Protein AF-A0A2U8E3P4-F1 (afdb_monomer)

Radius of gyration: 21.65 Å; Cα contacts (8 Å, |Δi|>4): 724; chains: 1; bounding box: 54×45×56 Å

InterPro domains:
  IPR014729 Rossmann-like alpha/beta/alpha sandwich fold [G3DSA:3.40.50.620] (102-311)
  IPR018317 Queuosine biosynthesis protein QueC [PF06508] (237-303)

Organism: NCBI:txid1796921

Structure (mmCIF, N/CA/C/O backbone):
data_AF-A0A2U8E3P4-F1
#
_entry.id   AF-A0A2U8E3P4-F1
#
loop_
_atom_site.group_PDB
_atom_site.id
_atom_site.type_symbol
_atom_site.label_atom_id
_atom_site.label_alt_id
_atom_site.label_comp_id
_atom_site.label_asym_id
_atom_site.label_entity_id
_atom_site.label_seq_id
_atom_site.pdbx_PDB_ins_code
_atom_site.Cartn_x
_atom_site.Cartn_y
_atom_site.Cartn_z
_atom_site.occupancy
_atom_site.B_iso_or_equiv
_atom_site.auth_seq_id
_atom_site.auth_comp_id
_atom_site.auth_asym_id
_atom_site.auth_atom_id
_atom_site.pdbx_PDB_model_num
ATOM 1 N N . MET A 1 1 ? -19.056 -11.198 10.774 1.00 42.50 1 MET A N 1
ATOM 2 C CA . MET A 1 1 ? -17.629 -11.503 11.006 1.00 42.50 1 MET A CA 1
ATOM 3 C C . MET A 1 1 ? -17.526 -12.951 11.446 1.00 42.50 1 MET A C 1
ATOM 5 O O . MET A 1 1 ? -17.818 -13.227 12.597 1.00 42.50 1 MET A O 1
ATOM 9 N N . GLU A 1 2 ? -17.195 -13.895 10.570 1.00 39.56 2 GLU A N 1
ATOM 10 C CA . GLU A 1 2 ? -16.900 -15.255 11.042 1.00 39.56 2 GLU A CA 1
ATOM 11 C C . GLU A 1 2 ? -15.501 -15.274 11.692 1.00 39.56 2 GLU A C 1
ATOM 13 O O . GLU A 1 2 ? -14.506 -15.002 11.031 1.00 39.56 2 GLU A O 1
ATOM 18 N N . ALA A 1 3 ? -15.473 -15.553 13.000 1.00 52.34 3 ALA A N 1
ATOM 19 C CA . ALA A 1 3 ? -14.532 -16.430 13.705 1.00 52.34 3 ALA A CA 1
ATOM 20 C C . ALA A 1 3 ? -13.001 -16.160 13.767 1.00 52.34 3 ALA A C 1
ATOM 22 O O . ALA A 1 3 ? -12.269 -17.136 13.651 1.00 52.34 3 ALA A O 1
ATOM 23 N N . PHE A 1 4 ? -12.480 -14.951 14.052 1.00 57.25 4 PHE A N 1
ATOM 24 C CA . PHE A 1 4 ? -11.021 -14.782 14.310 1.00 57.25 4 PHE A CA 1
ATOM 25 C C . PHE A 1 4 ? -10.643 -13.627 15.266 1.00 57.25 4 PHE A C 1
ATOM 27 O O . PHE A 1 4 ? -9.907 -12.720 14.883 1.00 57.25 4 PHE A O 1
ATOM 34 N N . CYS A 1 5 ? -11.133 -13.633 16.507 1.00 62.00 5 CYS A N 1
ATOM 35 C CA . CYS A 1 5 ? -10.808 -12.597 17.498 1.00 62.00 5 CYS A CA 1
ATOM 36 C C . CYS A 1 5 ? -10.055 -13.198 18.697 1.00 62.00 5 CYS A C 1
ATOM 38 O O . CYS A 1 5 ? -10.355 -14.308 19.130 1.00 62.00 5 CYS A O 1
ATOM 40 N N . PHE A 1 6 ? -9.058 -12.477 19.224 1.00 68.06 6 PHE A N 1
ATOM 41 C CA . PHE A 1 6 ? -8.231 -12.949 20.349 1.00 68.06 6 PHE A CA 1
ATOM 42 C C . PHE A 1 6 ? -8.975 -12.948 21.690 1.00 68.06 6 PHE A C 1
ATOM 44 O O . PHE A 1 6 ? -8.601 -13.680 22.596 1.00 68.06 6 PHE A O 1
ATOM 51 N N . LYS A 1 7 ? -10.004 -12.104 21.805 1.00 70.94 7 LYS A N 1
ATOM 52 C CA . LYS A 1 7 ? -10.865 -11.866 22.973 1.00 70.94 7 LYS A CA 1
ATOM 53 C C . LYS A 1 7 ? -12.264 -11.491 22.478 1.00 70.94 7 LYS A C 1
ATOM 55 O O . LYS A 1 7 ? -12.409 -11.155 21.298 1.00 70.94 7 LYS A O 1
ATOM 60 N N . GLU A 1 8 ? -13.266 -11.506 23.352 1.00 77.81 8 GLU A N 1
ATOM 61 C CA . GLU A 1 8 ? -14.591 -10.963 23.022 1.00 77.81 8 GLU A CA 1
ATOM 62 C C . GLU A 1 8 ? -14.486 -9.468 22.664 1.00 77.81 8 GLU A C 1
ATOM 64 O O . GLU A 1 8 ? -13.843 -8.683 23.367 1.00 77.81 8 GLU A O 1
ATOM 69 N N . LEU A 1 9 ? -15.083 -9.080 21.535 1.00 82.31 9 LEU A N 1
ATOM 70 C CA . LEU A 1 9 ? -15.119 -7.683 21.106 1.00 82.31 9 LEU A CA 1
ATOM 71 C C . LEU A 1 9 ? -16.096 -6.878 21.962 1.00 82.31 9 LEU A C 1
ATOM 73 O O . LEU A 1 9 ? -17.213 -7.318 22.237 1.00 82.31 9 LEU A O 1
ATOM 77 N N . THR A 1 10 ? -15.719 -5.649 22.317 1.00 88.81 10 THR A N 1
ATOM 78 C CA . THR A 1 10 ? -16.701 -4.714 22.867 1.00 88.81 10 THR A CA 1
ATOM 79 C C . THR A 1 10 ? -17.678 -4.282 21.772 1.00 88.81 10 THR A C 1
ATOM 81 O O . THR A 1 10 ? -17.363 -4.306 20.581 1.00 88.81 10 THR A O 1
ATOM 84 N N . VAL A 1 11 ? -18.857 -3.790 22.164 1.00 89.19 11 VAL A N 1
ATOM 85 C CA . VAL A 1 11 ? -19.839 -3.232 21.212 1.00 89.19 11 VAL A CA 1
ATOM 86 C C . VAL A 1 11 ? -19.223 -2.119 20.354 1.00 89.19 11 VAL A C 1
ATOM 88 O O . VAL A 1 11 ? -19.553 -1.991 19.177 1.00 89.19 11 VAL A O 1
ATOM 91 N N . ARG A 1 12 ? -18.305 -1.327 20.923 1.00 92.75 12 ARG A N 1
ATOM 92 C CA . ARG A 1 12 ? -17.618 -0.246 20.206 1.00 92.75 12 ARG A CA 1
ATOM 93 C C . ARG A 1 12 ? -16.639 -0.800 19.171 1.00 92.75 12 ARG A C 1
ATOM 95 O O . ARG A 1 12 ? -16.617 -0.299 18.051 1.00 92.75 12 ARG A O 1
ATOM 102 N N . ASP A 1 13 ? -15.897 -1.857 19.495 1.00 92.31 13 ASP A N 1
ATOM 103 C CA . ASP A 1 13 ? -14.983 -2.506 18.545 1.00 92.31 13 ASP A CA 1
ATOM 104 C C . ASP A 1 13 ? -15.737 -3.124 17.359 1.00 92.31 13 ASP A C 1
ATOM 106 O O . ASP A 1 13 ? -15.333 -2.964 16.206 1.00 92.31 13 ASP A O 1
ATOM 110 N N . GLU A 1 14 ? -16.873 -3.781 17.617 1.00 89.00 14 GLU A N 1
ATOM 111 C CA . GLU A 1 14 ? -17.739 -4.305 16.555 1.00 89.00 14 GLU A CA 1
ATOM 112 C C . GLU A 1 14 ? -18.264 -3.184 15.647 1.00 89.00 14 GLU A C 1
ATOM 114 O O . GLU A 1 14 ? -18.259 -3.308 14.418 1.00 89.00 14 GLU A O 1
ATOM 119 N N . GLU A 1 15 ? -18.693 -2.068 16.241 1.00 92.81 15 GLU A N 1
ATOM 120 C CA . GLU A 1 15 ? -19.144 -0.885 15.510 1.00 92.81 15 GLU A CA 1
ATOM 121 C C . GLU A 1 15 ? -18.018 -0.253 14.693 1.00 92.81 15 GLU A C 1
ATOM 123 O O . GLU A 1 15 ? -18.255 0.144 13.555 1.00 92.81 15 GLU A O 1
ATOM 128 N N . LEU A 1 16 ? -16.786 -0.228 15.199 1.00 95.50 16 LEU A N 1
ATOM 129 C CA . LEU A 1 16 ? -15.631 0.270 14.458 1.00 95.50 16 LEU A CA 1
ATOM 130 C C . LEU A 1 16 ? -15.331 -0.577 13.212 1.00 95.50 16 LEU A C 1
ATOM 132 O O . LEU A 1 16 ? -15.085 -0.029 12.134 1.00 95.50 16 LEU A O 1
ATOM 136 N N . VAL A 1 17 ? -15.411 -1.907 13.315 1.00 91.81 17 VAL A N 1
ATOM 137 C CA . VAL A 1 17 ? -15.277 -2.783 12.139 1.00 91.81 17 VAL A CA 1
ATOM 138 C C . VAL A 1 17 ? -16.427 -2.551 11.154 1.00 91.81 17 VAL A C 1
ATOM 140 O O . VAL A 1 17 ? -16.203 -2.509 9.940 1.00 91.81 17 VAL A O 1
ATOM 143 N N . CYS A 1 18 ? -17.650 -2.343 11.653 1.00 91.56 18 CYS A N 1
ATOM 144 C CA . CYS A 1 18 ? -18.794 -1.990 10.811 1.00 91.56 18 CYS A CA 1
ATOM 145 C C . CYS A 1 18 ? -18.580 -0.651 10.093 1.00 91.56 18 CYS A C 1
ATOM 147 O O . CYS A 1 18 ? -18.820 -0.577 8.890 1.00 91.56 18 CYS A O 1
ATOM 149 N N . LEU A 1 19 ? -18.084 0.377 10.788 1.00 95.81 19 LEU A N 1
ATOM 150 C CA . LEU A 1 19 ? -17.742 1.677 10.211 1.00 95.81 19 LEU A CA 1
ATOM 151 C C . LEU A 1 19 ? -16.737 1.516 9.067 1.00 95.81 19 LEU A C 1
ATOM 153 O O . LEU A 1 19 ? -16.965 2.034 7.976 1.00 95.81 19 LEU A O 1
ATOM 157 N N . ALA A 1 20 ? -15.664 0.750 9.279 1.00 95.69 20 ALA A N 1
ATOM 158 C CA . ALA A 1 20 ? -14.671 0.479 8.243 1.00 95.69 20 ALA A CA 1
ATOM 159 C C . ALA A 1 20 ? -15.277 -0.224 7.019 1.00 95.69 20 ALA A C 1
ATOM 161 O O . ALA A 1 20 ? -14.985 0.150 5.881 1.00 95.69 20 ALA A O 1
ATOM 162 N N . G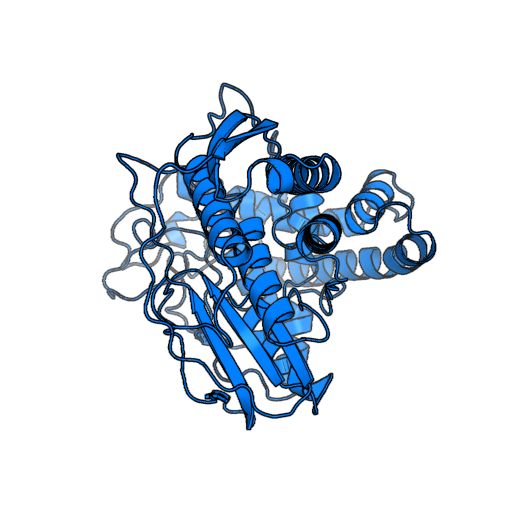LY A 1 21 ? -16.170 -1.192 7.242 1.00 93.44 21 GLY A N 1
ATOM 163 C CA . GLY A 1 21 ? -16.935 -1.838 6.178 1.00 93.44 21 GLY A CA 1
ATOM 164 C C . GLY A 1 21 ? -17.855 -0.871 5.424 1.00 93.44 21 GLY A C 1
ATOM 165 O O . GLY A 1 21 ? -17.879 -0.896 4.196 1.00 93.44 21 GLY A O 1
ATOM 166 N N . ILE A 1 22 ? -18.573 0.004 6.132 1.00 95.00 22 ILE A N 1
ATOM 167 C CA . ILE A 1 22 ? -19.486 1.001 5.548 1.00 95.00 22 ILE A CA 1
ATOM 168 C C . ILE A 1 22 ? -18.715 2.020 4.707 1.00 95.00 22 ILE A C 1
ATOM 170 O O . ILE A 1 22 ? -19.108 2.299 3.578 1.00 95.00 22 ILE A O 1
ATOM 174 N N . VAL A 1 23 ? -17.597 2.533 5.220 1.00 96.88 23 VAL A N 1
ATOM 175 C CA . VAL A 1 23 ? -16.712 3.459 4.499 1.00 96.88 23 VAL A CA 1
ATOM 176 C C . VAL A 1 23 ? -16.174 2.810 3.223 1.00 96.88 23 VAL A C 1
ATOM 178 O O . VAL A 1 23 ? -16.275 3.394 2.143 1.00 96.88 23 VAL A O 1
ATOM 181 N N . ALA A 1 24 ? -15.675 1.574 3.328 1.00 94.81 24 ALA A N 1
ATOM 182 C CA . ALA A 1 24 ? -15.193 0.805 2.184 1.00 94.81 24 ALA A CA 1
ATOM 183 C C . ALA A 1 24 ? -16.289 0.526 1.146 1.00 94.81 24 ALA A C 1
ATOM 185 O O . ALA A 1 24 ? -16.040 0.566 -0.061 1.00 94.81 24 ALA A O 1
ATOM 186 N N . PHE A 1 25 ? -17.508 0.256 1.607 1.00 94.12 25 PHE A N 1
ATOM 187 C CA . PHE A 1 25 ? -18.661 0.064 0.743 1.00 94.12 25 PHE A CA 1
ATOM 188 C C . PHE A 1 25 ? -19.053 1.363 0.031 1.00 94.12 25 PHE A C 1
ATOM 190 O O . PHE A 1 25 ? -19.215 1.352 -1.186 1.00 94.12 25 PHE A O 1
ATOM 197 N N . ALA A 1 26 ? -19.149 2.483 0.750 1.00 95.25 26 ALA A N 1
ATOM 198 C CA . ALA A 1 26 ? -19.543 3.776 0.196 1.00 95.25 26 ALA A CA 1
ATOM 199 C C . ALA A 1 26 ? -18.558 4.287 -0.866 1.00 95.25 26 ALA A C 1
ATOM 201 O O . ALA A 1 26 ? -18.983 4.698 -1.947 1.00 95.25 26 ALA A O 1
ATOM 202 N N . ASP A 1 27 ? -17.251 4.178 -0.606 1.00 94.88 27 ASP A N 1
ATOM 203 C CA . ASP A 1 27 ? -16.197 4.543 -1.564 1.00 94.88 27 ASP A CA 1
ATOM 204 C C . ASP A 1 27 ? -16.298 3.752 -2.871 1.00 94.88 27 ASP A C 1
ATOM 206 O O . ASP A 1 27 ? -16.016 4.284 -3.941 1.00 94.88 27 ASP A O 1
ATOM 210 N N . ARG A 1 28 ? -16.736 2.493 -2.799 1.00 93.19 28 ARG A N 1
ATOM 211 C CA . ARG A 1 28 ? -16.920 1.637 -3.973 1.00 93.19 28 ARG A CA 1
ATOM 212 C C . ARG A 1 28 ? -18.288 1.782 -4.632 1.00 93.19 28 ARG A C 1
ATOM 214 O O . ARG A 1 28 ? -18.405 1.509 -5.824 1.00 93.19 28 ARG A O 1
ATOM 221 N N . LEU A 1 29 ? -19.309 2.175 -3.877 1.00 93.75 29 LEU A N 1
ATOM 222 C CA . LEU A 1 29 ? -20.671 2.351 -4.369 1.00 93.75 29 LEU A CA 1
ATOM 223 C C . LEU A 1 29 ? -20.795 3.618 -5.224 1.00 93.75 29 LEU A C 1
ATOM 225 O O . LEU A 1 29 ? -21.369 3.577 -6.311 1.00 93.75 29 LEU A O 1
ATOM 229 N N . VAL A 1 30 ? -20.260 4.743 -4.744 1.00 92.12 30 VAL A N 1
ATOM 230 C CA . VAL A 1 30 ? -20.378 6.043 -5.418 1.00 92.12 30 VAL A CA 1
ATOM 231 C C . VAL A 1 30 ? -19.192 6.237 -6.356 1.00 92.12 30 VAL A C 1
ATOM 233 O O . VAL A 1 30 ? -18.120 6.613 -5.919 1.00 92.12 30 VAL A O 1
ATOM 236 N N . ARG A 1 31 ? -19.333 5.996 -7.657 1.00 90.69 31 ARG A N 1
ATOM 237 C CA . ARG A 1 31 ? -18.191 6.076 -8.590 1.00 90.69 31 ARG A CA 1
ATOM 238 C C . ARG A 1 31 ? -17.658 7.501 -8.772 1.00 90.69 31 ARG A C 1
ATOM 240 O O . ARG A 1 31 ? -18.443 8.433 -8.954 1.00 90.69 31 ARG A O 1
ATOM 247 N N . ARG A 1 32 ? -16.332 7.652 -8.822 1.00 89.81 32 ARG A N 1
ATOM 248 C CA . ARG A 1 32 ? -15.673 8.863 -9.330 1.00 89.81 32 ARG A CA 1
ATOM 249 C C . ARG A 1 32 ? -15.934 8.995 -10.831 1.00 89.81 32 ARG A C 1
ATOM 251 O O . ARG A 1 32 ? -15.941 8.004 -11.563 1.00 89.81 32 ARG A O 1
ATOM 258 N N . LYS A 1 33 ? -16.175 10.224 -11.285 1.00 86.06 33 LYS A N 1
ATOM 259 C CA . LYS A 1 33 ? -16.399 10.556 -12.696 1.00 86.06 33 LYS A CA 1
ATOM 260 C C . LYS A 1 33 ? -15.330 11.551 -13.113 1.00 86.06 33 LYS A C 1
ATOM 262 O O . LYS A 1 33 ? -15.341 12.668 -12.615 1.00 86.06 33 LYS A O 1
ATOM 267 N N . ALA A 1 34 ? -14.456 11.163 -14.041 1.00 78.88 34 ALA A N 1
ATOM 268 C CA . ALA A 1 34 ? -13.368 12.026 -14.510 1.00 78.88 34 ALA A CA 1
ATOM 269 C C . ALA A 1 34 ? -13.870 13.407 -14.979 1.00 78.88 34 ALA A C 1
ATOM 271 O O . ALA A 1 34 ? -13.240 14.419 -14.701 1.00 78.88 34 ALA A O 1
ATOM 272 N N . SER A 1 35 ? -15.062 13.461 -15.583 1.00 83.56 35 SER A N 1
ATOM 273 C CA . SER A 1 35 ? -15.702 14.696 -16.053 1.00 83.56 35 SER A CA 1
ATOM 274 C C . SER A 1 35 ? -16.126 15.680 -14.953 1.00 83.56 35 SER A C 1
ATOM 276 O O . SER A 1 35 ? -16.476 16.809 -15.272 1.00 83.56 35 SER A O 1
ATOM 278 N N . LEU A 1 36 ? -16.170 15.264 -13.682 1.00 84.75 36 LEU A N 1
ATOM 279 C CA . LEU A 1 36 ? -16.601 16.094 -12.544 1.00 84.75 36 LEU A CA 1
ATOM 280 C C . LEU A 1 36 ? -15.454 16.398 -11.566 1.00 84.75 36 LEU A C 1
ATOM 282 O O . LEU A 1 36 ? -15.689 16.971 -10.504 1.00 84.75 36 LEU A O 1
ATOM 286 N N . GLY A 1 37 ? -14.225 16.001 -11.907 1.00 87.12 37 GLY A N 1
ATOM 287 C CA . GLY A 1 37 ? -13.074 16.060 -11.012 1.00 87.12 37 GLY A CA 1
ATOM 288 C C . GLY A 1 37 ? -12.980 14.868 -10.054 1.00 87.12 37 GLY A C 1
ATOM 289 O O . GLY A 1 37 ? -13.762 13.916 -10.103 1.00 87.12 37 GLY A O 1
ATOM 290 N N . TRP A 1 38 ? -11.962 14.900 -9.189 1.00 91.06 38 TRP A N 1
ATOM 291 C CA . TRP A 1 38 ? -11.634 13.772 -8.315 1.00 91.06 38 TRP A CA 1
ATOM 292 C C . TRP A 1 38 ? -12.591 13.595 -7.129 1.00 91.06 38 TRP A C 1
ATOM 294 O O . TRP A 1 38 ? -12.963 12.470 -6.786 1.00 91.06 38 TRP A O 1
ATOM 304 N N . SER A 1 39 ? -12.925 14.701 -6.462 1.00 92.12 39 SER A N 1
ATOM 305 C CA . SER A 1 39 ? -13.551 14.692 -5.138 1.00 92.12 39 SER A CA 1
ATOM 306 C C . SER A 1 39 ? -15.053 14.421 -5.201 1.00 92.12 39 SER A C 1
ATOM 308 O O . SER A 1 39 ? -15.758 14.935 -6.069 1.00 92.12 39 SER A O 1
ATOM 310 N N . ARG A 1 40 ? -15.563 13.645 -4.243 1.00 94.44 40 ARG A N 1
ATOM 311 C CA . ARG A 1 40 ? -16.995 13.403 -4.020 1.00 94.44 40 ARG A CA 1
ATOM 312 C C . ARG A 1 40 ? -17.420 13.941 -2.655 1.00 94.44 40 ARG A C 1
ATOM 314 O O . ARG A 1 40 ? -16.612 14.046 -1.737 1.00 94.44 40 ARG A O 1
ATOM 321 N N . ASN A 1 41 ? -18.720 14.187 -2.502 1.00 95.38 41 ASN A N 1
ATOM 322 C CA . ASN A 1 41 ? -19.351 14.415 -1.203 1.00 95.38 41 ASN A CA 1
ATOM 323 C C . ASN A 1 41 ? -20.021 13.117 -0.737 1.00 95.38 41 ASN A C 1
ATOM 325 O O . ASN A 1 41 ? -20.941 12.631 -1.394 1.00 95.38 41 ASN A O 1
ATOM 329 N N . LEU A 1 42 ? -19.557 12.555 0.378 1.00 96.56 42 LEU A N 1
ATOM 330 C CA . LEU A 1 42 ? -20.038 11.292 0.933 1.00 96.56 42 LEU A CA 1
ATOM 331 C C . LEU A 1 42 ? -20.603 11.523 2.336 1.00 96.56 42 LEU A C 1
ATOM 333 O O . LEU A 1 42 ? -19.885 11.933 3.249 1.00 96.56 42 LEU A O 1
ATOM 337 N N . GLU A 1 43 ? -21.891 11.236 2.508 1.00 97.31 43 GLU A N 1
ATOM 338 C CA . GLU A 1 43 ? -22.574 11.304 3.799 1.00 97.31 43 GLU A CA 1
ATOM 339 C C . GLU A 1 43 ? -22.944 9.902 4.281 1.00 97.31 43 GLU A C 1
ATOM 341 O O . GLU A 1 43 ? -23.582 9.129 3.567 1.00 97.31 43 GLU A O 1
ATOM 346 N N . ILE A 1 44 ? -22.538 9.581 5.508 1.00 97.25 44 ILE A N 1
ATOM 347 C CA . ILE A 1 44 ? -22.798 8.296 6.149 1.00 97.25 44 ILE A CA 1
ATOM 348 C C . ILE A 1 44 ? -23.671 8.514 7.379 1.00 97.25 44 ILE A C 1
ATOM 350 O O . ILE A 1 44 ? -23.271 9.183 8.332 1.00 97.25 44 ILE A O 1
ATOM 354 N N . VAL A 1 45 ? -24.840 7.876 7.391 1.00 96.88 45 VAL A N 1
ATOM 355 C CA . VAL A 1 45 ? -25.687 7.767 8.582 1.00 96.88 45 VAL A CA 1
ATOM 356 C C . VAL A 1 45 ? -25.499 6.375 9.174 1.00 96.88 45 VAL A C 1
ATOM 358 O O . VAL A 1 45 ? -25.910 5.384 8.572 1.00 96.88 45 VAL A O 1
ATOM 361 N N . MET A 1 46 ? -24.865 6.285 10.344 1.00 95.44 46 MET A N 1
ATOM 362 C CA . MET A 1 46 ? -24.523 5.007 10.973 1.00 95.44 46 MET A CA 1
ATOM 363 C C . MET A 1 46 ? -25.261 4.822 12.310 1.00 95.44 46 MET A C 1
ATOM 365 O O . MET A 1 46 ? -25.058 5.606 13.241 1.00 95.44 46 MET A O 1
ATOM 369 N N . PRO A 1 47 ? -26.096 3.775 12.451 1.00 95.50 47 PRO A N 1
ATOM 370 C CA . PRO A 1 47 ? -26.702 3.418 13.730 1.00 95.50 47 PRO A CA 1
ATOM 371 C C . PRO A 1 47 ? -25.695 2.784 14.703 1.00 95.50 47 PRO A C 1
ATOM 373 O O . PRO A 1 47 ? -25.134 1.722 14.428 1.00 95.50 47 PRO A O 1
ATOM 376 N N . VAL A 1 48 ? -25.535 3.384 15.882 1.00 95.81 48 VAL A N 1
ATOM 377 C CA . VAL A 1 48 ? -24.594 2.968 16.939 1.00 95.81 48 VAL A CA 1
ATOM 378 C C . VAL A 1 48 ? -25.288 2.819 18.296 1.00 95.81 48 VAL A C 1
ATOM 380 O O . VAL A 1 48 ? -26.368 3.369 18.534 1.00 95.81 48 VAL A O 1
ATOM 383 N N . ALA A 1 49 ? -24.681 2.067 19.211 1.00 94.12 49 ALA A N 1
ATOM 384 C CA . ALA A 1 49 ? -25.191 1.854 20.559 1.00 94.12 49 ALA A CA 1
ATOM 385 C C . ALA A 1 49 ? -25.126 3.137 21.390 1.00 94.12 49 ALA A C 1
ATOM 387 O O . ALA A 1 49 ? -26.080 3.455 22.099 1.00 94.12 49 ALA A O 1
ATOM 388 N N . GLU A 1 50 ? -24.038 3.897 21.284 1.00 95.12 50 GLU A N 1
ATOM 389 C CA . GLU A 1 50 ? -23.790 5.101 22.082 1.00 95.12 50 GLU A CA 1
ATOM 390 C C . GLU A 1 50 ? -23.462 6.299 21.174 1.00 95.12 50 GLU A C 1
ATOM 392 O O . GLU A 1 50 ? -22.291 6.607 20.960 1.00 95.12 50 GLU A O 1
ATOM 397 N N . PRO A 1 51 ? -24.472 7.017 20.641 1.00 96.69 51 PRO A N 1
ATOM 398 C CA . PRO A 1 51 ? -24.231 8.144 19.736 1.00 96.69 51 PRO A CA 1
ATOM 399 C C . PRO A 1 51 ? -23.345 9.230 20.342 1.00 96.69 51 PRO A C 1
ATOM 401 O O . PRO A 1 51 ? -22.481 9.757 19.655 1.00 96.69 51 PRO A O 1
ATOM 404 N N . ARG A 1 52 ? -23.508 9.516 21.642 1.00 97.12 52 ARG A N 1
ATOM 405 C CA . ARG A 1 52 ? -22.712 10.529 22.350 1.00 97.12 52 ARG A CA 1
ATOM 406 C C . ARG A 1 52 ? -21.213 10.239 22.320 1.00 97.12 52 ARG A C 1
ATOM 408 O O . ARG A 1 52 ? -20.441 11.182 22.284 1.00 97.12 52 ARG A O 1
ATOM 415 N N . PHE A 1 53 ? -20.811 8.967 22.342 1.00 97.31 53 PHE A N 1
ATOM 416 C CA . PHE A 1 53 ? -19.404 8.586 22.225 1.00 97.31 53 PHE A CA 1
ATOM 417 C C . PHE A 1 53 ? -18.886 8.900 20.818 1.00 97.31 53 PHE A C 1
ATOM 419 O O . PHE A 1 53 ? -17.955 9.676 20.663 1.00 97.31 53 PHE A O 1
ATOM 426 N N . TRP A 1 54 ? -19.559 8.391 19.787 1.00 97.50 54 TRP A N 1
ATOM 427 C CA . TRP A 1 54 ? -19.158 8.591 18.391 1.00 97.50 54 TRP A CA 1
ATOM 428 C C . TRP A 1 54 ? -19.237 10.045 17.906 1.00 97.50 54 TRP A C 1
ATOM 430 O O . TRP A 1 54 ? -18.573 10.400 16.941 1.00 97.50 54 TRP A O 1
ATOM 440 N N . GLN A 1 55 ? -20.054 10.877 18.554 1.00 96.62 55 GLN A N 1
ATOM 441 C CA . GLN A 1 55 ? -20.201 12.305 18.259 1.00 96.62 55 GLN A CA 1
ATOM 442 C C . GLN A 1 55 ? -19.197 13.193 19.005 1.00 96.62 55 GLN A C 1
ATOM 444 O O . GLN A 1 55 ? -19.253 14.412 18.856 1.00 96.62 55 GLN A O 1
ATOM 449 N N . GLN A 1 56 ? -18.296 12.623 19.812 1.00 98.06 56 GLN A N 1
ATOM 450 C CA . GLN A 1 56 ? -17.228 13.407 20.428 1.00 98.06 56 GLN A CA 1
ATOM 451 C C . GLN A 1 56 ? -16.388 14.086 19.333 1.00 98.06 56 GLN A C 1
ATOM 453 O O . GLN A 1 56 ? -15.974 13.392 18.398 1.00 98.06 56 GLN A O 1
ATOM 458 N N . PRO A 1 57 ? -16.108 15.402 19.445 1.00 97.81 57 PRO A N 1
ATOM 459 C CA . PRO A 1 57 ? -15.367 16.138 18.421 1.00 97.81 57 PRO A CA 1
ATOM 460 C C . PRO A 1 57 ? -14.041 15.471 18.055 1.00 97.81 57 PRO A C 1
ATOM 462 O O . PRO A 1 57 ? -13.776 15.244 16.883 1.00 97.81 57 PRO A O 1
ATOM 465 N N . GLU A 1 58 ? -13.272 15.022 19.051 1.00 97.75 58 GLU A N 1
ATOM 466 C CA . GLU A 1 58 ? -11.972 14.376 18.830 1.00 97.75 58 GLU A CA 1
ATOM 467 C C . GLU A 1 58 ? -12.067 13.115 17.950 1.00 97.75 58 GLU A C 1
ATOM 469 O O . GLU A 1 58 ? -11.238 12.913 17.061 1.00 97.75 58 GLU A O 1
ATOM 474 N N . ILE A 1 59 ? -13.097 12.281 18.139 1.00 98.12 59 ILE A N 1
ATOM 475 C CA . ILE A 1 59 ? -13.306 11.061 17.343 1.00 98.12 59 ILE A CA 1
ATOM 476 C C . ILE A 1 59 ? -13.729 11.417 15.916 1.00 98.12 59 ILE A C 1
ATOM 478 O O . ILE A 1 59 ? -13.212 10.846 14.956 1.00 98.12 59 ILE A O 1
ATOM 482 N N . VAL A 1 60 ? -14.666 12.357 15.766 1.00 98.12 60 VAL A N 1
ATOM 483 C CA . VAL A 1 60 ? -15.178 12.770 14.453 1.00 98.12 60 VAL A CA 1
ATOM 484 C C . VAL A 1 60 ? -14.089 13.463 13.639 1.00 98.12 60 VAL A C 1
ATOM 486 O O . VAL A 1 60 ? -13.889 13.117 12.475 1.00 98.12 60 VAL A O 1
ATOM 489 N N . ASP A 1 61 ? -13.360 14.398 14.239 1.00 98.44 61 ASP A N 1
ATOM 490 C CA . ASP A 1 61 ? -12.355 15.204 13.551 1.00 98.44 61 ASP A CA 1
ATOM 491 C C . ASP A 1 61 ? -11.182 14.343 13.083 1.00 98.44 61 ASP A C 1
ATOM 493 O O . ASP A 1 61 ? -10.799 14.414 11.914 1.00 98.44 61 ASP A O 1
ATOM 497 N N . THR A 1 62 ? -10.670 13.453 13.940 1.00 98.50 62 THR A N 1
ATOM 498 C CA . THR A 1 62 ? -9.574 12.541 13.566 1.00 98.50 62 THR A CA 1
ATOM 499 C C . THR A 1 62 ? -10.002 11.508 12.517 1.00 98.50 62 THR A C 1
ATOM 501 O O . THR A 1 62 ? -9.233 11.216 11.596 1.00 98.50 62 THR A O 1
ATOM 504 N N . LEU A 1 63 ? -11.241 11.000 12.581 1.00 98.56 63 LEU A N 1
ATOM 505 C CA . LEU A 1 63 ? -11.815 10.134 11.544 1.00 98.56 63 LEU A CA 1
ATOM 506 C C . LEU A 1 63 ? -11.900 10.859 10.194 1.00 98.56 63 LEU A C 1
ATOM 508 O O . LEU A 1 63 ? -11.480 10.326 9.163 1.00 98.56 63 LEU A O 1
ATOM 512 N N . LEU A 1 64 ? -12.447 12.077 10.192 1.00 98.50 64 LEU A N 1
ATOM 513 C CA . LEU A 1 64 ? -12.587 12.891 8.989 1.00 98.50 64 LEU A CA 1
ATOM 514 C C . LEU A 1 64 ? -11.226 13.269 8.408 1.00 98.50 64 LEU A C 1
ATOM 516 O O . LEU A 1 64 ? -11.059 13.206 7.190 1.00 98.50 64 LEU A O 1
ATOM 520 N N . GLU A 1 65 ? -10.255 13.628 9.247 1.00 98.25 65 GLU A N 1
ATOM 521 C CA . GLU A 1 65 ? -8.897 13.950 8.814 1.00 98.25 65 GLU A CA 1
ATOM 522 C C . GLU A 1 65 ? -8.245 12.751 8.111 1.00 98.25 65 GLU A C 1
ATOM 524 O O . GLU A 1 65 ? -7.739 12.893 6.996 1.00 98.25 65 GLU A O 1
ATOM 529 N N . ALA A 1 66 ? -8.317 11.557 8.710 1.00 98.50 66 ALA A N 1
ATOM 530 C CA . ALA A 1 66 ? -7.765 10.338 8.124 1.00 98.50 66 ALA A CA 1
ATOM 531 C C . ALA A 1 66 ? -8.408 10.001 6.766 1.00 98.50 66 ALA A C 1
ATOM 533 O O . ALA A 1 66 ? -7.701 9.702 5.800 1.00 98.50 66 ALA A O 1
ATOM 534 N N . LEU A 1 67 ? -9.739 10.084 6.663 1.00 98.50 67 LEU A N 1
ATOM 535 C CA . LEU A 1 67 ? -10.464 9.748 5.434 1.00 98.50 67 LEU A CA 1
ATOM 536 C C . LEU A 1 67 ? -10.260 10.777 4.320 1.00 98.50 67 LEU A C 1
ATOM 538 O O . LEU A 1 67 ? -10.023 10.388 3.174 1.00 98.50 67 LEU A O 1
ATOM 542 N N . ARG A 1 68 ? -10.304 12.076 4.636 1.00 98.00 68 ARG A N 1
ATOM 543 C CA . ARG A 1 68 ? -10.038 13.153 3.665 1.00 98.00 68 ARG A CA 1
ATOM 544 C C . ARG A 1 68 ? -8.630 13.033 3.102 1.00 98.00 68 ARG A C 1
ATOM 546 O O . ARG A 1 68 ? -8.452 13.071 1.888 1.00 98.00 68 ARG A O 1
ATOM 553 N N . TYR A 1 69 ? -7.653 12.804 3.976 1.00 97.69 69 TYR A N 1
ATOM 554 C CA . TYR A 1 69 ? -6.258 12.631 3.591 1.00 97.69 69 TYR A CA 1
ATOM 555 C C . TYR A 1 69 ? -6.035 11.430 2.662 1.00 97.69 69 TYR A C 1
ATOM 557 O O . TYR A 1 69 ? -5.296 11.518 1.682 1.00 97.69 69 TYR A O 1
ATOM 565 N N . LEU A 1 70 ? -6.694 10.309 2.963 1.00 97.50 70 LEU A N 1
ATOM 566 C CA . LEU A 1 70 ? -6.559 9.068 2.206 1.00 97.50 70 LEU A CA 1
ATOM 567 C C . LEU A 1 70 ? -7.239 9.121 0.830 1.00 97.50 70 LEU A C 1
ATOM 569 O O . LEU A 1 70 ? -6.770 8.490 -0.117 1.00 97.50 70 LEU A O 1
ATOM 573 N N . THR A 1 71 ? -8.380 9.806 0.733 1.00 96.62 71 THR A N 1
ATOM 574 C CA . THR A 1 71 ? -9.297 9.661 -0.410 1.00 96.62 71 THR A CA 1
ATOM 575 C C . THR A 1 71 ? -9.416 10.899 -1.290 1.00 96.62 71 THR A C 1
ATOM 577 O O . THR A 1 71 ? -9.802 10.768 -2.453 1.00 96.62 71 THR A O 1
ATOM 580 N N . GLY A 1 72 ? -9.117 12.088 -0.759 1.00 95.44 72 GLY A N 1
ATOM 581 C CA . GLY A 1 72 ? -9.412 13.363 -1.414 1.00 95.44 72 GLY A CA 1
ATOM 582 C C . GLY A 1 72 ? -10.909 13.693 -1.497 1.00 95.44 72 GLY A C 1
ATOM 583 O O . GLY A 1 72 ? -11.283 14.630 -2.200 1.00 95.44 72 GLY A O 1
ATOM 584 N N . ASP A 1 73 ? -11.775 12.932 -0.820 1.00 96.56 73 ASP A N 1
ATOM 585 C CA . ASP A 1 73 ? -13.220 13.169 -0.770 1.00 96.56 73 ASP A CA 1
ATOM 586 C C . ASP A 1 73 ? -13.627 13.983 0.464 1.00 96.56 73 ASP A C 1
ATOM 588 O O . ASP A 1 73 ? -12.969 13.955 1.509 1.00 96.56 73 ASP A O 1
ATOM 592 N N . ALA A 1 74 ? -14.772 14.653 0.370 1.00 96.44 74 ALA A N 1
ATOM 593 C CA . ALA A 1 74 ? -15.436 15.272 1.504 1.00 96.44 74 ALA A CA 1
ATOM 594 C C . ALA A 1 74 ? -16.353 14.256 2.201 1.00 96.44 74 ALA A C 1
ATOM 596 O O . ALA A 1 74 ? -17.350 13.803 1.641 1.00 96.44 74 ALA A O 1
ATOM 597 N N . TRP A 1 75 ? -16.029 13.929 3.451 1.00 97.94 75 TRP A N 1
ATOM 598 C CA . TRP A 1 75 ? -16.803 13.010 4.287 1.00 97.94 75 TRP A CA 1
ATOM 599 C C . TRP A 1 75 ? -17.645 13.756 5.328 1.00 97.94 75 TRP A C 1
ATOM 601 O O . TRP A 1 75 ? -17.201 14.765 5.889 1.00 97.94 75 TRP A O 1
ATOM 611 N N . ARG A 1 76 ? -18.847 13.234 5.604 1.00 97.75 76 ARG A N 1
ATOM 612 C CA . ARG A 1 76 ? -19.740 13.643 6.699 1.00 97.75 76 ARG A CA 1
ATOM 613 C C . ARG A 1 76 ? -20.317 12.409 7.387 1.00 97.75 76 ARG A C 1
ATOM 615 O O . ARG A 1 76 ? -20.738 11.471 6.714 1.00 97.75 76 ARG A O 1
ATOM 622 N N . PHE A 1 77 ? -20.371 12.429 8.716 1.00 97.62 77 PHE A N 1
ATOM 623 C CA . PHE A 1 77 ? -20.920 11.334 9.517 1.00 97.62 77 PHE A CA 1
ATOM 624 C C . PHE A 1 77 ? -22.046 11.823 10.420 1.00 97.62 77 PHE A C 1
ATOM 626 O O . PHE A 1 77 ? -21.913 12.835 11.105 1.00 97.62 77 PHE A O 1
ATOM 633 N N . LYS A 1 78 ? -23.137 11.058 10.460 1.00 97.00 78 LYS A N 1
ATOM 634 C CA . LYS A 1 78 ? -24.235 11.220 11.410 1.00 97.00 78 LYS A CA 1
ATOM 635 C C . LYS A 1 78 ? -24.450 9.910 12.155 1.00 97.00 78 LYS A C 1
ATOM 637 O O . LYS A 1 78 ? -24.948 8.933 11.599 1.00 97.00 78 LYS A O 1
ATOM 642 N N . PHE A 1 79 ? -24.098 9.900 13.434 1.00 97.44 79 PHE A N 1
ATOM 643 C CA . PHE A 1 79 ? -24.307 8.744 14.300 1.00 97.44 79 PHE A CA 1
ATOM 644 C C . PHE A 1 79 ? -25.668 8.837 14.985 1.00 97.44 79 PHE A C 1
ATOM 646 O O . PHE A 1 79 ? -25.954 9.827 15.659 1.00 97.44 79 PHE A O 1
ATOM 653 N N . ILE A 1 80 ? -26.515 7.822 14.804 1.00 96.44 80 ILE A N 1
ATOM 654 C CA . ILE A 1 80 ? -27.866 7.763 15.386 1.00 96.44 80 ILE A CA 1
ATOM 655 C C . ILE A 1 80 ? -27.994 6.579 16.342 1.00 96.44 80 ILE A C 1
ATOM 657 O O . ILE A 1 80 ? -27.269 5.594 16.216 1.00 96.44 80 ILE A O 1
ATOM 661 N N . LYS A 1 81 ? -28.915 6.651 17.309 1.00 96.12 81 LYS A N 1
ATOM 662 C CA . LYS A 1 81 ? -29.148 5.540 18.241 1.00 96.12 81 LYS A CA 1
ATOM 663 C C . LYS A 1 81 ? -29.711 4.343 17.475 1.00 96.12 81 LYS A C 1
ATOM 665 O O . LYS A 1 81 ? -30.736 4.456 16.807 1.00 96.12 81 LYS A O 1
ATOM 670 N N . ARG A 1 82 ? -29.056 3.189 17.582 1.00 93.44 82 ARG A N 1
ATOM 671 C CA . ARG A 1 82 ? -29.544 1.941 16.991 1.00 93.44 82 ARG A CA 1
ATOM 672 C C . ARG A 1 82 ? -30.780 1.441 17.749 1.00 93.44 82 ARG A C 1
ATOM 674 O O . ARG A 1 82 ? -30.755 1.349 18.973 1.00 93.44 82 ARG A O 1
ATOM 681 N N . ALA A 1 83 ? -31.828 1.081 17.008 1.00 85.81 83 ALA A N 1
ATOM 682 C CA . ALA A 1 83 ? -33.090 0.580 17.563 1.00 85.81 83 ALA A CA 1
ATOM 683 C C . ALA A 1 83 ? -33.021 -0.880 18.065 1.00 85.81 83 ALA A C 1
ATOM 685 O O . ALA A 1 83 ? -33.876 -1.302 18.835 1.00 85.81 83 ALA A O 1
ATOM 686 N N . GLY A 1 84 ? -32.005 -1.651 17.657 1.00 80.12 84 GLY A N 1
ATOM 687 C CA . GLY A 1 84 ? -31.847 -3.068 18.001 1.00 80.12 84 GLY A CA 1
ATOM 688 C C . GLY A 1 84 ? -30.417 -3.469 18.372 1.00 80.12 84 GLY A C 1
ATOM 689 O O . GLY A 1 84 ? -29.461 -2.699 18.237 1.00 80.12 84 GLY A O 1
ATOM 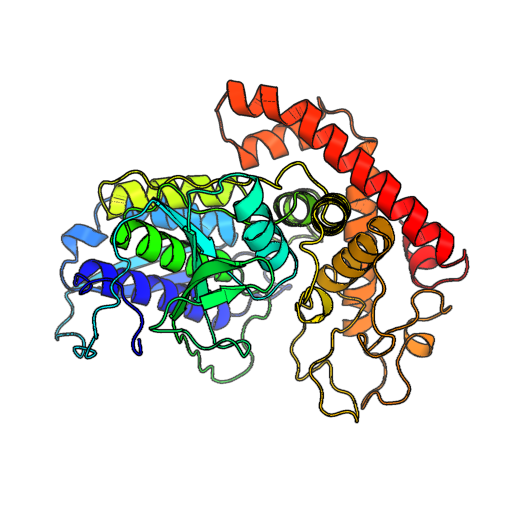690 N N . ARG A 1 85 ? -30.256 -4.704 18.852 1.00 74.25 85 ARG A N 1
ATOM 691 C CA . ARG A 1 85 ? -28.935 -5.298 19.103 1.00 74.25 85 ARG A CA 1
ATOM 692 C C . ARG A 1 85 ? -28.368 -5.862 17.803 1.00 74.25 85 ARG A C 1
ATOM 694 O O . ARG A 1 85 ? -29.116 -6.383 16.980 1.00 74.25 85 ARG A O 1
ATOM 701 N N . LEU A 1 86 ? -27.051 -5.758 17.627 1.00 72.88 86 LEU A N 1
ATOM 702 C CA . LEU A 1 86 ? -26.382 -6.503 16.566 1.00 72.88 86 LEU A CA 1
ATOM 703 C C . LEU A 1 86 ? -26.503 -8.005 16.872 1.00 72.88 86 LEU A C 1
ATOM 705 O O . LEU A 1 86 ? -26.479 -8.382 18.051 1.00 72.88 86 LEU A O 1
ATOM 709 N N . PRO A 1 87 ? -26.658 -8.868 15.853 1.00 69.12 87 PRO A N 1
ATOM 710 C CA . PRO A 1 87 ? -26.606 -10.306 16.058 1.00 69.12 87 PRO A CA 1
ATOM 711 C C . PRO A 1 87 ? -25.273 -10.666 16.714 1.00 69.12 87 PRO A C 1
ATOM 713 O O . PRO A 1 87 ? -24.217 -10.347 16.166 1.00 69.12 87 PRO A O 1
ATOM 716 N N . ARG A 1 88 ? -25.310 -11.332 17.875 1.00 62.75 88 ARG A N 1
ATOM 717 C CA . ARG A 1 88 ? -24.088 -11.865 18.485 1.00 62.75 88 ARG A CA 1
ATOM 718 C C . ARG A 1 88 ? -23.529 -12.932 17.562 1.00 62.75 88 ARG A C 1
ATOM 720 O O . ARG A 1 88 ? -24.149 -13.977 17.369 1.00 62.75 88 ARG A O 1
ATOM 727 N N . VAL A 1 89 ? -22.353 -12.682 17.006 1.00 63.22 89 VAL A N 1
ATOM 728 C CA . VAL A 1 89 ? -21.623 -13.733 16.310 1.00 63.22 89 VAL A CA 1
ATOM 729 C C . VAL A 1 89 ? -20.902 -14.552 17.371 1.00 63.22 89 VAL A C 1
ATOM 731 O O . VAL A 1 89 ? -20.170 -13.988 18.176 1.00 63.22 89 VAL A O 1
ATOM 734 N N . ARG A 1 90 ? -21.115 -15.875 17.407 1.00 57.75 90 ARG A N 1
ATOM 735 C CA . ARG A 1 90 ? -20.350 -16.749 18.309 1.00 57.75 90 ARG A CA 1
ATOM 736 C C . ARG A 1 90 ? -18.862 -16.610 17.976 1.00 57.75 90 ARG A C 1
ATOM 738 O O . ARG A 1 90 ? -18.433 -17.005 16.891 1.00 57.75 90 ARG A O 1
ATOM 745 N N . GLN A 1 91 ? -18.097 -16.038 18.900 1.00 62.41 91 GLN A N 1
ATOM 746 C CA . GLN A 1 91 ? -16.645 -15.942 18.820 1.00 62.41 91 GLN A CA 1
ATOM 747 C C . GLN A 1 91 ? -16.041 -17.014 19.726 1.00 62.41 91 GLN A C 1
ATOM 749 O O . GLN A 1 91 ? -16.388 -17.105 20.898 1.00 62.41 91 GLN A O 1
ATOM 754 N N . ALA A 1 92 ? -15.168 -17.849 19.166 1.00 59.75 92 ALA A N 1
ATOM 755 C CA . ALA A 1 92 ? -14.258 -18.658 19.964 1.00 59.75 92 ALA A CA 1
ATOM 756 C C . ALA A 1 92 ? -12.985 -17.835 20.158 1.00 59.75 92 ALA A C 1
ATOM 758 O O . ALA A 1 92 ? -12.451 -17.316 19.172 1.00 59.75 92 ALA A O 1
ATOM 759 N N . GLU A 1 93 ? -12.531 -17.705 21.400 1.00 68.75 93 GLU A N 1
ATOM 760 C CA . GLU A 1 93 ? -11.292 -16.999 21.704 1.00 68.75 93 GLU A CA 1
ATOM 761 C C . GLU A 1 93 ? -10.101 -17.721 21.071 1.00 68.75 93 GLU A C 1
ATOM 763 O O . GLU A 1 93 ? -10.006 -18.952 21.068 1.00 68.75 93 GLU A O 1
ATOM 768 N N . MET A 1 94 ? -9.195 -16.936 20.497 1.00 72.94 94 MET A N 1
ATOM 769 C CA . MET A 1 94 ? -7.924 -17.428 19.988 1.00 72.94 94 MET A CA 1
ATOM 770 C C . MET A 1 94 ? -6.819 -17.059 20.965 1.00 72.94 94 MET A C 1
ATOM 772 O O . MET A 1 94 ? -6.366 -15.914 20.974 1.00 72.94 94 MET A O 1
ATOM 776 N N . ASP A 1 95 ? -6.353 -18.040 21.734 1.00 74.94 95 ASP A N 1
ATOM 777 C CA . ASP A 1 95 ? -5.259 -17.819 22.672 1.00 74.94 95 ASP A CA 1
ATOM 778 C C . ASP A 1 95 ? -3.954 -17.470 21.935 1.00 74.94 95 ASP A C 1
ATOM 780 O O . ASP A 1 95 ? -3.433 -18.226 21.100 1.00 74.94 95 ASP A O 1
ATOM 784 N N . LEU A 1 96 ? -3.430 -16.286 22.241 1.00 81.56 96 LEU A N 1
ATOM 785 C CA . LEU A 1 96 ? -2.133 -15.824 21.766 1.00 81.56 96 LEU A CA 1
ATOM 786 C C . LEU A 1 9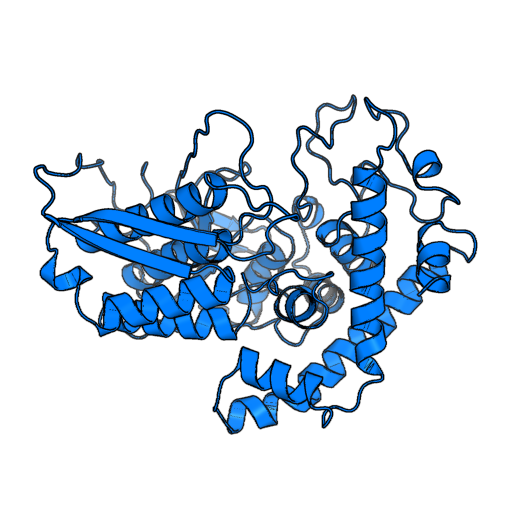6 ? -0.982 -16.397 22.602 1.00 81.56 96 LEU A C 1
ATOM 788 O O . LEU A 1 96 ? 0.142 -16.440 22.113 1.00 81.56 96 LEU A O 1
ATOM 792 N N . GLY A 1 97 ? -1.244 -16.885 23.812 1.00 80.25 97 GLY A N 1
ATOM 793 C CA . GLY A 1 97 ? -0.214 -17.249 24.774 1.00 80.25 97 GLY A CA 1
ATOM 794 C C . GLY A 1 97 ? 0.592 -16.037 25.251 1.00 80.25 97 GLY A C 1
ATOM 795 O O . GLY A 1 97 ? 0.247 -14.881 24.997 1.00 80.25 97 GLY A O 1
ATOM 796 N N . GLN A 1 98 ? 1.690 -16.307 25.957 1.00 81.50 98 GLN A N 1
ATOM 797 C CA . GLN A 1 98 ? 2.637 -15.278 26.385 1.00 81.50 98 GLN A CA 1
ATOM 798 C C . GLN A 1 98 ? 3.628 -14.947 25.263 1.00 81.50 98 GLN A C 1
ATOM 800 O O . GLN A 1 98 ? 4.104 -15.843 24.564 1.00 81.50 98 GLN A O 1
ATOM 805 N N . GLY A 1 99 ? 3.964 -13.667 25.110 1.00 86.75 99 GLY A N 1
ATOM 806 C CA . GLY A 1 99 ? 4.970 -13.215 24.154 1.00 86.75 99 GLY A CA 1
ATOM 807 C C . GLY A 1 99 ? 4.812 -11.750 23.770 1.00 86.75 99 GLY A C 1
ATOM 808 O O . GLY A 1 99 ? 3.886 -11.065 24.203 1.00 86.75 99 GLY A O 1
ATOM 809 N N . GLU A 1 100 ? 5.731 -11.282 22.933 1.00 92.62 100 GLU A N 1
ATOM 810 C CA . GLU A 1 100 ? 5.663 -9.962 22.318 1.00 92.62 100 GLU A CA 1
ATOM 811 C C . GLU A 1 100 ? 5.171 -10.084 20.876 1.00 92.62 100 GLU A C 1
ATOM 813 O O . GLU A 1 100 ? 5.601 -10.967 20.128 1.00 92.62 100 GLU A O 1
ATOM 818 N N . PHE A 1 101 ? 4.279 -9.179 20.473 1.00 94.00 101 PHE A N 1
ATOM 819 C CA . PHE A 1 101 ? 3.631 -9.241 19.167 1.00 94.00 101 PHE A CA 1
ATOM 820 C C . PHE A 1 101 ? 3.803 -7.946 18.380 1.00 94.00 101 PHE A C 1
ATOM 822 O O . PHE A 1 101 ? 3.809 -6.850 18.946 1.00 94.00 101 PHE A O 1
ATOM 829 N N . GLN A 1 102 ? 3.860 -8.079 17.059 1.00 96.00 102 GLN A N 1
ATOM 830 C CA . GLN A 1 102 ? 3.689 -6.978 16.113 1.00 96.00 102 GLN A CA 1
ATOM 831 C C . GLN A 1 102 ? 2.644 -7.352 15.076 1.00 96.00 102 GLN A C 1
ATOM 833 O O . GLN A 1 102 ? 2.583 -8.494 14.620 1.00 96.00 102 GLN A O 1
ATOM 838 N N . VAL A 1 103 ? 1.809 -6.389 14.700 1.00 96.25 103 VAL A N 1
ATOM 839 C CA . VAL A 1 103 ? 0.750 -6.614 13.716 1.00 96.25 103 VAL A CA 1
ATOM 840 C C . VAL A 1 103 ? 1.227 -6.192 12.337 1.00 96.25 103 VAL A C 1
ATOM 842 O O . VAL A 1 103 ? 1.746 -5.096 12.173 1.00 96.25 103 VAL A O 1
ATOM 845 N N . ILE A 1 104 ? 1.000 -7.034 11.332 1.00 95.56 104 ILE A N 1
ATOM 846 C CA . ILE A 1 104 ? 1.303 -6.741 9.929 1.00 95.56 104 ILE A CA 1
ATOM 847 C C . ILE A 1 104 ? 0.001 -6.844 9.127 1.00 95.56 104 ILE A C 1
ATOM 849 O O . ILE A 1 104 ? -0.556 -7.946 9.024 1.00 95.56 104 ILE A O 1
ATOM 853 N N . PRO A 1 105 ? -0.497 -5.747 8.523 1.00 93.50 105 PRO A N 1
ATOM 854 C CA . PRO A 1 105 ? -1.503 -5.830 7.472 1.00 93.50 105 PRO A CA 1
ATOM 855 C C . PRO A 1 105 ? -0.934 -6.656 6.310 1.00 93.50 105 PRO A C 1
ATOM 857 O O . PRO A 1 105 ? -0.002 -6.246 5.621 1.00 93.50 105 PRO A O 1
ATOM 860 N N . PHE A 1 106 ? -1.466 -7.857 6.114 1.00 90.88 106 PHE A N 1
ATOM 861 C CA . PHE A 1 106 ? -0.914 -8.850 5.205 1.00 90.88 106 PHE A CA 1
ATOM 862 C C . PHE A 1 106 ? -1.829 -8.995 3.991 1.00 90.88 106 PHE A C 1
ATOM 864 O O . PHE A 1 106 ? -2.928 -9.536 4.080 1.00 90.88 106 PHE A O 1
ATOM 871 N N . SER A 1 107 ? -1.395 -8.490 2.838 1.00 86.19 107 SER A N 1
ATOM 872 C CA . SER A 1 107 ? -2.183 -8.507 1.598 1.00 86.19 107 SER A CA 1
ATOM 873 C C . SER A 1 107 ? -1.939 -9.754 0.741 1.00 86.19 107 SER A C 1
ATOM 875 O O . SER A 1 107 ? -2.586 -9.913 -0.294 1.00 86.19 107 SER A O 1
ATOM 877 N N . ASN A 1 108 ? -1.013 -10.627 1.164 1.00 85.56 108 ASN A N 1
ATOM 878 C CA . ASN A 1 108 ? -0.397 -11.670 0.335 1.00 85.56 108 ASN A CA 1
ATOM 879 C C . ASN A 1 108 ? 0.381 -11.107 -0.877 1.00 85.56 108 ASN A C 1
ATOM 881 O O . ASN A 1 108 ? 0.632 -11.808 -1.860 1.00 85.56 108 ASN A O 1
ATOM 885 N N . GLY A 1 109 ? 0.732 -9.821 -0.816 1.00 91.06 109 GLY A N 1
ATOM 886 C CA . GLY A 1 109 ? 1.633 -9.163 -1.751 1.00 91.06 109 GLY A CA 1
ATOM 887 C C . GLY A 1 109 ? 3.092 -9.312 -1.330 1.00 91.06 109 GLY A C 1
ATOM 888 O O . GLY A 1 109 ? 3.397 -9.663 -0.186 1.00 91.06 109 GLY A O 1
ATOM 889 N N . MET A 1 110 ? 3.980 -9.011 -2.273 1.00 94.25 110 MET A N 1
ATOM 890 C CA . MET A 1 110 ? 5.430 -9.149 -2.136 1.00 94.25 110 MET A CA 1
ATOM 891 C C . MET A 1 110 ? 5.999 -8.398 -0.923 1.00 94.25 110 MET A C 1
ATOM 893 O O . MET A 1 110 ? 6.757 -8.989 -0.163 1.00 94.25 110 MET A O 1
ATOM 897 N N . ASP A 1 111 ? 5.574 -7.155 -0.682 1.00 94.94 111 ASP A N 1
ATOM 898 C CA . ASP A 1 111 ? 6.018 -6.352 0.469 1.00 94.94 111 ASP A CA 1
ATOM 899 C C . ASP A 1 111 ? 5.644 -6.998 1.803 1.00 94.94 111 ASP A C 1
ATOM 901 O O . ASP A 1 111 ? 6.492 -7.237 2.660 1.00 94.94 111 ASP A O 1
ATOM 905 N N . SER A 1 112 ? 4.361 -7.349 1.962 1.00 93.50 112 SER A N 1
ATOM 906 C CA . SER A 1 112 ? 3.867 -7.977 3.191 1.00 93.50 112 SER A CA 1
ATOM 907 C C . SER A 1 112 ? 4.544 -9.313 3.480 1.00 93.50 112 SER A C 1
ATOM 909 O O . SER A 1 112 ? 4.803 -9.628 4.641 1.00 93.50 112 SER A O 1
ATOM 911 N N . PHE A 1 113 ? 4.865 -10.076 2.431 1.00 93.88 113 PHE A N 1
ATOM 912 C CA . PHE A 1 113 ? 5.649 -11.296 2.541 1.00 93.88 113 PHE A CA 1
ATOM 913 C C . PHE A 1 113 ? 7.074 -10.987 3.010 1.00 93.88 113 PHE A C 1
ATOM 915 O O . PHE A 1 113 ? 7.480 -11.497 4.053 1.00 93.88 113 PHE A O 1
ATOM 922 N N . ALA A 1 114 ? 7.793 -10.111 2.304 1.00 94.81 114 ALA A N 1
ATOM 923 C CA . ALA A 1 114 ? 9.189 -9.809 2.594 1.00 94.81 114 ALA A CA 1
ATOM 924 C C . ALA A 1 114 ? 9.374 -9.237 4.006 1.00 94.81 114 ALA A C 1
ATOM 926 O O . ALA A 1 114 ? 10.134 -9.795 4.793 1.00 94.81 114 ALA A O 1
ATOM 927 N N . GLN A 1 115 ? 8.612 -8.205 4.384 1.00 94.50 115 GLN A N 1
ATOM 928 C CA . GLN A 1 115 ? 8.711 -7.627 5.727 1.00 94.50 115 GLN A CA 1
ATOM 929 C C . GLN A 1 115 ? 8.331 -8.636 6.814 1.00 94.50 115 GLN A C 1
ATOM 931 O O . GLN A 1 115 ? 8.946 -8.665 7.880 1.00 94.50 115 GLN A O 1
ATOM 936 N N . SER A 1 116 ? 7.324 -9.484 6.577 1.00 92.50 116 SER A N 1
ATOM 937 C CA . SER A 1 116 ? 6.951 -10.459 7.597 1.00 92.50 116 SER A CA 1
ATOM 938 C C . SER A 1 116 ? 8.011 -11.536 7.818 1.00 92.50 116 SER A C 1
ATOM 940 O O . SER A 1 116 ? 8.030 -12.103 8.909 1.00 92.50 116 SER A O 1
ATOM 942 N N . ARG A 1 117 ? 8.850 -11.819 6.819 1.00 91.69 117 ARG A N 1
ATOM 943 C CA . ARG A 1 117 ? 9.993 -12.732 6.924 1.00 91.69 117 ARG A CA 1
ATOM 944 C C . ARG A 1 117 ? 11.201 -12.048 7.563 1.00 91.69 117 ARG A C 1
ATOM 946 O O . ARG A 1 117 ? 11.787 -12.590 8.496 1.00 91.69 117 ARG A O 1
ATOM 953 N N . LEU A 1 118 ? 11.511 -10.823 7.135 1.00 92.75 118 LEU A N 1
ATOM 954 C CA . LEU A 1 118 ? 12.597 -10.012 7.697 1.00 92.75 118 LEU A CA 1
ATOM 955 C C . LEU A 1 118 ? 12.399 -9.711 9.186 1.00 92.75 118 LEU A C 1
ATOM 957 O O . LEU A 1 118 ? 13.381 -9.656 9.927 1.00 92.75 118 LEU A O 1
ATOM 961 N N . LEU A 1 119 ? 11.146 -9.634 9.655 1.00 88.56 119 LEU A N 1
ATOM 962 C CA . LEU A 1 119 ? 10.844 -9.396 11.066 1.00 88.56 119 LEU A CA 1
ATOM 963 C C . LEU A 1 119 ? 11.566 -10.377 12.005 1.00 88.56 119 LEU A C 1
ATOM 965 O O . LEU A 1 119 ? 12.024 -9.982 13.074 1.00 88.56 119 LEU A O 1
ATOM 969 N N . ARG A 1 120 ? 11.716 -11.644 11.601 1.00 82.12 120 ARG A N 1
ATOM 970 C CA . ARG A 1 120 ? 12.419 -12.658 12.397 1.00 82.12 120 ARG A CA 1
ATOM 971 C C . ARG A 1 120 ? 13.873 -12.267 12.675 1.00 82.12 120 ARG A C 1
ATOM 973 O O . ARG A 1 120 ? 14.378 -12.520 13.764 1.00 82.12 120 ARG A O 1
ATOM 980 N N . LYS A 1 121 ? 14.549 -11.677 11.687 1.00 84.06 121 LYS A N 1
ATOM 981 C CA . LYS A 1 121 ? 15.942 -11.230 11.802 1.00 84.06 121 LYS A CA 1
ATOM 982 C C . LYS A 1 121 ? 16.030 -9.947 12.619 1.00 84.06 121 LYS A C 1
ATOM 984 O O . LYS A 1 121 ? 16.888 -9.828 13.485 1.00 84.06 121 LYS A O 1
ATOM 989 N N . GLU A 1 122 ? 15.132 -9.008 12.340 1.00 85.38 122 GLU A N 1
ATOM 990 C CA . GLU A 1 122 ? 15.100 -7.697 12.986 1.00 85.38 122 GLU A CA 1
ATOM 991 C C . GLU A 1 122 ? 14.774 -7.814 14.481 1.00 85.38 122 GLU A C 1
ATOM 993 O O . GLU A 1 122 ? 15.337 -7.085 15.297 1.00 85.38 122 GLU A O 1
ATOM 998 N N . ARG A 1 123 ? 13.851 -8.718 14.848 1.00 86.62 123 ARG A N 1
ATOM 999 C CA . ARG A 1 123 ? 13.325 -8.877 16.211 1.00 86.62 123 ARG A CA 1
ATOM 1000 C C . ARG A 1 123 ? 12.977 -10.349 16.509 1.00 86.62 123 ARG A C 1
ATOM 1002 O O . ARG A 1 123 ? 11.798 -10.705 16.528 1.00 86.62 123 ARG A O 1
ATOM 1009 N N . PRO A 1 124 ? 13.964 -11.212 16.819 1.00 83.94 124 PRO A N 1
ATOM 1010 C CA . PRO A 1 124 ? 13.765 -12.665 16.941 1.00 83.94 124 PRO A CA 1
ATOM 1011 C C . PRO A 1 124 ? 12.804 -13.099 18.059 1.00 83.94 124 PRO A C 1
ATOM 1013 O O . PRO A 1 124 ? 12.283 -14.212 18.022 1.00 83.94 124 PRO A O 1
ATOM 1016 N N . HIS A 1 125 ? 12.550 -12.237 19.047 1.00 87.12 125 HIS A N 1
ATOM 1017 C CA . HIS A 1 125 ? 11.632 -12.512 20.158 1.00 87.12 125 HIS A CA 1
ATOM 1018 C C . HIS A 1 125 ? 10.186 -12.069 19.894 1.00 87.12 125 HIS A C 1
ATOM 1020 O O . HIS A 1 125 ? 9.303 -12.365 20.699 1.00 87.12 125 HIS A O 1
ATOM 1026 N N . ILE A 1 126 ? 9.926 -11.375 18.781 1.00 90.50 126 ILE A N 1
ATOM 1027 C CA . ILE A 1 126 ? 8.599 -10.859 18.448 1.00 90.50 126 ILE A CA 1
ATOM 1028 C C . ILE A 1 126 ? 7.925 -11.766 17.423 1.00 90.50 126 ILE A C 1
ATOM 1030 O O . ILE A 1 126 ? 8.451 -12.024 16.343 1.00 90.50 126 ILE A O 1
ATOM 1034 N N . SER A 1 127 ? 6.709 -12.206 17.740 1.00 91.44 127 SER A N 1
ATOM 1035 C CA . SER A 1 127 ? 5.888 -13.001 16.827 1.00 91.44 127 SER A CA 1
ATOM 1036 C C . SER A 1 127 ? 4.951 -12.112 15.995 1.00 91.44 127 SER A C 1
ATOM 1038 O O . SER A 1 127 ? 4.202 -11.311 16.565 1.00 91.44 127 SER A O 1
ATOM 1040 N N . PRO A 1 128 ? 4.918 -12.251 14.655 1.00 93.56 128 PRO A N 1
ATOM 1041 C CA . PRO A 1 128 ? 3.991 -11.488 13.834 1.00 93.56 128 PRO A CA 1
ATOM 1042 C C . PRO A 1 128 ? 2.547 -11.988 13.950 1.00 93.56 128 PRO A C 1
ATOM 1044 O O . PRO A 1 128 ? 2.254 -13.188 13.932 1.00 93.56 128 PRO A O 1
ATOM 1047 N N . ILE A 1 129 ? 1.622 -11.034 13.958 1.00 93.56 129 ILE A N 1
ATOM 1048 C CA . ILE A 1 129 ? 0.191 -11.232 13.749 1.00 93.56 129 ILE A CA 1
ATOM 1049 C C . ILE A 1 129 ? -0.148 -10.698 12.354 1.00 93.56 129 ILE A C 1
ATOM 1051 O O . ILE A 1 129 ? -0.207 -9.492 12.125 1.00 93.56 129 ILE A O 1
ATOM 1055 N N . AR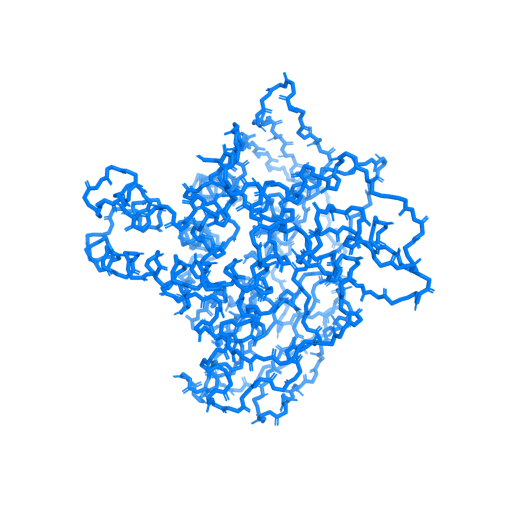G A 1 130 ? -0.376 -11.604 11.403 1.00 92.88 130 ARG A N 1
ATOM 1056 C CA . ARG A 1 130 ? -0.734 -11.289 10.015 1.00 92.88 130 ARG A CA 1
ATOM 1057 C C . ARG A 1 130 ? -2.238 -11.090 9.901 1.00 92.88 130 ARG A C 1
ATOM 1059 O O . ARG A 1 130 ? -3.000 -12.042 10.081 1.00 92.88 130 ARG A O 1
ATOM 1066 N N . VAL A 1 131 ? -2.659 -9.871 9.576 1.00 90.50 131 VAL A N 1
ATOM 1067 C CA . VAL A 1 131 ? -4.075 -9.504 9.443 1.00 90.50 131 VAL A CA 1
ATOM 1068 C C . VAL A 1 131 ? -4.432 -9.361 7.973 1.00 90.50 131 VAL A C 1
ATOM 1070 O O . VAL A 1 131 ? -3.909 -8.500 7.274 1.00 90.50 131 VAL A O 1
ATOM 1073 N N . THR A 1 132 ? -5.348 -10.199 7.506 1.00 86.94 132 THR A N 1
ATOM 1074 C CA . THR A 1 132 ? -5.842 -10.201 6.126 1.00 86.94 132 THR A CA 1
ATOM 1075 C C . THR A 1 132 ? -7.296 -9.727 6.109 1.00 86.94 132 THR A C 1
ATOM 1077 O O . THR A 1 132 ? -8.125 -10.195 6.893 1.00 86.94 132 THR A O 1
ATOM 1080 N N . ALA A 1 133 ? -7.621 -8.796 5.212 1.00 76.31 133 ALA A N 1
ATOM 1081 C CA . ALA A 1 133 ? -8.999 -8.487 4.849 1.00 76.31 133 ALA A CA 1
ATOM 1082 C C . ALA A 1 133 ? -9.288 -9.176 3.516 1.00 76.31 133 ALA A C 1
ATOM 1084 O O . ALA A 1 133 ? -8.509 -9.005 2.577 1.00 76.31 133 ALA A O 1
ATOM 1085 N N . TRP A 1 134 ? -10.409 -9.896 3.425 1.00 67.06 134 TRP A N 1
ATOM 1086 C CA . TRP A 1 134 ? -10.807 -10.666 2.238 1.00 67.06 134 TRP A CA 1
ATOM 1087 C C . TRP A 1 134 ? -9.950 -11.919 1.971 1.00 67.06 134 TRP A C 1
ATOM 1089 O O . TRP A 1 134 ? -8.721 -11.886 1.957 1.00 67.06 134 TRP A O 1
ATOM 1099 N N . ASN A 1 135 ? -10.611 -13.041 1.670 1.00 52.41 135 ASN A N 1
ATOM 1100 C CA . ASN A 1 135 ? -9.942 -14.289 1.302 1.00 52.41 135 ASN A CA 1
ATOM 1101 C C . ASN A 1 135 ? -9.371 -14.181 -0.124 1.00 52.41 135 ASN A C 1
ATOM 1103 O O . ASN A 1 135 ? -9.981 -14.641 -1.086 1.00 52.41 135 ASN A O 1
ATOM 1107 N N . HIS A 1 136 ? -8.172 -13.619 -0.279 1.00 54.25 136 HIS A N 1
ATOM 1108 C CA . HIS A 1 136 ? -7.337 -13.799 -1.478 1.00 54.25 136 HIS A CA 1
ATOM 1109 C C . HIS A 1 136 ? -6.700 -15.207 -1.524 1.00 54.25 136 HIS A C 1
ATOM 1111 O O . HIS A 1 136 ? -5.548 -15.359 -1.920 1.00 54.25 136 HIS A O 1
ATOM 1117 N N . GLY A 1 137 ? -7.435 -16.235 -1.087 1.00 54.75 137 GLY A N 1
ATOM 1118 C CA . GLY A 1 137 ? -6.947 -17.613 -0.974 1.00 54.75 137 GLY A CA 1
ATOM 1119 C C . GLY A 1 137 ? -6.228 -17.953 0.338 1.00 54.75 137 GLY A C 1
ATOM 1120 O O . GLY A 1 137 ? -5.832 -19.098 0.512 1.00 54.75 137 GLY A O 1
ATOM 1121 N N . LEU A 1 138 ? -6.085 -17.012 1.281 1.00 66.88 138 LEU A N 1
ATOM 1122 C CA . LEU A 1 138 ? -5.537 -17.292 2.613 1.00 66.88 138 LEU A CA 1
ATOM 1123 C C . LEU A 1 138 ? -6.654 -17.310 3.657 1.00 66.88 138 LEU A C 1
ATOM 1125 O O . LEU A 1 138 ? -7.162 -16.260 4.041 1.00 66.88 138 LEU A O 1
ATOM 1129 N N . ALA A 1 139 ? -7.023 -18.500 4.126 1.00 68.69 139 ALA A N 1
ATOM 1130 C CA . ALA A 1 139 ? -7.897 -18.636 5.285 1.00 68.69 139 ALA A CA 1
ATOM 1131 C C . ALA A 1 139 ? -7.163 -18.208 6.567 1.00 68.69 139 ALA A C 1
ATOM 1133 O O . ALA A 1 139 ? -5.943 -18.381 6.682 1.00 68.69 139 ALA A O 1
ATOM 1134 N N . GLY A 1 140 ? -7.911 -17.661 7.528 1.00 70.94 140 GLY A N 1
ATOM 1135 C CA . GLY A 1 140 ? -7.426 -17.458 8.893 1.00 70.94 140 GLY A CA 1
ATOM 1136 C C . GLY A 1 140 ? -7.123 -18.800 9.562 1.00 70.94 140 GLY A C 1
ATOM 1137 O O . GLY A 1 140 ? -7.669 -19.830 9.163 1.00 70.94 140 GLY A O 1
ATOM 1138 N N . SER A 1 141 ? -6.253 -18.798 10.572 1.00 74.88 141 SER A N 1
ATOM 1139 C CA . SER A 1 141 ? -5.890 -20.018 11.301 1.00 74.88 141 SER A CA 1
ATOM 1140 C C . SER A 1 141 ? -6.076 -19.843 12.799 1.00 74.88 141 SER A C 1
ATOM 1142 O O . SER A 1 141 ? -5.578 -18.884 13.384 1.00 74.88 141 SER A O 1
ATOM 1144 N N . ARG A 1 142 ? -6.744 -20.817 13.430 1.00 74.31 142 ARG A N 1
ATOM 1145 C CA . ARG A 1 142 ? -6.857 -20.908 14.894 1.00 74.31 142 ARG A CA 1
ATOM 1146 C C . ARG A 1 142 ? -5.587 -21.448 15.551 1.00 74.31 142 ARG A C 1
ATOM 1148 O O . ARG A 1 142 ? -5.390 -21.243 16.746 1.00 74.31 142 ARG A O 1
ATOM 1155 N N . THR A 1 143 ? -4.702 -22.094 14.794 1.00 82.44 143 THR A N 1
ATOM 1156 C CA . THR A 1 143 ? -3.421 -22.629 15.278 1.00 82.44 143 THR A CA 1
ATOM 1157 C C . THR A 1 143 ? -2.259 -21.706 14.922 1.00 82.44 143 THR A C 1
ATOM 1159 O O . THR A 1 143 ? -2.372 -20.834 14.053 1.00 82.44 143 THR A O 1
ATOM 1162 N N . TRP A 1 144 ? -1.163 -21.820 15.675 1.00 86.75 144 TRP A N 1
ATOM 1163 C CA . TRP A 1 144 ? 0.081 -21.151 15.317 1.00 86.75 144 TRP A CA 1
ATOM 1164 C C . TRP A 1 144 ? 0.571 -21.759 14.009 1.00 86.75 144 TRP A C 1
ATOM 1166 O O . TRP A 1 144 ? 0.563 -22.978 13.851 1.00 86.75 144 TRP A O 1
ATOM 1176 N N . LEU A 1 145 ? 0.958 -20.901 13.075 1.00 89.38 145 LEU A N 1
ATOM 1177 C CA . LEU A 1 145 ? 1.561 -21.320 11.822 1.00 89.38 145 LEU A CA 1
ATOM 1178 C C . LEU A 1 145 ? 3.061 -21.083 11.903 1.00 89.38 145 LEU A C 1
ATOM 1180 O O . LEU A 1 145 ? 3.510 -20.180 12.612 1.00 89.38 145 LEU A O 1
ATOM 1184 N N . THR A 1 146 ? 3.806 -21.878 11.151 1.00 89.44 146 THR A N 1
ATOM 1185 C CA . THR A 1 146 ? 5.254 -21.762 11.051 1.00 89.44 146 THR A CA 1
ATOM 1186 C C . THR A 1 146 ? 5.602 -21.626 9.584 1.00 89.44 146 THR A C 1
ATOM 1188 O O . THR A 1 146 ? 5.162 -22.420 8.753 1.00 89.44 146 THR A O 1
ATOM 1191 N N . ASP A 1 147 ? 6.322 -20.567 9.259 1.00 86.81 147 ASP A N 1
ATOM 1192 C CA . ASP A 1 147 ? 6.896 -20.393 7.935 1.00 86.81 147 ASP A CA 1
ATOM 1193 C C . ASP A 1 147 ? 8.089 -21.341 7.725 1.00 86.81 147 ASP A C 1
ATOM 1195 O O . ASP A 1 147 ? 8.628 -21.881 8.686 1.00 86.81 147 ASP A O 1
ATOM 1199 N N . ALA A 1 148 ? 8.534 -21.528 6.478 1.00 83.12 148 ALA A N 1
ATOM 1200 C CA . ALA A 1 148 ? 9.661 -22.418 6.152 1.00 83.12 148 ALA A CA 1
ATOM 1201 C C . ALA A 1 148 ? 10.968 -22.059 6.886 1.00 83.12 148 ALA A C 1
ATOM 1203 O O . ALA A 1 148 ? 11.795 -22.920 7.164 1.00 83.12 148 ALA A O 1
ATOM 1204 N N . ASP A 1 149 ? 11.126 -20.791 7.268 1.00 78.50 149 ASP A N 1
ATOM 1205 C CA . ASP A 1 149 ? 12.272 -20.333 8.048 1.00 78.50 149 ASP A CA 1
ATOM 1206 C C . ASP A 1 149 ? 12.140 -20.639 9.554 1.00 78.50 149 ASP A C 1
ATOM 1208 O O . ASP A 1 149 ? 13.085 -20.422 10.303 1.00 78.50 149 ASP A O 1
ATOM 1212 N N . GLY A 1 150 ? 11.006 -21.155 10.032 1.00 82.75 150 GLY A N 1
ATOM 1213 C CA . GLY A 1 150 ? 10.746 -21.406 11.451 1.00 82.75 150 GLY A CA 1
ATOM 1214 C C . GLY A 1 150 ? 10.044 -20.258 12.186 1.00 82.75 150 GLY A C 1
ATOM 1215 O O . GLY A 1 150 ? 9.778 -20.378 13.383 1.00 82.75 150 GLY A O 1
ATOM 1216 N N . THR A 1 151 ? 9.709 -19.154 11.511 1.00 84.56 151 THR A N 1
ATOM 1217 C CA . THR A 1 151 ? 8.987 -18.026 12.115 1.00 84.56 151 THR A CA 1
ATOM 1218 C C . THR A 1 151 ? 7.584 -18.461 12.500 1.00 84.56 151 THR A C 1
ATOM 1220 O O . THR A 1 151 ? 6.761 -18.785 11.639 1.00 84.56 151 THR A O 1
ATOM 1223 N N . ARG A 1 152 ? 7.288 -18.437 13.801 1.00 89.50 152 ARG A N 1
ATOM 1224 C CA . ARG A 1 152 ? 5.941 -18.684 14.315 1.00 89.50 152 ARG A CA 1
ATOM 1225 C C . ARG A 1 152 ? 5.102 -17.422 14.199 1.00 89.50 152 ARG A C 1
ATOM 1227 O O . ARG A 1 152 ? 5.510 -16.359 14.653 1.00 89.5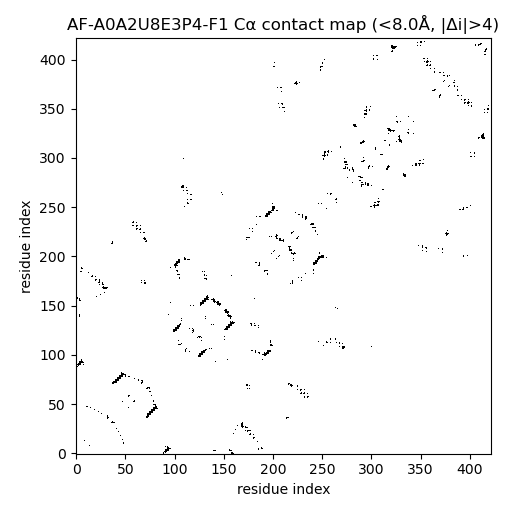0 152 ARG A O 1
ATOM 1234 N N . TYR A 1 153 ? 3.911 -17.536 13.623 1.00 90.62 153 TYR A N 1
ATOM 1235 C CA . TYR A 1 153 ? 3.012 -16.402 13.435 1.00 90.62 153 TYR A CA 1
ATOM 1236 C C . TYR A 1 153 ? 1.546 -16.774 13.641 1.00 90.62 153 TYR A C 1
ATOM 1238 O O . TYR A 1 153 ? 1.133 -17.935 13.519 1.00 90.62 153 TYR A O 1
ATOM 1246 N N . ARG A 1 154 ? 0.733 -15.753 13.919 1.00 89.81 154 ARG A N 1
ATOM 1247 C CA . ARG A 1 154 ? -0.729 -15.857 13.910 1.00 89.81 154 ARG A CA 1
ATOM 1248 C C . ARG A 1 154 ? -1.300 -15.252 12.648 1.00 89.81 154 ARG A C 1
ATOM 1250 O O . ARG A 1 154 ? -0.815 -14.233 12.168 1.00 89.81 154 ARG A O 1
ATOM 1257 N N . ARG A 1 155 ? -2.352 -15.874 12.116 1.00 88.19 155 ARG A N 1
ATOM 1258 C CA . ARG A 1 155 ? -3.069 -15.369 10.946 1.00 88.19 155 ARG A CA 1
ATOM 1259 C C . ARG A 1 155 ? -4.527 -15.124 11.284 1.00 88.19 155 ARG A C 1
ATOM 1261 O O . ARG A 1 155 ? -5.279 -16.066 11.524 1.00 88.19 155 ARG A O 1
ATOM 1268 N N . VAL A 1 156 ? -4.912 -13.859 11.217 1.00 85.69 156 VAL A N 1
ATOM 1269 C CA . VAL A 1 156 ? -6.289 -13.397 11.367 1.00 85.69 156 VAL A CA 1
ATOM 1270 C C . VAL A 1 156 ? -6.818 -13.042 9.986 1.00 85.69 156 VAL A C 1
ATOM 1272 O O . VAL A 1 156 ? -6.206 -12.257 9.258 1.00 85.69 156 VAL A O 1
ATOM 1275 N N . ALA A 1 157 ? -7.949 -13.631 9.611 1.00 82.69 157 ALA A N 1
ATOM 1276 C CA . ALA A 1 157 ? -8.647 -13.287 8.382 1.00 82.69 157 ALA A CA 1
ATOM 1277 C C . ALA A 1 157 ? -10.023 -12.748 8.727 1.00 82.69 157 ALA A C 1
ATOM 1279 O O . ALA A 1 157 ? -10.821 -13.441 9.348 1.00 82.69 157 ALA A O 1
ATOM 1280 N N . VAL A 1 158 ? -10.309 -11.516 8.319 1.00 79.62 158 VAL A N 1
ATOM 1281 C CA . VAL A 1 158 ? -11.635 -10.930 8.510 1.00 79.62 158 VAL A CA 1
ATOM 1282 C C . VAL A 1 158 ? -12.389 -11.036 7.187 1.00 79.62 158 VAL A C 1
ATOM 1284 O O . VAL A 1 158 ? -12.034 -10.353 6.215 1.00 79.62 158 VAL A O 1
ATOM 1287 N N . PRO A 1 159 ? -13.413 -11.910 7.101 1.00 75.56 159 PRO A N 1
ATOM 1288 C CA . PRO A 1 159 ? -14.210 -12.033 5.898 1.00 75.56 159 PRO A CA 1
ATOM 1289 C C . PRO A 1 159 ? -15.101 -10.800 5.788 1.00 75.56 159 PRO A C 1
ATOM 1291 O O . PRO A 1 159 ? -16.083 -10.637 6.512 1.00 75.56 159 PRO A O 1
ATOM 1294 N N . ILE A 1 160 ? -14.742 -9.929 4.860 1.00 77.25 160 ILE A N 1
ATOM 1295 C CA . ILE A 1 160 ? -15.539 -8.775 4.464 1.00 77.25 160 ILE A CA 1
ATOM 1296 C C . ILE A 1 160 ? -16.000 -9.079 3.054 1.00 77.25 160 ILE A C 1
ATOM 1298 O O . ILE A 1 160 ? -15.187 -9.501 2.243 1.00 77.25 160 ILE A O 1
ATOM 1302 N N . LYS A 1 161 ? -17.298 -8.961 2.778 1.00 79.69 161 LYS A N 1
ATOM 1303 C CA . LYS A 1 161 ? -17.873 -9.185 1.450 1.00 79.69 161 LYS A CA 1
ATOM 1304 C C . LYS A 1 161 ? -18.734 -7.991 1.084 1.00 79.69 161 LYS A C 1
ATOM 1306 O O . LYS A 1 161 ? -19.585 -7.587 1.868 1.00 79.69 161 LYS A O 1
ATOM 1311 N N . PHE A 1 162 ? -18.513 -7.452 -0.108 1.00 82.19 162 PHE A N 1
ATOM 1312 C CA . PHE A 1 162 ? -19.325 -6.375 -0.659 1.00 82.19 162 PHE A CA 1
ATOM 1313 C C . PHE A 1 162 ? -20.073 -6.887 -1.882 1.00 82.19 162 PHE A C 1
ATOM 1315 O O . PHE A 1 162 ? -19.476 -7.509 -2.763 1.00 82.19 162 PHE A O 1
ATOM 1322 N N . SER A 1 163 ? -21.368 -6.599 -1.945 1.00 82.75 163 SER A N 1
ATOM 1323 C CA . SER A 1 163 ? -22.207 -6.840 -3.115 1.00 82.75 163 SER A CA 1
ATOM 1324 C C . SER A 1 163 ? -22.712 -5.505 -3.642 1.00 82.75 163 SER A C 1
ATOM 1326 O O . SER A 1 163 ? -23.351 -4.756 -2.904 1.00 82.75 163 SER A O 1
ATOM 1328 N N . PHE A 1 164 ? -22.450 -5.219 -4.913 1.00 82.38 164 PHE A N 1
ATOM 1329 C CA . PHE A 1 164 ? -22.889 -3.992 -5.574 1.00 82.38 164 PHE A CA 1
ATOM 1330 C C . PHE A 1 164 ? -23.876 -4.333 -6.688 1.00 82.38 164 PHE A C 1
ATOM 1332 O O . PHE A 1 164 ? -23.705 -5.334 -7.385 1.00 82.38 164 PHE A O 1
ATOM 1339 N N . LYS A 1 165 ? -24.892 -3.486 -6.879 1.00 80.81 165 LYS A N 1
ATOM 1340 C CA . LYS A 1 165 ? -25.693 -3.487 -8.107 1.00 80.81 165 LYS A CA 1
ATOM 1341 C C . LYS A 1 165 ? -24.923 -2.666 -9.150 1.00 80.81 165 LYS A C 1
ATOM 1343 O O . LYS A 1 165 ? -24.828 -1.452 -9.012 1.00 80.81 165 LYS A O 1
ATOM 1348 N N . GLY A 1 166 ? -24.337 -3.326 -10.150 1.00 79.69 166 GLY A N 1
ATOM 1349 C CA . GLY A 1 166 ? -23.535 -2.685 -11.202 1.00 79.69 166 GLY A CA 1
ATOM 1350 C C . GLY A 1 166 ? -22.029 -2.611 -10.910 1.00 79.69 166 GLY A C 1
ATOM 1351 O O . GLY A 1 166 ? -21.494 -3.359 -10.089 1.00 79.69 166 GLY A O 1
ATOM 1352 N N . ASN A 1 167 ? -21.334 -1.724 -11.628 1.00 82.06 167 ASN A N 1
ATOM 1353 C CA . ASN A 1 167 ? -19.879 -1.585 -11.542 1.00 82.06 167 ASN A CA 1
ATOM 1354 C C . ASN A 1 167 ? -19.473 -0.763 -10.315 1.00 82.06 167 ASN A C 1
ATOM 1356 O O . ASN A 1 167 ? -19.908 0.374 -10.156 1.00 82.06 167 ASN A O 1
ATOM 1360 N N . ALA A 1 168 ? -18.604 -1.327 -9.480 1.00 87.19 168 ALA A N 1
ATOM 1361 C CA . ALA A 1 168 ? -17.998 -0.616 -8.360 1.00 87.19 168 ALA A CA 1
ATOM 1362 C C . ALA A 1 168 ? -16.901 0.352 -8.833 1.00 87.19 168 ALA A C 1
ATOM 1364 O O . ALA A 1 168 ? -16.258 0.114 -9.858 1.00 87.19 168 ALA A O 1
ATOM 1365 N N . ASP A 1 169 ? -16.642 1.399 -8.049 1.00 87.50 169 ASP A N 1
ATOM 1366 C CA . ASP A 1 169 ? -15.444 2.223 -8.207 1.00 87.50 169 ASP A CA 1
ATOM 1367 C C . ASP A 1 169 ? -14.188 1.346 -8.094 1.00 87.50 169 ASP A C 1
ATOM 1369 O O . ASP A 1 169 ? -14.048 0.542 -7.163 1.00 87.50 169 ASP A O 1
ATOM 1373 N N . GLN A 1 170 ? -13.298 1.465 -9.079 1.00 84.88 170 GLN A N 1
ATOM 1374 C CA . GLN A 1 170 ? -12.116 0.612 -9.191 1.00 84.88 170 GLN A CA 1
ATOM 1375 C C . GLN A 1 170 ? -10.919 1.140 -8.392 1.00 84.88 170 GLN A C 1
ATOM 1377 O O . GLN A 1 170 ? -10.018 0.362 -8.090 1.00 84.88 170 GLN A O 1
ATOM 1382 N N . THR A 1 171 ? -10.911 2.422 -8.008 1.00 87.31 171 THR A N 1
ATOM 1383 C CA . THR A 1 171 ? -9.775 3.035 -7.298 1.00 87.31 171 THR A CA 1
ATOM 1384 C C . THR A 1 171 ? -9.661 2.541 -5.856 1.00 87.31 171 THR A C 1
ATOM 1386 O O . THR A 1 171 ? -8.555 2.421 -5.334 1.00 87.31 171 THR A O 1
ATOM 1389 N N . TYR A 1 172 ? -10.807 2.253 -5.224 1.00 90.50 172 TYR A N 1
ATOM 1390 C CA . TYR A 1 172 ? -10.941 1.699 -3.875 1.00 90.50 172 TYR A CA 1
ATOM 1391 C C . TYR A 1 172 ? -9.991 2.342 -2.840 1.00 90.50 172 TYR A C 1
ATOM 1393 O O . TYR A 1 172 ? -9.290 1.656 -2.088 1.00 90.50 172 TYR A O 1
ATOM 1401 N N . ARG A 1 173 ? -9.956 3.682 -2.811 1.00 93.12 173 ARG A N 1
ATOM 1402 C CA . ARG A 1 173 ? -9.013 4.480 -2.006 1.00 93.12 173 ARG A CA 1
ATOM 1403 C C . ARG A 1 173 ? -9.129 4.215 -0.502 1.00 93.12 173 ARG A C 1
ATOM 1405 O O . ARG A 1 173 ? -8.140 4.315 0.213 1.00 93.12 173 ARG A O 1
ATOM 1412 N N . THR A 1 174 ? -10.290 3.782 -0.020 1.00 95.44 174 THR A N 1
ATOM 1413 C CA . THR A 1 174 ? -10.524 3.436 1.396 1.00 95.44 174 THR A CA 1
ATOM 1414 C C . THR A 1 174 ? -10.003 2.061 1.818 1.00 95.44 174 THR A C 1
ATOM 1416 O O . THR A 1 174 ? -10.116 1.700 2.992 1.00 95.44 174 THR A O 1
ATOM 1419 N N . ARG A 1 175 ? -9.388 1.283 0.913 1.00 92.38 175 ARG A N 1
ATOM 1420 C CA . ARG A 1 175 ? -8.787 -0.013 1.268 1.00 92.38 175 ARG A CA 1
ATOM 1421 C C . ARG A 1 175 ? -7.756 0.130 2.394 1.00 92.38 175 ARG A C 1
ATOM 1423 O O . ARG A 1 175 ? -7.761 -0.694 3.302 1.00 92.38 175 ARG A O 1
ATOM 1430 N N . GLY A 1 176 ? -6.933 1.182 2.366 1.00 93.19 176 GLY A N 1
ATOM 1431 C CA . GLY A 1 176 ? -5.966 1.482 3.430 1.00 93.19 176 GLY A CA 1
ATOM 1432 C C . GLY A 1 176 ? -6.638 1.634 4.797 1.00 93.19 176 GLY A C 1
ATOM 1433 O O . GLY A 1 176 ? -6.267 0.941 5.735 1.00 93.19 176 GLY A O 1
ATOM 1434 N N . PHE A 1 177 ? -7.709 2.434 4.882 1.00 97.00 177 PHE A N 1
ATOM 1435 C CA . PHE A 1 177 ? -8.499 2.615 6.109 1.00 97.00 177 PHE A CA 1
ATOM 1436 C C . PHE A 1 177 ? -9.044 1.301 6.662 1.00 97.00 177 PHE A C 1
ATOM 1438 O O . PHE A 1 177 ? -8.904 1.029 7.853 1.00 97.00 177 PHE A O 1
ATOM 1445 N N . LEU A 1 178 ? -9.603 0.454 5.794 1.00 94.62 178 LEU A N 1
ATOM 1446 C CA . LEU A 1 178 ? -10.111 -0.853 6.197 1.00 94.62 178 LEU A CA 1
ATOM 1447 C C . LEU A 1 178 ? -9.016 -1.721 6.831 1.00 94.62 178 LEU A C 1
ATOM 1449 O O . LEU A 1 178 ? -9.201 -2.241 7.928 1.00 94.62 178 LEU A O 1
ATOM 1453 N N . PHE A 1 179 ? -7.870 -1.859 6.161 1.00 92.56 179 PHE A N 1
ATOM 1454 C CA . PHE A 1 179 ? -6.748 -2.645 6.679 1.00 92.56 179 PHE A CA 1
ATOM 1455 C C . PHE A 1 179 ? -6.160 -2.037 7.956 1.00 92.56 179 PHE A C 1
ATOM 1457 O O . PHE A 1 179 ? -5.860 -2.783 8.887 1.00 92.56 179 PHE A O 1
ATOM 1464 N N . SER A 1 180 ? -6.048 -0.708 8.036 1.00 95.75 180 SER A N 1
ATOM 1465 C CA . SER A 1 180 ? -5.576 -0.019 9.235 1.00 95.75 180 SER A CA 1
ATOM 1466 C C . SER A 1 180 ? -6.493 -0.277 10.423 1.00 95.75 180 SER A C 1
ATOM 1468 O O . SER A 1 180 ? -5.980 -0.623 11.478 1.00 95.75 180 SER A O 1
ATOM 1470 N N . VAL A 1 181 ? -7.821 -0.184 10.272 1.00 96.19 181 VAL A N 1
ATOM 1471 C CA . VAL A 1 181 ? -8.776 -0.479 11.359 1.00 96.19 181 VAL A CA 1
ATOM 1472 C C . VAL A 1 181 ? -8.645 -1.921 11.843 1.00 96.19 181 VAL A C 1
ATOM 1474 O O . VAL A 1 181 ? -8.582 -2.152 13.048 1.00 96.19 181 VAL A O 1
ATOM 1477 N N . LEU A 1 182 ? -8.550 -2.893 10.932 1.00 93.69 182 LEU A N 1
ATOM 1478 C CA . LEU A 1 182 ? -8.396 -4.298 11.319 1.00 93.69 182 LEU A CA 1
ATOM 1479 C C . LEU A 1 182 ? -7.057 -4.562 12.023 1.00 93.69 182 LEU A C 1
ATOM 1481 O O . LEU A 1 182 ? -7.013 -5.306 13.001 1.00 93.69 182 LEU A O 1
ATOM 1485 N N . ALA A 1 183 ? -5.973 -3.942 11.555 1.00 95.00 183 ALA A N 1
ATOM 1486 C CA . ALA A 1 183 ? -4.668 -4.034 12.199 1.00 95.00 183 ALA A CA 1
ATOM 1487 C C . ALA A 1 183 ? -4.640 -3.323 13.563 1.00 95.00 183 ALA A C 1
ATOM 1489 O O . ALA A 1 183 ? -4.082 -3.858 14.517 1.00 95.00 183 ALA A O 1
ATOM 1490 N N . GLY A 1 184 ? -5.294 -2.164 13.671 1.00 95.94 184 GLY A N 1
ATOM 1491 C CA . GLY A 1 184 ? -5.513 -1.423 14.914 1.00 95.94 184 GLY A CA 1
ATOM 1492 C C . GLY A 1 184 ? -6.255 -2.246 15.946 1.00 95.94 184 GLY A C 1
ATOM 1493 O O . GLY A 1 184 ? -5.790 -2.374 17.074 1.00 95.94 184 GLY A O 1
ATOM 1494 N N . LEU A 1 185 ? -7.355 -2.878 15.537 1.00 94.06 185 LEU A N 1
ATOM 1495 C CA . LEU A 1 185 ? -8.121 -3.756 16.406 1.00 94.06 185 LEU A CA 1
ATOM 1496 C C . LEU A 1 185 ? -7.278 -4.951 16.866 1.00 94.06 185 LEU A C 1
ATOM 1498 O O . LEU A 1 185 ? -7.220 -5.236 18.058 1.00 94.06 185 LEU A O 1
ATOM 1502 N N . ALA A 1 186 ? -6.569 -5.613 15.946 1.00 92.75 186 ALA A N 1
ATOM 1503 C CA . ALA A 1 186 ? -5.674 -6.709 16.303 1.00 92.75 186 ALA A CA 1
ATOM 1504 C C . ALA A 1 186 ? -4.603 -6.261 17.312 1.00 92.75 186 ALA A C 1
ATOM 1506 O O . ALA A 1 186 ? -4.402 -6.948 18.310 1.00 92.75 186 ALA A O 1
ATOM 1507 N N . ALA A 1 187 ? -3.983 -5.096 17.095 1.00 94.75 187 ALA A N 1
ATOM 1508 C CA . ALA A 1 187 ? -2.953 -4.552 17.974 1.00 94.75 187 ALA A CA 1
ATOM 1509 C C . ALA A 1 187 ? -3.511 -4.182 19.354 1.00 94.75 187 ALA A C 1
ATOM 1511 O O . ALA A 1 187 ? -2.902 -4.515 20.371 1.00 94.75 187 ALA A O 1
ATOM 1512 N N . HIS A 1 188 ? -4.690 -3.554 19.390 1.00 93.38 188 HIS A N 1
ATOM 1513 C CA . HIS A 1 188 ? -5.407 -3.215 20.617 1.00 93.38 188 HIS A CA 1
ATOM 1514 C C . HIS A 1 188 ? -5.705 -4.464 21.455 1.00 93.38 188 HIS A C 1
ATOM 1516 O O . HIS A 1 188 ? -5.456 -4.487 22.660 1.00 93.38 188 HIS A O 1
ATOM 1522 N N . MET A 1 189 ? -6.208 -5.519 20.811 1.00 90.12 189 MET A N 1
ATOM 1523 C CA . MET A 1 189 ? -6.613 -6.754 21.481 1.00 90.12 189 MET A CA 1
ATOM 1524 C C . MET A 1 189 ? -5.430 -7.596 21.961 1.00 90.12 189 MET A C 1
ATOM 1526 O O . MET A 1 189 ? -5.496 -8.188 23.043 1.00 90.12 189 MET A O 1
ATOM 1530 N N . SER A 1 190 ? -4.362 -7.661 21.160 1.00 90.94 190 SER A N 1
ATOM 1531 C CA . SER A 1 190 ? -3.167 -8.447 21.471 1.00 90.94 190 SER A CA 1
ATOM 1532 C C . SER A 1 190 ? -2.176 -7.717 22.374 1.00 90.94 190 SER A C 1
ATOM 1534 O O . SER A 1 190 ? -1.221 -8.337 22.828 1.00 90.94 190 SER A O 1
ATOM 1536 N N . GLY A 1 191 ? -2.340 -6.405 22.582 1.00 91.81 191 GLY A N 1
ATOM 1537 C CA . GLY A 1 191 ? -1.309 -5.576 23.209 1.00 91.81 191 GLY A CA 1
ATOM 1538 C C . GLY A 1 191 ? -0.013 -5.545 22.393 1.00 91.81 191 GLY A C 1
ATOM 1539 O O . GLY A 1 191 ? 1.072 -5.546 22.966 1.00 91.81 191 GLY A O 1
ATOM 1540 N N . ALA A 1 192 ? -0.114 -5.592 21.058 1.00 94.12 192 ALA A N 1
ATOM 1541 C CA . ALA A 1 192 ? 1.067 -5.569 20.197 1.00 94.12 192 ALA A CA 1
ATOM 1542 C C . ALA A 1 192 ? 1.860 -4.269 20.383 1.00 94.12 192 ALA A C 1
ATOM 1544 O O . ALA A 1 192 ? 1.281 -3.201 20.583 1.00 94.12 192 ALA A O 1
ATOM 1545 N N . LYS A 1 193 ? 3.186 -4.356 20.242 1.00 94.06 193 LYS A N 1
ATOM 1546 C CA . LYS A 1 193 ? 4.089 -3.204 20.376 1.00 94.06 193 LYS A CA 1
ATOM 1547 C C . LYS A 1 193 ? 3.832 -2.132 19.322 1.00 94.06 193 LYS A C 1
ATOM 1549 O O . LYS A 1 193 ? 3.961 -0.947 19.618 1.00 94.06 193 LYS A O 1
ATOM 1554 N N . SER A 1 194 ? 3.503 -2.555 18.104 1.00 96.69 194 SER A N 1
ATOM 1555 C CA . SER A 1 194 ? 3.243 -1.667 16.973 1.00 96.69 194 SER A CA 1
ATOM 1556 C C . SER A 1 194 ? 2.557 -2.393 15.817 1.00 96.69 194 SER A C 1
ATOM 1558 O O . SER A 1 194 ? 2.473 -3.628 15.770 1.00 96.69 194 SER A O 1
ATOM 1560 N N . ILE A 1 195 ? 2.070 -1.594 14.870 1.00 97.94 195 ILE A N 1
ATOM 1561 C CA . ILE A 1 195 ? 1.642 -2.031 13.545 1.00 97.94 195 ILE A CA 1
ATOM 1562 C C . ILE A 1 195 ? 2.782 -1.748 12.567 1.00 97.94 195 ILE A C 1
ATOM 1564 O O . ILE A 1 195 ? 3.182 -0.601 12.392 1.00 97.94 195 ILE A O 1
ATOM 1568 N N . VAL A 1 196 ? 3.284 -2.779 11.900 1.00 97.50 196 VAL A N 1
ATOM 1569 C CA . VAL A 1 196 ? 4.341 -2.666 10.893 1.00 97.50 196 VAL A CA 1
ATOM 1570 C C . VAL A 1 196 ? 3.699 -2.564 9.513 1.00 97.50 196 VAL A C 1
ATOM 1572 O O . VAL A 1 196 ? 3.064 -3.510 9.040 1.00 97.50 196 VAL A O 1
ATOM 1575 N N . ILE A 1 197 ? 3.859 -1.412 8.865 1.00 97.44 197 ILE A N 1
ATOM 1576 C CA . ILE A 1 197 ? 3.468 -1.200 7.474 1.00 97.44 197 ILE A CA 1
ATOM 1577 C C . ILE A 1 197 ? 4.590 -1.744 6.582 1.00 97.44 197 ILE A C 1
ATOM 1579 O O . ILE A 1 197 ? 5.722 -1.271 6.678 1.00 97.44 197 ILE A O 1
ATOM 1583 N N . PRO A 1 198 ? 4.307 -2.753 5.739 1.00 96.00 198 PRO A N 1
ATOM 1584 C CA . PRO A 1 198 ? 5.364 -3.492 5.058 1.00 96.00 198 PRO A CA 1
ATOM 1585 C C . PRO A 1 198 ? 5.837 -2.854 3.746 1.00 96.00 198 PRO A C 1
ATOM 1587 O O . PRO A 1 198 ? 6.789 -3.349 3.155 1.00 96.00 198 PRO A O 1
ATOM 1590 N N . GLU A 1 199 ? 5.152 -1.818 3.260 1.00 96.38 199 GLU A N 1
ATOM 1591 C CA . GLU A 1 199 ? 5.376 -1.237 1.933 1.00 96.38 199 GLU A CA 1
ATOM 1592 C C . GLU A 1 199 ? 6.773 -0.606 1.811 1.00 96.38 199 GLU A C 1
ATOM 1594 O O . GLU A 1 199 ? 7.170 0.205 2.651 1.00 96.38 199 GLU A O 1
ATOM 1599 N N . ALA A 1 200 ? 7.497 -0.943 0.741 1.00 97.50 200 ALA A N 1
ATOM 1600 C CA . ALA A 1 200 ? 8.757 -0.285 0.400 1.00 97.50 200 ALA A CA 1
ATOM 1601 C C . ALA A 1 200 ? 8.553 1.196 0.020 1.00 97.50 200 ALA A C 1
ATOM 1603 O O . ALA A 1 200 ? 7.472 1.604 -0.417 1.00 97.50 200 ALA A O 1
ATOM 1604 N N . GLY A 1 201 ? 9.615 2.002 0.095 1.00 97.81 201 GLY A N 1
ATOM 1605 C CA . GLY A 1 201 ? 9.567 3.450 -0.139 1.00 97.81 201 GLY A CA 1
ATOM 1606 C C . GLY A 1 201 ? 8.953 3.864 -1.476 1.00 97.81 201 GLY A C 1
ATOM 1607 O O . GLY A 1 201 ? 8.145 4.792 -1.532 1.00 97.81 201 GLY A O 1
ATOM 1608 N N . GLN A 1 202 ? 9.264 3.125 -2.546 1.00 96.81 202 GLN A N 1
ATOM 1609 C CA . GLN A 1 202 ? 8.692 3.345 -3.882 1.00 96.81 202 GLN A CA 1
ATOM 1610 C C . GLN A 1 202 ? 7.157 3.249 -3.875 1.00 96.81 202 GLN A C 1
ATOM 1612 O O . GLN A 1 202 ? 6.493 4.074 -4.491 1.00 96.81 202 GLN A O 1
ATOM 1617 N N . GLY A 1 203 ? 6.586 2.274 -3.159 1.00 95.50 203 GLY A N 1
ATOM 1618 C CA . GLY A 1 203 ? 5.136 2.094 -3.052 1.00 95.50 203 GLY A CA 1
ATOM 1619 C C . GLY A 1 203 ? 4.481 3.007 -2.012 1.00 95.50 203 GLY A C 1
ATOM 1620 O O . GLY A 1 203 ? 3.345 3.439 -2.201 1.00 95.50 203 GLY A O 1
ATOM 1621 N N . ALA A 1 204 ? 5.197 3.333 -0.932 1.00 96.94 204 ALA A N 1
ATOM 1622 C CA . ALA A 1 204 ? 4.683 4.159 0.157 1.00 96.94 204 ALA A CA 1
ATOM 1623 C C . ALA A 1 204 ? 4.657 5.658 -0.185 1.00 96.94 204 ALA A C 1
ATOM 1625 O O . ALA A 1 204 ? 3.709 6.339 0.202 1.00 96.94 204 ALA A O 1
ATOM 1626 N N . LEU A 1 205 ? 5.678 6.163 -0.891 1.00 97.62 205 LEU A N 1
ATOM 1627 C CA . LEU A 1 205 ? 5.875 7.590 -1.190 1.00 97.62 205 LEU A CA 1
ATOM 1628 C C . LEU A 1 205 ? 5.682 7.931 -2.674 1.00 97.62 205 LEU A C 1
ATOM 1630 O O . LEU A 1 205 ? 5.167 9.002 -2.990 1.00 97.62 205 LEU A O 1
ATOM 1634 N N . GLY A 1 206 ? 6.075 7.036 -3.587 1.00 96.38 206 GLY A N 1
ATOM 1635 C CA . GLY A 1 206 ? 6.083 7.292 -5.034 1.00 96.38 206 GLY A CA 1
ATOM 1636 C C . GLY A 1 206 ? 4.735 7.774 -5.578 1.00 96.38 206 GLY A C 1
ATOM 1637 O O . GLY A 1 206 ? 4.678 8.871 -6.130 1.00 96.38 206 GLY A O 1
ATOM 1638 N N . PRO A 1 207 ? 3.623 7.057 -5.334 1.00 94.44 207 PRO A N 1
ATOM 1639 C CA . PRO A 1 207 ? 2.298 7.487 -5.779 1.00 94.44 207 PRO A CA 1
ATOM 1640 C C . PRO A 1 207 ? 1.820 8.840 -5.220 1.00 94.44 207 PRO A C 1
ATOM 1642 O O . PRO A 1 207 ? 0.842 9.396 -5.723 1.00 94.44 207 PRO A O 1
ATOM 1645 N N . SER A 1 208 ? 2.471 9.362 -4.172 1.00 95.19 208 SER A N 1
ATOM 1646 C CA . SER A 1 208 ? 2.232 10.718 -3.667 1.00 95.19 208 SER A CA 1
ATOM 1647 C C . SER A 1 208 ? 3.111 11.780 -4.326 1.00 95.19 208 SER A C 1
ATOM 1649 O O . SER A 1 208 ? 2.707 12.935 -4.442 1.00 95.19 208 SER A O 1
ATOM 1651 N N . LEU A 1 209 ? 4.317 11.392 -4.737 1.00 95.81 209 LEU A N 1
ATOM 1652 C CA . LEU A 1 209 ? 5.320 12.251 -5.367 1.00 95.81 209 LEU A CA 1
ATOM 1653 C C . LEU A 1 209 ? 5.056 12.476 -6.860 1.00 95.81 209 LEU A C 1
ATOM 1655 O O . LEU A 1 209 ? 5.380 13.543 -7.393 1.00 95.81 209 LEU A O 1
ATOM 1659 N N . VAL A 1 210 ? 4.488 11.474 -7.527 1.00 94.75 210 VAL A N 1
ATOM 1660 C CA . VAL A 1 210 ? 4.190 11.476 -8.966 1.00 94.75 210 VAL A CA 1
ATOM 1661 C C . VAL A 1 210 ? 2.722 11.097 -9.221 1.00 94.75 210 VAL A C 1
ATOM 1663 O O . VAL A 1 210 ? 2.443 10.059 -9.817 1.00 94.75 210 VAL A O 1
ATOM 1666 N N . PRO A 1 211 ? 1.753 11.890 -8.716 1.00 91.06 211 PRO A N 1
ATOM 1667 C CA . PRO A 1 211 ? 0.341 11.638 -8.986 1.00 91.06 211 PRO A CA 1
ATOM 1668 C C . PRO A 1 211 ? 0.036 11.829 -10.477 1.00 91.06 211 PRO A C 1
ATOM 1670 O O . PRO A 1 211 ? 0.595 12.718 -11.121 1.00 91.06 211 PRO A O 1
ATOM 1673 N N . VAL A 1 212 ? -0.878 11.022 -11.016 1.00 81.81 212 VAL A N 1
ATOM 1674 C CA . VAL A 1 212 ? -1.245 11.076 -12.435 1.00 81.81 212 VAL A CA 1
ATOM 1675 C C . VAL A 1 212 ? -2.408 12.043 -12.666 1.00 81.81 212 VAL A C 1
ATOM 1677 O O . VAL A 1 212 ? -3.513 11.871 -12.147 1.00 81.81 212 VAL A O 1
ATOM 1680 N N . GLY A 1 213 ? -2.188 13.050 -13.513 1.00 82.38 213 GLY A N 1
ATOM 1681 C CA . GLY A 1 213 ? -3.218 14.017 -13.890 1.00 82.38 213 GLY A CA 1
ATOM 1682 C C . GLY A 1 213 ? -3.782 14.776 -12.684 1.00 82.38 213 GLY A C 1
ATOM 1683 O O . GLY A 1 213 ? -3.042 15.254 -11.830 1.00 82.38 213 GLY A O 1
ATOM 1684 N N . ALA A 1 214 ? -5.108 14.898 -12.613 1.00 82.50 214 ALA A N 1
ATOM 1685 C CA . ALA A 1 214 ? -5.805 15.603 -11.532 1.00 82.50 214 ALA A CA 1
ATOM 1686 C C . ALA A 1 214 ? -6.250 14.674 -10.383 1.00 82.50 214 ALA A C 1
ATOM 1688 O O . ALA A 1 214 ? -7.206 14.984 -9.665 1.00 82.50 214 ALA A O 1
ATOM 1689 N N . GLU A 1 215 ? -5.626 13.501 -10.235 1.00 88.06 215 GLU A N 1
ATOM 1690 C CA . GLU A 1 215 ? -6.003 12.569 -9.178 1.00 88.06 215 GLU A CA 1
ATOM 1691 C C . GLU A 1 215 ? -5.557 13.023 -7.786 1.00 88.06 215 GLU A C 1
ATOM 1693 O O . GLU A 1 215 ? -4.543 13.701 -7.616 1.00 88.06 215 GLU A O 1
ATOM 1698 N N . SER A 1 216 ? -6.289 12.600 -6.750 1.00 91.69 216 SER A N 1
ATOM 1699 C CA . SER A 1 216 ? -5.763 12.732 -5.394 1.00 91.69 216 SER A CA 1
ATOM 1700 C C . SER A 1 216 ? -4.600 11.754 -5.204 1.00 91.69 216 SER A C 1
ATOM 1702 O O . SER A 1 216 ? -4.743 10.569 -5.547 1.00 91.69 216 SER A O 1
ATOM 1704 N N . PRO A 1 217 ? -3.483 12.206 -4.608 1.00 93.62 217 PRO A N 1
ATOM 1705 C CA . PRO A 1 217 ? -2.321 11.356 -4.394 1.00 93.62 217 PRO A CA 1
ATOM 1706 C C . PRO A 1 217 ? -2.669 10.072 -3.625 1.00 93.62 217 PRO A C 1
ATOM 1708 O O . PRO A 1 217 ? -3.517 10.071 -2.725 1.00 93.62 217 PRO A O 1
ATOM 1711 N N . HIS A 1 218 ? -2.056 8.944 -3.994 1.00 93.62 218 HIS A N 1
ATOM 1712 C CA . HIS A 1 218 ? -2.369 7.655 -3.372 1.00 93.62 218 HIS A CA 1
ATOM 1713 C C . HIS A 1 218 ? -1.598 7.459 -2.065 1.00 93.62 218 HIS A C 1
ATOM 1715 O O . HIS A 1 218 ? -0.376 7.373 -2.067 1.00 93.62 218 HIS A O 1
ATOM 1721 N N . ARG A 1 219 ? -2.322 7.331 -0.943 1.00 95.81 219 ARG A N 1
ATOM 1722 C CA . ARG A 1 219 ? -1.730 7.373 0.407 1.00 95.81 219 ARG A CA 1
ATOM 1723 C C . ARG A 1 219 ? -2.041 6.168 1.302 1.00 95.81 219 ARG A C 1
ATOM 1725 O O . ARG A 1 219 ? -1.943 6.270 2.522 1.00 95.81 219 ARG A O 1
ATOM 1732 N N . GLY A 1 220 ? -2.407 5.022 0.720 1.00 93.19 220 GLY A N 1
ATOM 1733 C CA . GLY A 1 220 ? -2.861 3.834 1.464 1.00 93.19 220 GLY A CA 1
ATOM 1734 C C . GLY A 1 220 ? -1.857 3.275 2.479 1.00 93.19 220 GLY A C 1
ATOM 1735 O O . GLY A 1 220 ? -2.268 2.839 3.552 1.00 93.19 220 GLY A O 1
ATOM 1736 N N . SER A 1 221 ? -0.563 3.353 2.162 1.00 95.44 221 SER A N 1
ATOM 1737 C CA . SER A 1 221 ? 0.551 2.935 3.027 1.00 95.44 221 SER A CA 1
ATOM 1738 C C . SER A 1 221 ? 1.440 4.116 3.441 1.00 95.44 221 SER A C 1
ATOM 1740 O O . SER A 1 221 ? 2.552 3.915 3.911 1.00 95.44 221 SER A O 1
ATOM 1742 N N . HIS A 1 222 ? 0.981 5.358 3.257 1.00 98.06 222 HIS A N 1
ATOM 1743 C CA . HIS A 1 222 ? 1.803 6.546 3.491 1.00 98.06 222 HIS A CA 1
ATOM 1744 C C . HIS A 1 222 ? 2.014 6.796 5.001 1.00 98.06 222 HIS A C 1
ATOM 1746 O O . HIS A 1 222 ? 1.054 6.670 5.780 1.00 98.06 222 HIS A O 1
ATOM 1752 N N . PRO A 1 223 ? 3.210 7.225 5.452 1.00 97.81 223 PRO A N 1
ATOM 1753 C CA . PRO A 1 223 ? 3.445 7.570 6.858 1.00 97.81 223 PRO A CA 1
ATOM 1754 C C . PRO A 1 223 ? 2.484 8.646 7.383 1.00 97.81 223 PRO A C 1
ATOM 1756 O O . PRO A 1 223 ? 1.935 8.515 8.479 1.00 97.81 223 PRO A O 1
ATOM 1759 N N . GLY A 1 224 ? 2.164 9.644 6.553 1.00 98.06 224 GLY A N 1
ATOM 1760 C CA . GLY A 1 224 ? 1.213 10.703 6.901 1.00 98.06 224 GLY A CA 1
ATOM 1761 C C . GLY A 1 224 ? -0.217 10.200 7.125 1.00 98.06 224 GLY A C 1
ATOM 1762 O O . GLY A 1 224 ? -0.963 10.789 7.911 1.00 98.06 224 GLY A O 1
ATOM 1763 N N . PHE A 1 225 ? -0.601 9.089 6.487 1.00 98.44 225 PHE A N 1
ATOM 1764 C CA . PHE A 1 225 ? -1.887 8.433 6.733 1.00 98.44 225 PHE A CA 1
ATOM 1765 C C . PHE A 1 225 ? -1.834 7.622 8.031 1.00 98.44 225 PHE A C 1
ATOM 1767 O O . PHE A 1 225 ? -2.731 7.724 8.865 1.00 98.44 225 PHE A O 1
ATOM 1774 N N . SER A 1 226 ? -0.735 6.897 8.251 1.00 98.19 226 SER A N 1
ATOM 1775 C CA . SER A 1 226 ? -0.508 6.123 9.479 1.00 98.19 226 SER A CA 1
ATOM 1776 C C . SER A 1 226 ? -0.548 7.003 10.733 1.00 98.19 226 SER A C 1
ATOM 1778 O O . SER A 1 226 ? -1.179 6.638 1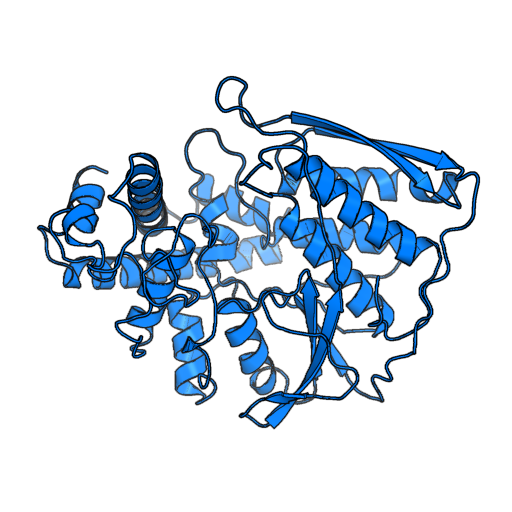1.721 1.00 98.19 226 SER A O 1
ATOM 1780 N N . ARG A 1 227 ? 0.039 8.207 10.680 1.00 97.69 227 ARG A N 1
ATOM 1781 C CA . ARG A 1 227 ? -0.019 9.195 11.771 1.00 97.69 227 ARG A CA 1
ATOM 1782 C C . ARG A 1 227 ? -1.453 9.617 12.107 1.00 97.69 227 ARG A C 1
ATOM 1784 O O . ARG A 1 227 ? -1.800 9.726 13.279 1.00 97.69 227 ARG A O 1
ATOM 1791 N N . ARG A 1 228 ? -2.296 9.818 11.092 1.00 98.38 228 ARG A N 1
ATOM 1792 C CA . ARG A 1 228 ? -3.715 10.174 11.271 1.00 98.38 228 ARG A CA 1
ATOM 1793 C C . ARG A 1 228 ? -4.531 9.012 11.821 1.00 98.38 228 ARG A C 1
ATOM 1795 O O . ARG A 1 228 ? -5.347 9.211 12.714 1.00 98.38 228 ARG A O 1
ATOM 1802 N N . MET A 1 229 ? -4.250 7.790 11.369 1.00 98.50 229 MET A N 1
ATOM 1803 C CA . MET A 1 229 ? -4.839 6.588 11.960 1.00 98.50 229 MET A CA 1
ATOM 1804 C C . MET A 1 229 ? -4.432 6.412 13.426 1.00 98.50 229 MET A C 1
ATOM 1806 O O . MET A 1 229 ? -5.282 6.081 14.245 1.00 98.50 229 MET A O 1
ATOM 1810 N N . ALA A 1 230 ? -3.174 6.687 13.786 1.00 98.00 230 ALA A N 1
ATOM 1811 C CA . ALA A 1 230 ? -2.720 6.654 15.177 1.00 98.00 230 ALA A CA 1
ATOM 1812 C C . ALA A 1 230 ? -3.464 7.675 16.054 1.00 98.00 230 ALA A C 1
ATOM 1814 O O . ALA A 1 230 ? -3.860 7.345 17.171 1.00 98.00 230 ALA A O 1
ATOM 1815 N N . ALA A 1 231 ? -3.698 8.889 15.541 1.00 98.12 231 ALA A N 1
ATOM 1816 C CA . ALA A 1 231 ? -4.493 9.906 16.230 1.00 98.12 231 ALA A CA 1
ATOM 1817 C C . ALA A 1 231 ? -5.947 9.449 16.434 1.00 98.12 231 ALA A C 1
ATOM 1819 O O . ALA A 1 231 ? -6.456 9.506 17.552 1.00 98.12 231 ALA A O 1
ATOM 1820 N N . PHE A 1 232 ? -6.579 8.902 15.392 1.00 98.56 232 PHE A N 1
ATOM 1821 C CA . PHE A 1 232 ? -7.929 8.344 15.485 1.00 98.56 232 PHE A CA 1
ATOM 1822 C C . PHE A 1 232 ? -8.018 7.183 16.488 1.00 98.56 232 PHE A C 1
ATOM 1824 O O . PHE A 1 232 ? -8.931 7.131 17.309 1.00 98.56 232 PHE A O 1
ATOM 1831 N N . PHE A 1 233 ? -7.040 6.276 16.492 1.00 98.25 233 PHE A N 1
ATOM 1832 C CA . PHE A 1 233 ? -6.980 5.167 17.448 1.00 98.25 233 PHE A CA 1
ATOM 1833 C C . PHE A 1 233 ? -6.778 5.629 18.885 1.00 98.25 233 PHE A C 1
ATOM 1835 O O . PHE A 1 233 ? -7.395 5.069 19.793 1.00 98.25 233 PHE A O 1
ATOM 1842 N N . ARG A 1 234 ? -5.969 6.670 19.096 1.00 98.06 234 ARG A N 1
ATOM 1843 C CA . ARG A 1 234 ? -5.816 7.294 20.408 1.00 98.06 234 ARG A CA 1
ATOM 1844 C C . ARG A 1 234 ? -7.134 7.892 20.892 1.00 98.06 234 ARG A C 1
ATOM 1846 O O . ARG A 1 234 ? -7.510 7.608 22.023 1.00 98.06 234 ARG A O 1
ATOM 1853 N N . ALA A 1 235 ? -7.850 8.633 20.048 1.00 98.00 235 ALA A N 1
ATOM 1854 C CA . ALA A 1 235 ? -9.156 9.196 20.396 1.00 98.00 235 ALA A CA 1
ATOM 1855 C C . ALA A 1 235 ? -10.187 8.097 20.723 1.00 98.00 235 ALA A C 1
ATOM 1857 O O . ALA A 1 235 ? -10.922 8.185 21.707 1.00 98.00 235 ALA A O 1
ATOM 1858 N N . PHE A 1 236 ? -10.206 7.025 19.926 1.00 98.00 236 PHE A N 1
ATOM 1859 C CA . PHE A 1 236 ? -11.184 5.946 20.046 1.00 98.00 236 PHE A CA 1
ATOM 1860 C C . PHE A 1 236 ? -10.938 5.017 21.248 1.00 98.00 236 PHE A C 1
ATOM 1862 O O . PHE A 1 236 ? -11.858 4.745 22.019 1.00 98.00 236 PHE A O 1
ATOM 1869 N N . TRP A 1 237 ? -9.708 4.522 21.425 1.00 96.69 237 TRP A N 1
ATOM 1870 C CA . TRP A 1 237 ? -9.365 3.546 22.472 1.00 96.69 237 TRP A CA 1
ATOM 1871 C C . TRP A 1 237 ? -8.706 4.155 23.709 1.00 96.69 237 TRP A C 1
ATOM 1873 O O . TRP A 1 237 ? -8.453 3.421 24.665 1.00 96.69 237 TRP A O 1
ATOM 1883 N N . GLN A 1 238 ? -8.382 5.453 23.695 1.00 95.44 238 GLN A N 1
ATOM 1884 C CA . GLN A 1 238 ? -7.613 6.119 24.756 1.00 95.44 238 GLN A CA 1
ATOM 1885 C C . GLN A 1 238 ? -6.260 5.429 25.015 1.00 95.44 238 GLN A C 1
ATOM 1887 O O . GLN A 1 238 ? -5.759 5.368 26.137 1.00 95.44 238 GLN A O 1
ATOM 1892 N N . LYS A 1 239 ? -5.664 4.872 23.951 1.00 92.69 239 LYS A N 1
ATOM 1893 C CA . LYS A 1 239 ? -4.373 4.174 23.959 1.00 92.69 239 LYS A CA 1
ATOM 1894 C C . LYS A 1 239 ? -3.555 4.550 22.734 1.00 92.69 239 LYS A C 1
ATOM 1896 O O . LYS A 1 239 ? -4.087 4.667 21.633 1.00 92.69 239 LYS A O 1
ATOM 1901 N N . THR A 1 240 ? -2.248 4.676 22.916 1.00 92.62 240 THR A N 1
ATOM 1902 C CA . THR A 1 240 ? -1.324 4.921 21.807 1.00 92.62 240 THR A CA 1
ATOM 1903 C C . THR A 1 240 ? -1.030 3.615 21.080 1.00 92.62 240 THR A C 1
ATOM 1905 O O . THR A 1 240 ? -0.474 2.691 21.668 1.00 92.62 240 THR A O 1
ATOM 1908 N N . ILE A 1 241 ? -1.370 3.558 19.793 1.00 95.38 241 ILE A N 1
ATOM 1909 C CA . ILE A 1 241 ? -0.948 2.496 18.876 1.00 95.38 241 ILE A CA 1
ATOM 1910 C C . ILE A 1 241 ? 0.038 3.116 17.888 1.00 95.38 241 ILE A C 1
ATOM 1912 O O . ILE A 1 241 ? -0.301 4.065 17.180 1.00 95.38 241 ILE A O 1
ATOM 1916 N N . SER A 1 242 ? 1.266 2.606 17.866 1.00 95.56 242 SER A N 1
ATOM 1917 C CA . SER A 1 242 ? 2.332 3.095 16.993 1.00 95.56 242 SER A CA 1
ATOM 1918 C C . SER A 1 242 ? 2.326 2.373 15.645 1.00 95.56 242 SER A C 1
ATOM 1920 O O . SER A 1 242 ? 1.972 1.196 15.541 1.00 95.56 242 SER A O 1
ATOM 1922 N N . PHE A 1 243 ? 2.742 3.096 14.608 1.00 97.69 243 PHE A N 1
ATOM 1923 C CA . PHE A 1 243 ? 2.977 2.555 13.276 1.00 97.69 243 PHE A CA 1
ATOM 1924 C C . PHE A 1 243 ? 4.467 2.641 12.953 1.00 97.69 243 PHE A C 1
ATOM 1926 O O . PHE A 1 243 ? 5.080 3.690 13.142 1.00 97.69 243 PHE A O 1
ATOM 1933 N N . GLU A 1 244 ? 5.030 1.555 12.440 1.00 97.19 244 GLU A N 1
ATOM 1934 C CA . GLU A 1 244 ? 6.417 1.466 11.987 1.00 97.19 244 GLU A CA 1
ATOM 1935 C C . GLU A 1 244 ? 6.442 1.239 10.472 1.00 97.19 244 GLU A C 1
ATOM 1937 O O . GLU A 1 244 ? 5.628 0.481 9.948 1.00 97.19 244 GLU A O 1
ATOM 1942 N N . HIS A 1 245 ? 7.383 1.876 9.770 1.00 97.38 245 HIS A N 1
ATOM 1943 C CA . HIS A 1 245 ? 7.596 1.709 8.324 1.00 97.38 245 HIS A CA 1
ATOM 1944 C C . HIS A 1 245 ? 9.053 1.297 8.061 1.00 97.38 245 HIS A C 1
ATOM 1946 O O . HIS A 1 245 ? 9.849 2.130 7.625 1.00 97.38 245 HIS A O 1
ATOM 1952 N N . PRO A 1 246 ? 9.454 0.047 8.368 1.00 96.12 246 PRO A N 1
ATOM 1953 C CA . PRO A 1 246 ? 10.870 -0.333 8.370 1.00 96.12 246 PRO A CA 1
ATOM 1954 C C . PRO A 1 246 ? 11.522 -0.232 6.986 1.00 96.12 246 PRO A C 1
ATOM 1956 O O . PRO A 1 246 ? 12.707 0.068 6.882 1.00 96.12 246 PRO A O 1
ATOM 1959 N N . GLN A 1 247 ? 10.734 -0.417 5.921 1.00 97.06 247 GLN A N 1
ATOM 1960 C CA . GLN A 1 247 ? 11.210 -0.372 4.535 1.00 97.06 247 GLN A CA 1
ATOM 1961 C C . GLN A 1 247 ? 10.938 0.956 3.822 1.00 97.06 247 GLN A C 1
ATOM 1963 O O . GLN A 1 247 ? 11.113 1.043 2.607 1.00 97.06 247 GLN A O 1
ATOM 1968 N N . LEU A 1 248 ? 10.552 2.009 4.555 1.00 97.69 248 LEU A N 1
ATOM 1969 C CA . LEU A 1 248 ? 10.221 3.315 3.971 1.00 97.69 248 LEU A CA 1
ATOM 1970 C C . LEU A 1 248 ? 11.348 3.890 3.113 1.00 97.69 248 LEU A C 1
ATOM 1972 O O . LEU A 1 248 ? 11.097 4.577 2.129 1.00 97.69 248 LEU A O 1
ATOM 1976 N N . TRP A 1 249 ? 12.588 3.611 3.500 1.00 97.88 249 TRP A N 1
ATOM 1977 C CA . TRP A 1 249 ? 13.769 4.161 2.855 1.00 97.88 249 TRP A CA 1
ATOM 1978 C C . TRP A 1 249 ? 14.465 3.181 1.932 1.00 97.88 249 TRP A C 1
ATOM 1980 O O . TRP A 1 249 ? 15.537 3.521 1.453 1.00 97.88 249 TRP A O 1
ATOM 1990 N N . HIS A 1 250 ? 13.873 2.019 1.655 1.00 98.56 250 HIS A N 1
ATOM 1991 C CA . HIS A 1 250 ? 14.414 1.007 0.751 1.00 98.56 250 HIS A CA 1
ATOM 1992 C C . HIS A 1 250 ? 13.564 0.899 -0.516 1.00 98.56 250 HIS A C 1
ATOM 1994 O O . HIS A 1 250 ? 12.341 1.078 -0.485 1.00 98.56 250 HIS A O 1
ATOM 2000 N N . THR A 1 251 ? 14.203 0.595 -1.643 1.00 98.69 251 THR A N 1
ATOM 2001 C CA . THR A 1 251 ? 13.494 0.142 -2.840 1.00 98.69 251 THR A CA 1
ATOM 2002 C C . THR A 1 251 ? 12.973 -1.274 -2.611 1.00 98.69 251 THR A C 1
ATOM 2004 O O . THR A 1 251 ? 13.464 -2.025 -1.765 1.00 98.69 251 THR A O 1
ATOM 2007 N N . LYS A 1 252 ? 11.980 -1.690 -3.394 1.00 98.06 252 LYS A N 1
ATOM 2008 C CA . LYS A 1 252 ? 11.501 -3.072 -3.347 1.00 98.06 252 LYS A CA 1
ATOM 2009 C C . LYS A 1 252 ? 12.594 -4.061 -3.782 1.00 98.06 252 LYS A C 1
ATOM 2011 O O . LYS A 1 252 ? 12.660 -5.158 -3.233 1.00 98.06 252 LYS A O 1
ATOM 2016 N N . GLY A 1 253 ? 13.470 -3.661 -4.709 1.00 98.06 253 GLY A N 1
ATOM 2017 C CA . GLY A 1 253 ? 14.647 -4.434 -5.120 1.00 98.06 253 GLY A CA 1
ATOM 2018 C C . GLY A 1 253 ? 15.642 -4.654 -3.979 1.00 98.06 253 GLY A C 1
ATOM 2019 O O . GLY A 1 253 ? 16.078 -5.782 -3.752 1.00 98.06 253 GLY A O 1
ATOM 2020 N N . GLU A 1 254 ? 15.925 -3.623 -3.182 1.00 98.44 254 GLU A N 1
ATOM 2021 C CA . GLU A 1 254 ? 16.753 -3.736 -1.976 1.00 98.44 254 GLU A CA 1
ATOM 2022 C C . GLU A 1 254 ? 16.117 -4.661 -0.937 1.00 98.44 254 GLU A C 1
ATOM 2024 O O . GLU A 1 254 ? 16.800 -5.520 -0.383 1.00 98.44 254 GLU A O 1
ATOM 2029 N N . VAL A 1 255 ? 14.803 -4.555 -0.716 1.00 97.69 255 VAL A N 1
ATOM 2030 C CA . VAL A 1 255 ? 14.075 -5.433 0.217 1.00 97.69 255 VAL A CA 1
ATOM 2031 C C . VAL A 1 255 ? 14.151 -6.900 -0.210 1.00 97.69 255 VAL A C 1
ATOM 2033 O O . VAL A 1 255 ? 14.425 -7.770 0.618 1.00 97.69 255 VAL A O 1
ATOM 2036 N N . LEU A 1 256 ? 13.965 -7.198 -1.499 1.00 97.31 256 LEU A N 1
ATOM 2037 C CA . LEU A 1 256 ? 14.134 -8.558 -2.019 1.00 97.31 256 LEU A CA 1
ATOM 2038 C C . LEU A 1 256 ? 15.589 -9.032 -1.948 1.00 97.31 256 LEU A C 1
ATOM 2040 O O . LEU A 1 256 ? 15.832 -10.196 -1.639 1.00 97.31 256 LEU A O 1
ATOM 2044 N N . THR A 1 257 ? 16.554 -8.142 -2.170 1.00 97.38 257 THR A N 1
ATOM 2045 C CA . THR A 1 257 ? 17.984 -8.453 -2.034 1.00 97.38 257 THR A CA 1
ATOM 2046 C C . THR A 1 257 ? 18.341 -8.808 -0.592 1.00 97.38 257 THR A C 1
ATOM 2048 O O . THR A 1 257 ? 19.038 -9.795 -0.357 1.00 97.38 257 THR A O 1
ATOM 2051 N N . MET A 1 258 ? 17.812 -8.064 0.387 1.00 96.00 258 MET A N 1
ATOM 2052 C CA . MET A 1 258 ? 17.935 -8.390 1.812 1.00 96.00 258 MET A CA 1
ATOM 2053 C C . MET A 1 258 ? 17.335 -9.767 2.113 1.00 96.00 258 MET A C 1
ATOM 2055 O O . MET A 1 258 ? 17.972 -10.598 2.756 1.00 96.00 258 MET A O 1
ATOM 2059 N N . LEU A 1 259 ? 16.146 -10.051 1.578 1.00 94.25 259 LEU A N 1
ATOM 2060 C CA . LEU A 1 259 ? 15.480 -11.338 1.753 1.00 94.25 259 LEU A CA 1
ATOM 2061 C C . LEU A 1 259 ? 16.269 -12.509 1.133 1.00 94.25 259 LEU A C 1
ATOM 2063 O O . LEU A 1 259 ? 16.369 -13.579 1.739 1.00 94.25 259 LEU A O 1
ATOM 2067 N N . LYS A 1 260 ? 16.854 -12.304 -0.056 1.00 94.81 260 LYS A N 1
ATOM 2068 C CA . LYS A 1 260 ? 17.724 -13.272 -0.744 1.00 94.81 260 LYS A CA 1
ATOM 2069 C C . LYS A 1 260 ? 18.986 -13.542 0.072 1.00 94.81 260 LYS A C 1
ATOM 2071 O O . LYS A 1 260 ? 19.275 -14.701 0.349 1.00 94.81 260 LYS A O 1
ATOM 2076 N N . LYS A 1 261 ? 19.679 -12.487 0.518 1.00 94.81 261 LYS A N 1
ATOM 2077 C CA . LYS A 1 261 ? 20.913 -12.566 1.320 1.00 94.81 261 LYS A CA 1
ATOM 2078 C C . LYS A 1 261 ? 20.731 -13.356 2.618 1.00 94.81 261 LYS A C 1
ATOM 2080 O O . LYS A 1 261 ? 21.636 -14.071 3.031 1.00 94.81 261 LYS A O 1
ATOM 2085 N N . GLU A 1 262 ? 19.561 -13.247 3.238 1.00 92.44 262 GLU A N 1
ATOM 2086 C CA . GLU A 1 262 ? 19.232 -13.955 4.479 1.00 92.44 262 GLU A CA 1
ATOM 2087 C C . GLU A 1 262 ? 18.640 -15.360 4.250 1.00 92.44 262 GLU A C 1
ATOM 2089 O O . GLU A 1 262 ? 18.273 -16.030 5.212 1.00 92.44 262 GLU A O 1
ATOM 2094 N N . ASN A 1 263 ? 18.544 -15.834 3.000 1.00 92.00 263 ASN A N 1
ATOM 2095 C CA . ASN A 1 263 ? 17.900 -17.104 2.630 1.00 92.00 263 ASN A CA 1
ATOM 2096 C C . ASN A 1 263 ? 16.429 -17.209 3.085 1.00 92.00 263 ASN A C 1
ATOM 2098 O O . ASN A 1 263 ? 15.931 -18.288 3.392 1.00 92.00 263 ASN A O 1
ATOM 2102 N N . LEU A 1 264 ? 15.711 -16.082 3.108 1.00 92.12 264 LEU A N 1
ATOM 2103 C CA . LEU A 1 264 ? 14.314 -15.992 3.558 1.00 92.12 264 LEU A CA 1
ATOM 2104 C C . LEU A 1 264 ? 13.313 -15.838 2.401 1.00 92.12 264 LEU A C 1
ATOM 2106 O O . LEU A 1 264 ? 12.139 -15.536 2.622 1.00 92.12 264 LEU A O 1
ATOM 2110 N N . HIS A 1 265 ? 13.772 -15.996 1.159 1.00 91.56 265 HIS A N 1
ATOM 2111 C CA . HIS A 1 265 ? 12.986 -15.692 -0.034 1.00 91.56 265 HIS A CA 1
ATOM 2112 C C . HIS A 1 265 ? 12.060 -16.834 -0.475 1.00 91.56 265 HIS A C 1
ATOM 2114 O O . HIS A 1 265 ? 11.164 -16.589 -1.272 1.00 91.56 265 HIS A O 1
ATOM 2120 N N . GLU A 1 266 ? 12.198 -18.053 0.053 1.00 91.31 266 GLU A N 1
ATOM 2121 C CA . GLU A 1 266 ? 11.369 -19.201 -0.345 1.00 91.31 266 GLU A CA 1
ATOM 2122 C C . GLU A 1 266 ? 9.854 -18.902 -0.292 1.00 91.31 266 GLU A C 1
ATOM 2124 O O . GLU A 1 266 ? 9.297 -18.561 0.758 1.00 91.31 266 GLU A O 1
ATOM 2129 N N . GLY A 1 267 ? 9.168 -19.070 -1.429 1.00 89.12 267 GLY A N 1
ATOM 2130 C CA . GLY A 1 267 ? 7.734 -18.826 -1.574 1.00 89.12 267 GLY A CA 1
ATOM 2131 C C . GLY A 1 267 ? 7.370 -17.422 -2.064 1.00 89.12 267 GLY A C 1
ATOM 2132 O O . GLY A 1 267 ? 6.178 -17.132 -2.214 1.00 89.12 267 GLY A O 1
ATOM 2133 N N . TRP A 1 268 ? 8.351 -16.551 -2.332 1.00 91.50 268 TRP A N 1
ATOM 2134 C CA . TRP A 1 268 ? 8.115 -15.209 -2.874 1.00 91.50 268 TRP A CA 1
ATOM 2135 C C . TRP A 1 268 ? 7.368 -15.243 -4.217 1.00 91.50 268 TRP A C 1
ATOM 2137 O O . TRP A 1 268 ? 6.560 -14.353 -4.500 1.00 91.50 268 TRP A O 1
ATOM 2147 N N . GLU A 1 269 ? 7.573 -16.284 -5.026 1.00 90.88 269 GLU A N 1
ATOM 2148 C CA . GLU A 1 269 ? 6.958 -16.470 -6.340 1.00 90.88 269 GLU A CA 1
ATOM 2149 C C . GLU A 1 269 ? 5.429 -16.594 -6.248 1.00 90.88 269 GLU A C 1
ATOM 2151 O O . GLU A 1 269 ? 4.711 -16.187 -7.161 1.00 90.88 269 GLU A O 1
ATOM 2156 N N . LYS A 1 270 ? 4.915 -17.053 -5.097 1.00 89.38 270 LYS A N 1
ATOM 2157 C CA . LYS A 1 270 ? 3.476 -17.210 -4.812 1.00 89.38 270 LYS A CA 1
ATOM 2158 C C . LYS A 1 270 ? 2.791 -15.894 -4.425 1.00 89.38 270 LYS A C 1
ATOM 2160 O O . LYS A 1 270 ? 1.563 -15.851 -4.302 1.00 89.38 270 LYS A O 1
ATOM 2165 N N . THR A 1 271 ? 3.557 -14.824 -4.204 1.00 91.94 271 THR A N 1
ATOM 2166 C CA . THR A 1 271 ? 3.017 -13.505 -3.843 1.00 91.94 271 THR A CA 1
ATOM 2167 C C . THR A 1 271 ? 2.330 -12.835 -5.031 1.00 91.94 271 THR A C 1
ATOM 2169 O O . THR A 1 271 ? 2.675 -13.065 -6.191 1.00 91.94 271 THR A O 1
ATOM 2172 N N . PHE A 1 272 ? 1.353 -11.967 -4.758 1.00 90.81 272 PHE A N 1
ATOM 2173 C CA . PHE A 1 272 ? 0.546 -11.340 -5.805 1.00 90.81 272 PHE A CA 1
ATOM 2174 C C . PHE A 1 272 ? 0.569 -9.809 -5.727 1.00 90.81 272 PHE A C 1
ATOM 2176 O O . PHE A 1 272 ? 0.031 -9.231 -4.786 1.00 90.81 272 PHE A O 1
ATOM 2183 N N . SER A 1 273 ? 1.143 -9.155 -6.743 1.00 92.75 273 SER A N 1
ATOM 2184 C CA . SER A 1 273 ? 1.321 -7.688 -6.787 1.00 92.75 273 SER A CA 1
ATOM 2185 C C . SER A 1 273 ? 0.403 -6.981 -7.791 1.00 92.75 273 SER A C 1
ATOM 2187 O O . SER A 1 273 ? 0.366 -5.755 -7.838 1.00 92.75 273 SER A O 1
ATOM 2189 N N . CYS A 1 274 ? -0.326 -7.723 -8.630 1.00 92.88 274 CYS A N 1
ATOM 2190 C CA . CYS A 1 274 ? -1.155 -7.125 -9.673 1.00 92.88 274 CYS A CA 1
ATOM 2191 C C . CYS A 1 274 ? -2.415 -6.465 -9.088 1.00 92.88 274 CYS A C 1
ATOM 2193 O O . CYS A 1 274 ? -3.167 -7.086 -8.335 1.00 92.88 274 CYS A O 1
ATOM 2195 N N . SER A 1 275 ? -2.676 -5.221 -9.494 1.00 87.25 275 SER A N 1
ATOM 2196 C CA . SER A 1 275 ? -3.853 -4.451 -9.068 1.00 87.25 275 SER A CA 1
ATOM 2197 C C . SER A 1 275 ? -5.087 -4.689 -9.946 1.00 87.25 275 SER A C 1
ATOM 2199 O O . SER A 1 275 ? -6.182 -4.251 -9.594 1.00 87.25 275 SER A O 1
ATOM 2201 N N . ARG A 1 276 ? -4.934 -5.372 -11.090 1.00 86.38 276 ARG A N 1
ATOM 2202 C CA . ARG A 1 276 ? -6.022 -5.606 -12.049 1.00 86.38 276 ARG A CA 1
ATOM 2203 C C . ARG A 1 276 ? -6.888 -6.799 -11.649 1.00 86.38 276 ARG A C 1
ATOM 2205 O O . ARG A 1 276 ? -6.413 -7.795 -11.096 1.00 86.38 276 ARG A O 1
ATOM 2212 N N . GLY A 1 277 ? -8.183 -6.695 -11.939 1.00 78.75 277 GLY A N 1
ATOM 2213 C CA . GLY A 1 277 ? -9.149 -7.750 -11.658 1.00 78.75 277 GLY A CA 1
ATOM 2214 C C . GLY A 1 277 ? -8.912 -8.992 -12.518 1.00 78.75 277 GLY A C 1
ATOM 2215 O O . GLY A 1 277 ? -8.654 -8.899 -13.711 1.00 78.75 277 GLY A O 1
ATOM 2216 N N . GLN A 1 278 ? -9.093 -10.177 -11.932 1.00 79.62 278 GLN A N 1
ATOM 2217 C CA . GLN A 1 278 ? -8.946 -11.466 -12.633 1.00 79.62 278 GLN A CA 1
ATOM 2218 C C . GLN A 1 278 ? -10.054 -11.747 -13.661 1.00 79.62 278 GLN A C 1
ATOM 2220 O O . GLN A 1 278 ? -10.077 -12.809 -14.266 1.00 79.62 278 GLN A O 1
ATOM 2225 N N . ARG A 1 279 ? -11.011 -10.829 -13.845 1.00 76.69 279 ARG A N 1
ATOM 2226 C CA . ARG A 1 279 ? -11.953 -10.900 -14.970 1.00 76.69 279 ARG A CA 1
ATOM 2227 C C . ARG A 1 279 ? -11.304 -10.411 -16.263 1.00 76.69 279 ARG A C 1
ATOM 2229 O O . ARG A 1 279 ? -11.561 -11.002 -17.303 1.00 76.69 279 ARG A O 1
ATOM 2236 N N . ASP A 1 280 ? -10.446 -9.397 -16.160 1.00 78.44 280 ASP A N 1
ATOM 2237 C CA . ASP A 1 280 ? -9.815 -8.729 -17.305 1.00 78.44 280 ASP A CA 1
ATOM 2238 C C . ASP A 1 280 ? -8.483 -9.375 -17.695 1.00 78.44 280 ASP A C 1
ATOM 2240 O O . ASP A 1 280 ? -8.006 -9.174 -18.812 1.00 78.44 280 ASP A O 1
ATOM 2244 N N . ILE A 1 281 ? -7.896 -10.128 -16.756 1.00 86.44 281 ILE A N 1
ATOM 2245 C CA . ILE A 1 281 ? -6.612 -10.821 -16.867 1.00 86.44 281 ILE A CA 1
ATOM 2246 C C . ILE A 1 281 ? -6.885 -12.321 -16.775 1.00 86.44 281 ILE A C 1
ATOM 2248 O O . ILE A 1 281 ? -6.933 -12.887 -15.681 1.00 86.44 281 ILE A O 1
ATOM 2252 N N . ARG A 1 282 ? -7.166 -12.940 -17.926 1.00 82.38 282 ARG A N 1
ATOM 2253 C CA . ARG A 1 282 ? -7.503 -14.364 -18.039 1.00 82.38 282 ARG A CA 1
ATOM 2254 C C . ARG A 1 282 ? -6.834 -14.961 -19.258 1.00 82.38 282 ARG A C 1
ATOM 2256 O O . ARG A 1 282 ? -6.893 -14.388 -20.342 1.00 82.38 282 ARG A O 1
ATOM 2263 N N . THR A 1 283 ? -6.312 -16.157 -19.063 1.00 85.12 283 THR A N 1
ATOM 2264 C CA . THR A 1 283 ? -5.710 -16.962 -20.116 1.00 85.12 283 THR A CA 1
ATOM 2265 C C . THR A 1 283 ? -6.400 -18.324 -20.199 1.00 85.12 283 THR A C 1
ATOM 2267 O O . THR A 1 283 ? -7.307 -18.635 -19.407 1.00 85.12 283 THR A O 1
ATOM 2270 N N . GLU A 1 284 ? -6.050 -19.147 -21.178 1.00 84.75 284 GLU A N 1
ATOM 2271 C CA . GLU A 1 284 ? -6.599 -20.502 -21.313 1.00 84.75 284 GLU A CA 1
ATOM 2272 C C . GLU A 1 284 ? -6.190 -21.420 -20.156 1.00 84.75 284 GLU A C 1
ATOM 2274 O O . GLU A 1 284 ? -6.980 -22.262 -19.743 1.00 84.75 284 GLU A O 1
ATOM 2279 N N . ARG A 1 285 ? -5.051 -21.151 -19.505 1.00 78.94 285 ARG A N 1
ATOM 2280 C CA . ARG A 1 285 ? -4.527 -21.906 -18.349 1.00 78.94 285 ARG A CA 1
ATOM 2281 C C . ARG A 1 285 ? -5.426 -21.946 -17.102 1.00 78.94 285 ARG A C 1
ATOM 2283 O O . ARG A 1 285 ? -5.107 -22.656 -16.153 1.00 78.94 285 ARG A O 1
ATOM 2290 N N . HIS A 1 286 ? -6.508 -21.161 -17.037 1.00 72.56 286 HIS A N 1
ATOM 2291 C CA . HIS A 1 286 ? -7.426 -21.080 -15.882 1.00 72.56 286 HIS A CA 1
ATOM 2292 C C . HIS A 1 286 ? -6.739 -20.801 -14.516 1.00 72.56 286 HIS A C 1
ATOM 2294 O O . HIS A 1 286 ? -7.343 -20.988 -13.458 1.00 72.56 286 HIS A O 1
ATOM 2300 N N . LYS A 1 287 ? -5.500 -20.290 -14.532 1.00 81.62 287 LYS A N 1
ATOM 2301 C CA . LYS A 1 287 ? -4.682 -19.920 -13.367 1.00 81.62 287 LYS A CA 1
ATOM 2302 C C . LYS A 1 287 ? -4.796 -18.419 -13.097 1.00 81.62 287 LYS A C 1
ATOM 2304 O O . LYS A 1 287 ? -4.965 -17.618 -14.014 1.00 81.62 287 LYS A O 1
ATOM 2309 N N . LYS A 1 288 ? -4.673 -18.026 -11.825 1.00 85.25 288 LYS A N 1
ATOM 2310 C CA . LYS A 1 288 ? -4.526 -16.615 -11.444 1.00 85.25 288 LYS A CA 1
ATOM 2311 C C . LYS A 1 288 ? -3.169 -16.102 -11.937 1.00 85.25 288 LYS A C 1
ATOM 2313 O O . LYS A 1 288 ? -2.147 -16.646 -11.527 1.00 85.25 288 LYS A O 1
ATOM 2318 N N . ILE A 1 289 ? -3.165 -15.058 -12.758 1.00 91.06 289 ILE A N 1
ATOM 2319 C CA . ILE A 1 289 ? -1.952 -14.522 -13.394 1.00 91.06 289 ILE A CA 1
ATOM 2320 C C . ILE A 1 289 ? -1.842 -13.008 -13.166 1.00 91.06 289 ILE A C 1
ATOM 2322 O O . ILE A 1 289 ? -2.842 -12.320 -12.906 1.00 91.06 289 ILE A O 1
ATOM 2326 N N . HIS A 1 290 ? -0.620 -12.483 -13.205 1.00 94.38 290 HIS A N 1
ATOM 2327 C CA . HIS A 1 290 ? -0.362 -11.048 -13.163 1.00 94.38 290 HIS A CA 1
ATOM 2328 C C . HIS A 1 290 ? -0.543 -10.459 -14.565 1.00 94.38 290 HIS A C 1
ATOM 2330 O O . HIS A 1 290 ? -0.296 -11.126 -15.564 1.00 94.38 290 HIS A O 1
ATOM 2336 N N . CYS A 1 291 ? -0.953 -9.192 -14.675 1.00 95.75 291 CYS A N 1
ATOM 2337 C CA . CYS A 1 291 ? -1.027 -8.572 -16.001 1.00 95.75 291 CYS A CA 1
ATOM 2338 C C . CYS A 1 291 ? 0.378 -8.388 -16.596 1.00 95.75 291 CYS A C 1
ATOM 2340 O O . CYS A 1 291 ? 0.615 -8.784 -17.722 1.00 95.75 291 CYS A O 1
ATOM 2342 N N . GLY A 1 292 ? 1.336 -7.870 -15.826 1.00 96.19 292 GLY A N 1
ATOM 2343 C CA . GLY A 1 292 ? 2.687 -7.571 -16.314 1.00 96.19 292 GLY A CA 1
ATOM 2344 C C . GLY A 1 292 ? 2.917 -6.099 -16.646 1.00 96.19 292 GLY A C 1
ATOM 2345 O O . GLY A 1 292 ? 4.069 -5.695 -16.657 1.00 96.19 292 GLY A O 1
ATOM 2346 N N . ILE A 1 293 ? 1.848 -5.303 -16.789 1.00 96.62 293 ILE A N 1
ATOM 2347 C CA . ILE A 1 293 ? 1.911 -3.915 -17.293 1.00 96.62 293 ILE A CA 1
ATOM 2348 C C . ILE A 1 293 ? 1.345 -2.842 -16.358 1.00 96.62 293 ILE A C 1
ATOM 2350 O O . ILE A 1 293 ? 1.581 -1.666 -16.574 1.00 96.62 293 ILE A O 1
ATOM 2354 N N . CYS A 1 294 ? 0.597 -3.190 -15.303 1.00 95.69 294 CYS A N 1
ATOM 2355 C CA . CYS A 1 294 ? 0.176 -2.177 -14.324 1.00 95.69 294 CYS A CA 1
ATOM 2356 C C . CYS A 1 294 ? 1.345 -1.788 -13.413 1.00 95.69 294 CYS A C 1
ATOM 2358 O O . CYS A 1 294 ? 2.232 -2.610 -13.188 1.00 95.69 294 CYS A O 1
ATOM 2360 N N . SER A 1 295 ? 1.288 -0.626 -12.756 1.00 94.31 295 SER A N 1
ATOM 2361 C CA . SER A 1 295 ? 2.378 -0.120 -11.900 1.00 94.31 295 SER A CA 1
ATOM 2362 C C . SER A 1 295 ? 2.837 -1.124 -10.832 1.00 94.31 295 SER A C 1
ATOM 2364 O O . SER A 1 295 ? 4.031 -1.298 -10.621 1.00 94.31 295 SER A O 1
ATOM 2366 N N . GLY A 1 296 ? 1.912 -1.877 -10.219 1.00 95.12 296 GLY A N 1
ATOM 2367 C CA . GLY A 1 296 ? 2.263 -2.943 -9.266 1.00 95.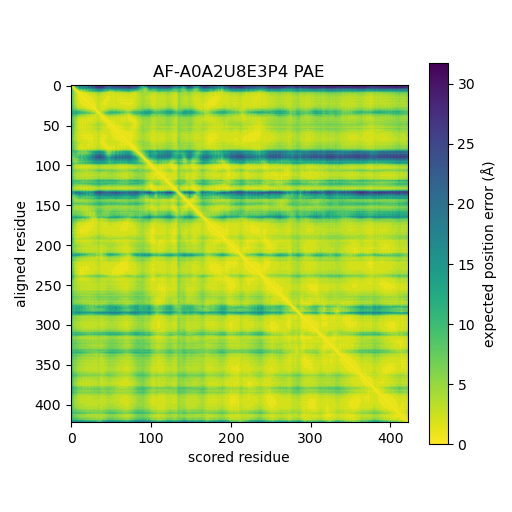12 296 GLY A CA 1
ATOM 2368 C C . GLY A 1 296 ? 3.011 -4.138 -9.884 1.00 95.12 296 GLY A C 1
ATOM 2369 O O . GLY A 1 296 ? 3.818 -4.773 -9.208 1.00 95.12 296 GLY A O 1
ATOM 2370 N N . CYS A 1 297 ? 2.775 -4.444 -11.166 1.00 97.19 297 CYS A N 1
ATOM 2371 C CA . CYS A 1 297 ? 3.533 -5.457 -11.907 1.00 97.19 297 CYS A CA 1
ATOM 2372 C C . CYS A 1 297 ? 4.867 -4.906 -12.413 1.00 97.19 297 CYS A C 1
ATOM 2374 O O . CYS A 1 297 ? 5.863 -5.603 -12.273 1.00 97.19 297 CYS A O 1
ATOM 2376 N N . MET A 1 298 ? 4.908 -3.667 -12.916 1.00 97.44 298 MET A N 1
ATOM 2377 C CA . MET A 1 298 ? 6.157 -3.008 -13.319 1.00 97.44 298 MET A CA 1
ATOM 2378 C C . MET A 1 298 ? 7.131 -2.904 -12.144 1.00 97.44 298 MET A C 1
ATOM 2380 O O . MET A 1 298 ? 8.272 -3.338 -12.249 1.00 97.44 298 MET A O 1
ATOM 2384 N N . LEU A 1 299 ? 6.652 -2.455 -10.978 1.00 97.12 299 LEU A N 1
ATOM 2385 C CA . LEU A 1 299 ? 7.466 -2.384 -9.765 1.00 97.12 299 LEU A CA 1
ATOM 2386 C C . LEU A 1 299 ? 7.930 -3.768 -9.286 1.00 97.12 299 LEU A C 1
ATOM 2388 O O . LEU A 1 299 ? 9.032 -3.902 -8.764 1.00 97.12 299 LEU A O 1
ATOM 2392 N N . ARG A 1 300 ? 7.102 -4.810 -9.462 1.00 97.50 300 ARG A N 1
ATOM 2393 C CA . ARG A 1 300 ? 7.497 -6.196 -9.175 1.00 97.50 300 ARG A CA 1
ATOM 2394 C C . ARG A 1 300 ? 8.627 -6.647 -10.100 1.00 97.50 300 ARG A C 1
ATOM 2396 O O . ARG A 1 300 ? 9.628 -7.127 -9.590 1.00 97.50 300 ARG A O 1
ATOM 2403 N N . ARG A 1 301 ? 8.474 -6.480 -11.416 1.00 97.50 301 ARG A N 1
ATOM 2404 C CA . ARG A 1 301 ? 9.489 -6.864 -12.411 1.00 97.50 301 ARG A CA 1
ATOM 2405 C C . ARG A 1 301 ? 10.808 -6.140 -12.161 1.00 97.50 301 ARG A C 1
ATOM 2407 O O . ARG A 1 301 ? 11.851 -6.782 -12.132 1.00 97.50 301 ARG A O 1
ATOM 2414 N N . LEU A 1 302 ? 10.740 -4.834 -11.893 1.00 98.00 302 LEU A N 1
ATOM 2415 C CA . LEU A 1 302 ? 11.894 -4.027 -11.508 1.00 98.00 302 LEU A CA 1
ATOM 2416 C C . LEU A 1 302 ? 12.588 -4.604 -10.270 1.00 98.00 302 LEU A C 1
ATOM 2418 O O . LEU A 1 302 ? 13.793 -4.817 -10.283 1.00 98.00 302 LEU A O 1
ATOM 2422 N N . ALA A 1 303 ? 11.835 -4.895 -9.208 1.00 98.00 303 ALA A N 1
ATOM 2423 C CA . ALA A 1 303 ? 12.402 -5.424 -7.973 1.00 98.00 303 ALA A CA 1
ATOM 2424 C C . ALA A 1 303 ? 13.027 -6.816 -8.140 1.00 98.00 303 ALA A C 1
ATOM 2426 O O . ALA A 1 303 ? 14.100 -7.072 -7.602 1.00 98.00 303 ALA A O 1
ATOM 2427 N N . VAL A 1 304 ? 12.354 -7.704 -8.876 1.00 97.56 304 VAL A N 1
ATOM 2428 C CA . VAL A 1 304 ? 12.833 -9.058 -9.184 1.00 97.56 304 VAL A CA 1
ATOM 2429 C C . VAL A 1 304 ? 14.131 -8.996 -9.985 1.00 97.56 304 VAL A C 1
ATOM 2431 O O . VAL A 1 304 ? 15.086 -9.682 -9.630 1.00 97.56 304 VAL A O 1
ATOM 2434 N N . PHE A 1 305 ? 14.187 -8.131 -11.002 1.00 97.56 305 PHE A N 1
ATOM 2435 C CA . PHE A 1 305 ? 15.398 -7.875 -11.777 1.00 97.56 305 PHE A CA 1
ATOM 2436 C C . PHE A 1 305 ? 16.534 -7.346 -10.894 1.00 97.56 305 PHE A C 1
ATOM 2438 O O . PHE A 1 305 ? 17.625 -7.905 -10.896 1.00 97.56 305 PHE A O 1
ATOM 2445 N N . SER A 1 306 ? 16.271 -6.318 -10.083 1.00 97.75 306 SER A N 1
ATOM 2446 C CA . SER A 1 306 ? 17.280 -5.717 -9.201 1.00 97.75 306 SER A CA 1
ATOM 2447 C C . SER A 1 306 ? 17.828 -6.690 -8.152 1.00 97.75 306 SER A C 1
ATOM 2449 O O . SER A 1 306 ? 18.986 -6.569 -7.761 1.00 97.75 306 SER A O 1
ATOM 2451 N N . ALA A 1 307 ? 17.014 -7.649 -7.700 1.00 97.44 307 ALA A N 1
ATOM 2452 C CA . ALA A 1 307 ? 17.411 -8.679 -6.740 1.00 97.44 307 ALA A CA 1
ATOM 2453 C C . ALA A 1 307 ? 17.983 -9.952 -7.389 1.00 97.44 307 ALA A C 1
ATOM 2455 O O . ALA A 1 307 ? 18.363 -10.883 -6.668 1.00 97.44 307 ALA A O 1
ATOM 2456 N N . ASP A 1 308 ? 18.040 -10.006 -8.726 1.00 96.44 308 ASP A N 1
ATOM 2457 C CA . ASP A 1 308 ? 18.500 -11.168 -9.488 1.00 96.44 308 ASP A CA 1
ATOM 2458 C C . ASP A 1 308 ? 17.743 -12.450 -9.071 1.00 96.44 308 ASP A C 1
ATOM 2460 O O . ASP A 1 308 ? 18.320 -13.468 -8.681 1.00 96.44 308 ASP A O 1
ATOM 2464 N N . LEU A 1 309 ? 16.410 -12.368 -9.016 1.00 95.12 309 LEU A N 1
ATOM 2465 C CA . LEU A 1 309 ? 15.546 -13.496 -8.660 1.00 95.12 309 LEU A CA 1
ATOM 2466 C C . LEU A 1 309 ? 14.895 -14.107 -9.913 1.00 95.12 309 LEU A C 1
ATOM 2468 O O . LEU A 1 309 ? 14.433 -13.367 -10.781 1.00 95.12 309 LEU A O 1
ATOM 2472 N N . PRO A 1 310 ? 14.800 -15.446 -10.014 1.00 92.69 310 PRO A N 1
ATOM 2473 C CA . PRO A 1 310 ? 14.201 -16.096 -11.175 1.00 92.69 310 PRO A CA 1
ATOM 2474 C C . PRO A 1 310 ? 12.671 -16.050 -11.111 1.00 92.69 310 PRO A C 1
ATOM 2476 O O . PRO A 1 310 ? 12.065 -16.603 -10.196 1.00 92.69 310 PRO A O 1
ATOM 2479 N N . GLU A 1 311 ? 12.026 -15.444 -12.105 1.00 90.69 311 GLU A N 1
ATOM 2480 C CA . GLU A 1 311 ? 10.565 -15.411 -12.202 1.00 90.69 311 GLU A CA 1
ATOM 2481 C C . GLU A 1 311 ? 10.051 -16.407 -13.251 1.00 90.69 311 GLU A C 1
ATOM 2483 O O . GLU A 1 311 ? 10.568 -16.425 -14.369 1.00 90.69 311 GLU A O 1
ATOM 2488 N N . PRO A 1 312 ? 9.037 -17.239 -12.938 1.00 90.06 312 PRO A N 1
ATOM 2489 C CA . PRO A 1 312 ? 8.492 -18.183 -13.909 1.00 90.06 312 PRO A CA 1
ATOM 2490 C C . PRO A 1 312 ? 7.995 -17.480 -15.178 1.00 90.06 312 PRO A C 1
ATOM 2492 O O . PRO A 1 312 ? 7.268 -16.487 -15.096 1.00 90.06 312 PRO A O 1
ATOM 2495 N N . ALA A 1 313 ? 8.312 -18.034 -16.351 1.00 86.50 313 ALA A N 1
ATOM 2496 C CA . ALA A 1 313 ? 7.906 -17.470 -17.645 1.00 86.50 313 ALA A CA 1
ATOM 2497 C C . ALA A 1 313 ? 6.376 -17.326 -17.788 1.00 86.50 313 ALA A C 1
ATOM 2499 O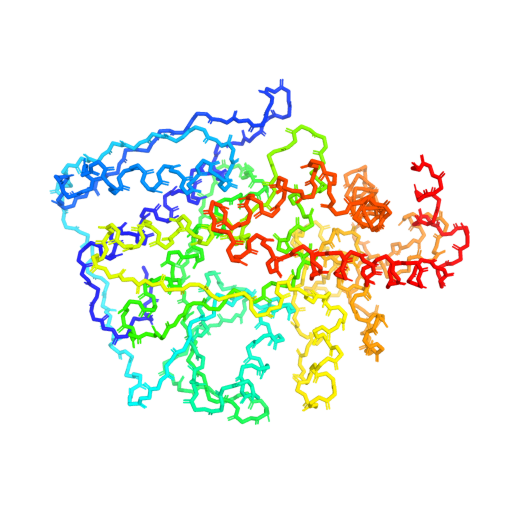 O . ALA A 1 313 ? 5.877 -16.455 -18.494 1.00 86.50 313 ALA A O 1
ATOM 2500 N N . ASP A 1 314 ? 5.617 -18.148 -17.061 1.00 89.44 314 ASP A N 1
ATOM 2501 C CA . ASP A 1 314 ? 4.159 -18.208 -17.107 1.00 89.44 314 ASP A CA 1
ATOM 2502 C C . ASP A 1 314 ? 3.462 -17.189 -16.168 1.00 89.44 314 ASP A C 1
ATOM 2504 O O . ASP A 1 314 ? 2.237 -17.229 -16.025 1.00 89.44 314 ASP A O 1
ATOM 2508 N N . THR A 1 315 ? 4.217 -16.275 -15.537 1.00 93.12 315 THR A N 1
ATOM 2509 C CA . THR A 1 315 ? 3.738 -15.335 -14.497 1.00 93.12 315 THR A CA 1
ATOM 2510 C C . THR A 1 315 ? 2.850 -14.209 -15.027 1.00 93.12 315 THR A C 1
ATOM 2512 O O . THR A 1 315 ? 1.999 -13.703 -14.287 1.00 93.12 315 THR A O 1
ATOM 2515 N N . TYR A 1 316 ? 3.035 -13.797 -16.284 1.00 95.19 316 TYR A N 1
ATOM 2516 C CA . TYR A 1 316 ? 2.447 -12.574 -16.834 1.00 95.19 316 TYR A CA 1
ATOM 2517 C C . TYR A 1 316 ? 1.604 -12.818 -18.085 1.00 95.19 316 TYR A C 1
ATOM 2519 O O . TYR A 1 316 ? 1.923 -13.676 -18.901 1.00 95.19 316 TYR A O 1
ATOM 2527 N N . MET A 1 317 ? 0.539 -12.026 -18.241 1.00 95.38 317 MET A N 1
ATOM 2528 C CA . MET A 1 317 ? -0.261 -11.969 -19.472 1.00 95.38 317 MET A CA 1
ATOM 2529 C C . MET A 1 317 ? 0.469 -11.226 -20.601 1.00 95.38 317 MET A C 1
ATOM 2531 O O . MET A 1 317 ? 0.322 -11.595 -21.759 1.00 95.38 317 MET A O 1
ATOM 2535 N N . TRP A 1 318 ? 1.271 -10.219 -20.255 1.00 96.38 318 TRP A N 1
ATOM 2536 C CA . TRP A 1 318 ? 2.221 -9.556 -21.152 1.00 96.38 318 TRP A CA 1
ATOM 2537 C C . TRP A 1 318 ? 3.646 -9.880 -20.694 1.00 96.38 318 TRP A C 1
ATOM 2539 O O . TRP A 1 318 ? 4.193 -9.117 -19.887 1.00 96.38 318 TRP A O 1
ATOM 2549 N N . PRO A 1 319 ? 4.197 -11.063 -21.034 1.00 95.50 319 PRO A N 1
ATOM 2550 C CA . PRO A 1 319 ? 5.492 -11.528 -20.539 1.00 95.50 319 PRO A CA 1
ATOM 2551 C C . PRO A 1 319 ? 6.688 -10.729 -21.063 1.00 95.50 319 PRO A C 1
ATOM 2553 O O . PRO A 1 319 ? 7.568 -10.418 -20.252 1.00 95.50 319 PRO A O 1
ATOM 2556 N N . ASP A 1 320 ? 6.698 -10.370 -22.346 1.00 96.25 320 ASP A N 1
ATOM 2557 C CA . ASP A 1 320 ? 7.860 -9.789 -23.020 1.00 96.25 320 ASP A CA 1
ATOM 2558 C C . ASP A 1 320 ? 7.787 -8.258 -23.076 1.00 96.25 320 ASP A C 1
ATOM 2560 O O . ASP A 1 320 ? 7.053 -7.682 -23.873 1.00 96.25 320 ASP A O 1
ATOM 2564 N N . LEU A 1 321 ? 8.547 -7.579 -22.217 1.00 96.81 321 LEU A N 1
ATOM 2565 C CA . LEU A 1 321 ? 8.630 -6.116 -22.234 1.00 96.81 321 LEU A CA 1
ATOM 2566 C C . LEU A 1 321 ? 9.611 -5.570 -23.283 1.00 96.81 321 LEU A C 1
ATOM 2568 O O . LEU A 1 321 ? 9.680 -4.355 -23.431 1.00 96.81 321 LEU A O 1
ATOM 2572 N N . SER A 1 322 ? 10.373 -6.433 -23.965 1.00 96.44 322 SER A N 1
ATOM 2573 C CA . SER A 1 322 ? 11.321 -6.045 -25.020 1.00 96.44 322 SER A CA 1
ATOM 2574 C C . SER A 1 322 ? 10.682 -5.945 -26.408 1.00 96.44 322 SER A C 1
ATOM 2576 O O . SER A 1 322 ? 11.259 -5.332 -27.303 1.00 96.44 322 SER A O 1
ATOM 2578 N N . ALA A 1 323 ? 9.472 -6.490 -26.569 1.00 97.44 323 ALA A N 1
ATOM 2579 C CA . ALA A 1 323 ? 8.684 -6.404 -27.792 1.00 97.44 323 ALA A CA 1
ATOM 2580 C C . ALA A 1 323 ? 8.456 -4.952 -28.253 1.00 97.44 323 ALA A C 1
ATOM 2582 O O . ALA A 1 323 ? 8.382 -4.028 -27.435 1.00 97.44 323 ALA A O 1
ATOM 2583 N N . SER A 1 324 ? 8.294 -4.757 -29.565 1.00 96.69 324 SER A N 1
ATOM 2584 C CA . SER A 1 324 ? 8.169 -3.421 -30.165 1.00 96.69 324 SER A CA 1
ATOM 2585 C C . SER A 1 324 ? 6.795 -2.782 -29.943 1.00 96.69 324 SER A C 1
ATOM 2587 O O . SER A 1 324 ? 6.646 -1.563 -30.011 1.00 96.69 324 SER A O 1
ATOM 2589 N N . SER A 1 325 ? 5.792 -3.603 -29.619 1.00 96.56 325 SER A N 1
ATOM 2590 C CA . SER A 1 325 ? 4.429 -3.182 -29.298 1.00 96.56 325 SER A CA 1
ATOM 2591 C C . SER A 1 325 ? 3.850 -3.965 -28.116 1.00 96.56 325 SER A C 1
ATOM 2593 O O . SER A 1 325 ? 4.337 -5.035 -27.735 1.00 96.56 325 SER A O 1
ATOM 2595 N N . LEU A 1 326 ? 2.776 -3.438 -27.520 1.00 96.06 326 LEU A N 1
ATOM 2596 C CA . LEU A 1 326 ? 2.058 -4.128 -26.448 1.00 96.06 326 LEU A CA 1
ATOM 2597 C C . LEU A 1 326 ? 1.297 -5.361 -26.969 1.00 96.06 326 LEU A C 1
ATOM 2599 O O . LEU A 1 326 ? 1.061 -6.308 -26.218 1.00 96.06 326 LEU A O 1
ATOM 2603 N N . GLU A 1 327 ? 0.911 -5.351 -28.244 1.00 96.81 327 GLU A N 1
ATOM 2604 C CA . GLU A 1 327 ? 0.285 -6.462 -28.955 1.00 96.81 327 GLU A CA 1
ATOM 2605 C C . GLU A 1 327 ? 1.242 -7.646 -29.092 1.00 96.81 327 GLU A C 1
ATOM 2607 O O . GLU A 1 327 ? 0.867 -8.762 -28.745 1.00 96.81 327 GLU A O 1
ATOM 2612 N N . GLU A 1 328 ? 2.484 -7.402 -29.512 1.00 96.75 328 GLU A N 1
ATOM 2613 C CA . GLU A 1 328 ? 3.532 -8.432 -29.595 1.00 96.75 328 GLU A CA 1
ATOM 2614 C C . GLU A 1 328 ? 3.931 -8.977 -28.219 1.00 96.75 328 GLU A C 1
ATOM 2616 O O . GLU A 1 328 ? 4.315 -10.135 -28.085 1.00 96.75 328 GLU A O 1
ATOM 2621 N N . SER A 1 329 ? 3.802 -8.155 -27.176 1.00 96.00 329 SER A N 1
ATOM 2622 C CA . SER A 1 329 ? 4.066 -8.553 -25.793 1.00 96.00 329 SER A CA 1
ATOM 2623 C C . SER A 1 329 ? 3.010 -9.515 -25.225 1.00 96.00 329 SER A C 1
ATOM 2625 O O . SER A 1 329 ? 3.256 -10.152 -24.199 1.00 96.00 329 SER A O 1
ATOM 2627 N N . LEU A 1 330 ? 1.819 -9.606 -25.829 1.00 96.19 330 LEU A N 1
ATOM 2628 C CA . LEU A 1 330 ? 0.692 -10.385 -25.314 1.00 96.19 330 LEU A CA 1
ATOM 2629 C C . LEU A 1 330 ? 0.930 -11.897 -25.469 1.00 96.19 330 LEU A C 1
ATOM 2631 O O . LEU A 1 330 ? 1.266 -12.379 -26.543 1.00 96.19 330 LEU A O 1
ATOM 2635 N N . CYS A 1 331 ? 0.695 -12.671 -24.405 1.00 94.56 331 CYS A N 1
ATOM 2636 C CA . CYS A 1 331 ? 0.792 -14.132 -24.474 1.00 94.56 331 CYS A CA 1
ATOM 2637 C C . CYS A 1 331 ? -0.227 -14.748 -25.452 1.00 94.56 331 CYS A C 1
ATOM 2639 O O . CYS A 1 331 ? -1.372 -14.304 -25.533 1.00 94.56 331 CYS A O 1
ATOM 2641 N N . GLU A 1 332 ? 0.175 -15.823 -26.135 1.00 92.00 332 GLU A N 1
ATOM 2642 C CA . GLU A 1 332 ? -0.640 -16.500 -27.158 1.00 92.00 332 GLU A CA 1
ATOM 2643 C C . GLU A 1 332 ? -1.974 -17.033 -26.616 1.00 92.00 332 GLU A C 1
ATOM 2645 O O . GLU A 1 332 ? -2.984 -17.021 -27.313 1.00 92.00 332 GLU A O 1
ATOM 2650 N N . ASP A 1 333 ? -2.006 -17.452 -25.348 1.00 91.81 333 ASP A N 1
ATOM 2651 C CA . ASP A 1 333 ? -3.194 -18.016 -24.702 1.00 91.81 333 ASP A CA 1
ATOM 2652 C C . ASP A 1 333 ? -4.112 -16.953 -24.061 1.00 91.81 333 ASP A C 1
ATOM 2654 O O . ASP A 1 333 ? -4.952 -17.251 -23.199 1.00 91.81 333 ASP A O 1
ATOM 2658 N N . ALA A 1 334 ? -3.952 -15.686 -24.454 1.00 90.62 334 ALA A N 1
ATOM 2659 C CA . ALA A 1 334 ? -4.839 -14.597 -24.079 1.00 90.62 334 ALA A CA 1
ATOM 2660 C C . ALA A 1 334 ? -6.207 -14.726 -24.768 1.00 90.62 334 ALA A C 1
ATOM 2662 O O . ALA A 1 334 ? -6.326 -14.858 -25.979 1.00 90.62 334 ALA A O 1
ATOM 2663 N N . ARG A 1 335 ? -7.291 -14.586 -23.996 1.00 88.19 335 ARG A N 1
ATOM 2664 C CA . ARG A 1 335 ? -8.669 -14.747 -24.514 1.00 88.19 335 ARG A CA 1
ATOM 2665 C C . ARG A 1 335 ? -9.244 -13.510 -25.212 1.00 88.19 335 ARG A C 1
ATOM 2667 O O . ARG A 1 335 ? -10.443 -13.465 -25.484 1.00 88.19 335 ARG A O 1
ATOM 2674 N N . ARG A 1 336 ? -8.446 -12.457 -25.382 1.00 91.75 336 ARG A N 1
ATOM 2675 C CA . ARG A 1 336 ? -8.861 -11.187 -25.991 1.00 91.75 336 ARG A CA 1
ATOM 2676 C C . ARG A 1 336 ? -7.640 -10.413 -26.494 1.00 91.75 336 ARG A C 1
ATOM 2678 O O . ARG A 1 336 ? -6.578 -10.554 -25.887 1.00 91.75 336 ARG A O 1
ATOM 2685 N N . PRO A 1 337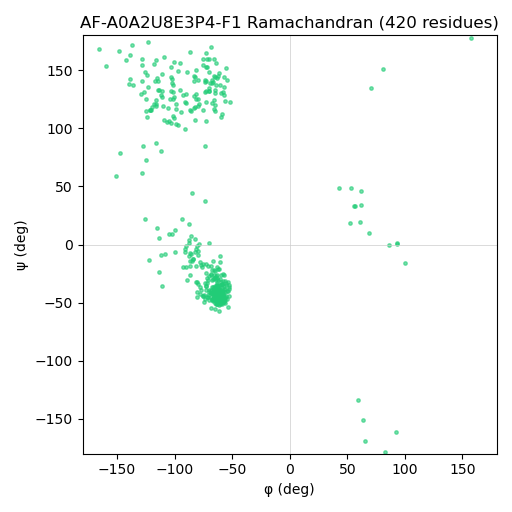 ? -7.804 -9.544 -27.505 1.00 93.25 337 PRO A N 1
ATOM 2686 C CA . PRO A 1 337 ? -6.747 -8.631 -27.920 1.00 93.25 337 PRO A CA 1
ATOM 2687 C C . PRO A 1 337 ? -6.475 -7.554 -26.860 1.00 93.25 337 PRO A C 1
ATOM 2689 O O . PRO A 1 337 ? -7.241 -7.376 -25.897 1.00 93.25 337 PRO A O 1
ATOM 2692 N N . VAL A 1 338 ? -5.388 -6.812 -27.073 1.00 95.19 338 VAL A N 1
ATOM 2693 C CA . VAL A 1 338 ? -5.063 -5.589 -26.334 1.00 95.19 338 VAL A CA 1
ATOM 2694 C C . VAL A 1 338 ? -6.175 -4.553 -26.540 1.00 95.19 338 VAL A C 1
ATOM 2696 O O . VAL A 1 338 ? -6.708 -4.389 -27.633 1.00 95.19 338 VAL A O 1
ATOM 2699 N N . SER A 1 339 ? -6.570 -3.880 -25.462 1.00 94.56 339 SER A N 1
ATOM 2700 C CA . SER A 1 339 ? -7.560 -2.798 -25.471 1.00 94.56 339 SER A CA 1
ATOM 2701 C C . SER A 1 339 ? -6.895 -1.449 -25.208 1.00 94.56 339 SER A C 1
ATOM 2703 O O . SER A 1 339 ? -5.831 -1.391 -24.595 1.00 94.56 339 SER A O 1
ATOM 2705 N N . THR A 1 340 ? -7.564 -0.348 -25.559 1.00 94.38 340 THR A N 1
ATOM 2706 C CA . THR A 1 340 ? -7.099 1.014 -25.235 1.00 94.38 340 THR A CA 1
ATOM 2707 C C . THR A 1 340 ? -6.810 1.187 -23.743 1.00 94.38 340 THR A C 1
ATOM 2709 O O . THR A 1 340 ? -5.790 1.744 -23.366 1.00 94.38 340 THR A O 1
ATOM 2712 N N . ASN A 1 341 ? -7.649 0.615 -22.875 1.00 92.19 341 ASN A N 1
ATOM 2713 C CA . ASN A 1 341 ? -7.436 0.680 -21.431 1.00 92.19 341 ASN A CA 1
ATOM 2714 C C . ASN A 1 341 ? -6.203 -0.128 -20.969 1.00 92.19 341 ASN A C 1
ATOM 2716 O O . ASN A 1 341 ? -5.638 0.173 -19.923 1.00 92.19 341 ASN A O 1
ATOM 2720 N N . ASP A 1 342 ? -5.785 -1.172 -21.696 1.00 95.44 342 ASP A N 1
ATOM 2721 C CA . ASP A 1 342 ? -4.512 -1.848 -21.404 1.00 95.44 342 ASP A CA 1
ATOM 2722 C C . ASP A 1 342 ? -3.330 -0.938 -21.724 1.00 95.44 342 ASP A C 1
ATOM 2724 O O . ASP A 1 342 ? -2.435 -0.815 -20.890 1.00 95.44 342 ASP A O 1
ATOM 2728 N N . TRP A 1 343 ? -3.377 -0.279 -22.885 1.00 95.44 343 TRP A N 1
ATOM 2729 C CA . TRP A 1 343 ? -2.391 0.714 -23.302 1.00 95.44 343 TRP A CA 1
ATOM 2730 C C . TRP A 1 343 ? -2.290 1.864 -22.302 1.00 95.44 343 TRP A C 1
ATOM 2732 O O . TRP A 1 343 ? -1.197 2.133 -21.810 1.00 95.44 343 TRP A O 1
ATOM 2742 N N . ASP A 1 344 ? -3.415 2.459 -21.899 1.00 93.50 344 ASP A N 1
ATOM 2743 C CA . ASP A 1 344 ? -3.427 3.524 -20.892 1.00 93.50 344 ASP A CA 1
ATOM 2744 C C . ASP A 1 344 ? -2.759 3.064 -19.591 1.00 93.50 344 ASP A C 1
ATOM 2746 O O . ASP A 1 344 ? -1.922 3.765 -19.028 1.00 93.50 344 ASP A O 1
ATOM 2750 N N . ILE A 1 345 ? -3.086 1.861 -19.109 1.00 94.12 345 ILE A N 1
ATOM 2751 C CA . ILE A 1 345 ? -2.476 1.312 -17.892 1.00 94.12 345 ILE A CA 1
ATOM 2752 C C . ILE A 1 345 ? -0.966 1.113 -18.063 1.00 94.12 345 ILE A C 1
ATOM 2754 O O . ILE A 1 345 ? -0.220 1.407 -17.129 1.00 94.12 345 ILE A O 1
ATOM 2758 N N . ALA A 1 346 ? -0.528 0.590 -19.210 1.00 96.56 346 ALA A N 1
ATOM 2759 C CA . ALA A 1 346 ? 0.876 0.325 -19.499 1.00 96.56 346 ALA A CA 1
ATOM 2760 C C . ALA A 1 346 ? 1.692 1.623 -19.549 1.00 96.56 346 ALA A C 1
ATOM 2762 O O . ALA A 1 346 ? 2.688 1.748 -18.836 1.00 96.56 346 ALA A O 1
ATOM 2763 N N . VAL A 1 347 ? 1.227 2.612 -20.317 1.00 95.25 347 VAL A N 1
ATOM 2764 C CA . VAL A 1 347 ? 1.890 3.914 -20.477 1.00 95.25 347 VAL A CA 1
ATOM 2765 C C . VAL A 1 347 ? 2.006 4.623 -19.132 1.00 95.25 347 VAL A C 1
ATOM 2767 O O . VAL A 1 347 ? 3.107 4.977 -18.719 1.00 95.25 347 VAL A O 1
ATOM 2770 N N . HIS A 1 348 ? 0.910 4.738 -18.375 1.00 94.31 348 HIS A N 1
ATOM 2771 C CA . HIS A 1 348 ? 0.948 5.397 -17.067 1.00 94.31 348 HIS A CA 1
ATOM 2772 C C . HIS A 1 348 ? 1.809 4.645 -16.044 1.00 94.31 348 HIS A C 1
ATOM 2774 O O . HIS A 1 348 ? 2.382 5.260 -15.145 1.00 94.31 348 HIS A O 1
ATOM 2780 N N . ALA A 1 349 ? 1.928 3.318 -16.156 1.00 96.00 349 ALA A N 1
ATOM 2781 C CA . ALA A 1 349 ? 2.835 2.556 -15.309 1.00 96.00 349 ALA A CA 1
ATOM 2782 C C . ALA A 1 349 ? 4.306 2.858 -15.621 1.00 96.00 349 ALA A C 1
ATOM 2784 O O . ALA A 1 349 ? 5.088 2.983 -14.679 1.00 96.00 349 ALA A O 1
ATOM 2785 N N . VAL A 1 350 ? 4.670 2.998 -16.901 1.00 97.00 350 VAL A N 1
ATOM 2786 C CA . VAL A 1 350 ? 6.019 3.407 -17.327 1.00 97.00 350 VAL A CA 1
ATOM 2787 C C . VAL A 1 350 ? 6.301 4.846 -16.898 1.00 97.00 350 VAL A C 1
ATOM 2789 O O . VAL A 1 350 ? 7.311 5.084 -16.240 1.00 97.00 350 VAL A O 1
ATOM 2792 N N . MET A 1 351 ? 5.373 5.773 -17.162 1.00 95.94 351 MET A N 1
ATOM 2793 C CA . MET A 1 351 ? 5.472 7.176 -16.741 1.00 95.94 351 MET A CA 1
ATOM 2794 C C . MET A 1 351 ? 5.704 7.306 -15.237 1.00 95.94 351 MET A C 1
ATOM 2796 O O . MET A 1 351 ? 6.609 8.011 -14.818 1.00 95.94 351 MET A O 1
ATOM 2800 N N . ALA A 1 352 ? 4.946 6.578 -14.410 1.00 95.31 352 ALA A N 1
ATOM 2801 C CA . ALA A 1 352 ? 5.097 6.655 -12.959 1.00 95.31 352 ALA A CA 1
ATOM 2802 C C . ALA A 1 352 ? 6.486 6.199 -12.470 1.00 95.31 352 ALA A C 1
ATOM 2804 O O . ALA A 1 352 ? 7.001 6.756 -11.500 1.00 95.31 352 ALA A O 1
ATOM 2805 N N . MET A 1 353 ? 7.091 5.190 -13.110 1.00 97.50 353 MET A N 1
ATOM 2806 C CA . MET A 1 353 ? 8.456 4.756 -12.780 1.00 97.50 353 MET A CA 1
ATOM 2807 C C . MET A 1 353 ? 9.484 5.784 -13.262 1.00 97.50 353 MET A C 1
ATOM 2809 O O . MET A 1 353 ? 10.370 6.178 -12.510 1.00 97.50 353 MET A O 1
ATOM 2813 N N . GLU A 1 354 ? 9.338 6.273 -14.492 1.00 97.81 354 GLU A N 1
ATOM 2814 C CA . GLU A 1 354 ? 10.260 7.248 -15.071 1.00 97.81 354 GLU A CA 1
ATOM 2815 C C . GLU A 1 354 ? 10.222 8.596 -14.335 1.00 97.81 354 GLU A C 1
ATOM 2817 O O . GLU A 1 354 ? 11.265 9.129 -13.957 1.00 97.81 354 GLU A O 1
ATOM 2822 N N . ASP A 1 355 ? 9.037 9.121 -14.028 1.00 96.69 355 ASP A N 1
ATOM 2823 C CA . ASP A 1 355 ? 8.884 10.368 -13.279 1.00 96.69 355 ASP A CA 1
ATOM 2824 C C . ASP A 1 355 ? 9.500 10.259 -11.882 1.00 96.69 355 ASP A C 1
ATOM 2826 O O . ASP A 1 355 ? 10.172 11.186 -11.421 1.00 96.69 355 ASP A O 1
ATOM 2830 N N . LEU A 1 356 ? 9.331 9.117 -11.205 1.00 97.56 356 LEU A N 1
ATOM 2831 C CA . LEU A 1 356 ? 9.956 8.885 -9.904 1.00 97.56 356 LEU A CA 1
ATOM 2832 C C . LEU A 1 356 ? 11.487 8.823 -10.028 1.00 97.56 356 LEU A C 1
ATOM 2834 O O . LEU A 1 356 ? 12.190 9.375 -9.179 1.00 97.56 356 LEU A O 1
ATOM 2838 N N . ALA A 1 357 ? 12.015 8.215 -11.093 1.00 98.25 357 ALA A N 1
ATOM 2839 C CA . ALA A 1 357 ? 13.447 8.188 -11.391 1.00 98.25 357 ALA A CA 1
ATOM 2840 C C . ALA A 1 357 ? 14.012 9.589 -11.702 1.00 98.25 357 ALA A C 1
ATOM 2842 O O . ALA A 1 357 ? 15.135 9.913 -11.300 1.00 98.25 357 ALA A O 1
ATOM 2843 N N . ARG A 1 358 ? 13.241 10.457 -12.367 1.00 97.44 358 ARG A N 1
ATOM 2844 C CA . ARG A 1 358 ? 13.623 11.852 -12.657 1.00 97.44 358 ARG A CA 1
ATOM 2845 C C . ARG A 1 358 ? 13.709 12.713 -11.401 1.00 97.44 358 ARG A C 1
ATOM 2847 O O . ARG A 1 358 ? 14.559 13.604 -11.335 1.00 97.44 358 ARG A O 1
ATOM 2854 N N . LEU A 1 359 ? 12.912 12.418 -10.369 1.00 97.44 359 LEU A N 1
ATOM 2855 C CA . LEU A 1 359 ? 12.983 13.135 -9.089 1.00 97.44 359 LEU A CA 1
ATOM 2856 C C . LEU A 1 359 ? 14.341 13.004 -8.391 1.00 97.44 359 LEU A C 1
ATOM 2858 O O . LEU A 1 359 ? 14.685 13.883 -7.608 1.00 97.44 359 LEU A O 1
ATOM 2862 N N . ALA A 1 360 ? 15.153 11.994 -8.711 1.00 97.62 360 ALA A N 1
ATOM 2863 C CA . ALA A 1 360 ? 16.516 11.890 -8.185 1.00 97.62 360 ALA A CA 1
ATOM 2864 C C . ALA A 1 360 ? 17.429 13.063 -8.606 1.00 97.62 360 ALA A C 1
ATOM 2866 O O . ALA A 1 360 ? 18.417 13.345 -7.931 1.00 97.62 360 ALA A O 1
ATOM 2867 N N . ASN A 1 361 ? 17.081 13.771 -9.688 1.00 96.75 361 ASN A N 1
ATOM 2868 C CA . ASN A 1 361 ? 17.788 14.970 -10.152 1.00 96.75 361 ASN A CA 1
ATOM 2869 C C . ASN A 1 361 ? 17.275 16.258 -9.480 1.00 96.75 361 ASN A C 1
ATOM 2871 O O . ASN A 1 361 ? 17.832 17.333 -9.691 1.00 96.75 361 ASN A O 1
ATOM 2875 N N . THR A 1 362 ? 16.195 16.175 -8.697 1.00 96.56 362 THR A N 1
ATOM 2876 C CA . THR A 1 362 ? 15.627 17.320 -7.981 1.00 96.56 362 THR A CA 1
ATOM 2877 C C . THR A 1 362 ? 16.389 17.528 -6.666 1.00 96.56 362 THR A C 1
ATOM 2879 O O . THR A 1 362 ? 16.501 16.582 -5.884 1.00 96.56 362 THR A O 1
ATOM 2882 N N . PRO A 1 363 ? 16.900 18.740 -6.371 1.00 95.56 363 PRO A N 1
ATOM 2883 C CA . PRO A 1 363 ? 17.562 19.017 -5.099 1.00 95.56 363 PRO A CA 1
ATOM 2884 C C . PRO A 1 363 ? 16.656 18.717 -3.902 1.00 95.56 363 PRO A C 1
ATOM 2886 O O . PRO A 1 363 ? 15.458 18.988 -3.940 1.00 95.56 363 PRO A O 1
ATOM 2889 N N . ILE A 1 364 ? 17.225 18.214 -2.804 1.00 93.25 364 ILE A N 1
ATOM 2890 C CA . ILE A 1 364 ? 16.439 17.881 -1.604 1.00 93.25 364 ILE A CA 1
ATOM 2891 C C . ILE A 1 364 ? 15.817 19.117 -0.927 1.00 93.25 364 ILE A C 1
ATOM 2893 O O . ILE A 1 364 ? 14.810 18.999 -0.242 1.00 93.25 364 ILE A O 1
ATOM 2897 N N . THR A 1 365 ? 16.380 20.303 -1.178 1.00 93.94 365 THR A N 1
ATOM 2898 C CA . THR A 1 365 ? 15.863 21.618 -0.760 1.00 93.94 365 THR A CA 1
ATOM 2899 C C . THR A 1 365 ? 14.754 22.151 -1.670 1.00 93.94 365 THR A C 1
ATOM 2901 O O . THR A 1 365 ? 14.245 23.248 -1.467 1.00 93.94 365 THR A O 1
ATOM 2904 N N . HIS A 1 366 ? 14.395 21.426 -2.732 1.00 96.69 366 HIS A N 1
ATOM 2905 C CA . HIS A 1 366 ? 13.312 21.840 -3.610 1.00 96.69 366 HIS A CA 1
ATOM 2906 C C . HIS A 1 366 ? 11.966 21.728 -2.867 1.00 96.69 366 HIS A C 1
ATOM 2908 O O . HIS A 1 366 ? 11.716 20.686 -2.251 1.00 96.69 366 HIS A O 1
ATOM 2914 N N . PRO A 1 367 ? 11.032 22.693 -3.012 1.00 96.31 367 PRO A N 1
ATOM 2915 C CA . PRO A 1 367 ? 9.757 22.688 -2.283 1.00 96.31 367 PRO A CA 1
ATOM 2916 C C . PRO A 1 367 ? 8.953 21.391 -2.427 1.00 96.31 367 PRO A C 1
ATOM 2918 O O . PRO A 1 367 ? 8.271 20.960 -1.505 1.00 96.31 367 PRO A O 1
ATOM 2921 N N . LYS A 1 368 ? 9.047 20.718 -3.582 1.00 95.06 368 LYS A N 1
ATOM 2922 C CA . LYS A 1 368 ? 8.423 19.399 -3.801 1.00 95.06 368 LYS A CA 1
ATOM 2923 C C . LYS A 1 368 ? 8.931 18.330 -2.821 1.00 95.06 368 LYS A C 1
ATOM 2925 O O . LYS A 1 368 ? 8.127 17.539 -2.338 1.00 95.06 368 LYS A O 1
ATOM 2930 N N . MET A 1 369 ? 10.234 18.298 -2.539 1.00 96.38 369 MET A N 1
ATOM 2931 C CA . MET A 1 369 ? 10.841 17.330 -1.619 1.00 96.38 369 MET A CA 1
ATOM 2932 C C . MET A 1 369 ? 10.527 17.678 -0.164 1.00 96.38 369 MET A C 1
ATOM 2934 O O . MET A 1 369 ? 10.121 16.806 0.603 1.00 96.38 369 MET A O 1
ATOM 2938 N N . GLU A 1 370 ? 10.622 18.959 0.193 1.00 95.12 370 GLU A N 1
ATOM 2939 C CA . GLU A 1 370 ? 10.262 19.449 1.528 1.00 95.12 370 GLU A CA 1
ATOM 2940 C C . GLU A 1 370 ? 8.792 19.155 1.853 1.00 95.12 370 GLU A C 1
ATOM 2942 O O . GLU A 1 370 ? 8.481 18.595 2.905 1.00 95.12 370 GLU A O 1
ATOM 2947 N N . ASN A 1 371 ? 7.888 19.429 0.905 1.00 95.25 371 ASN A N 1
ATOM 2948 C CA . ASN A 1 371 ? 6.468 19.118 1.043 1.00 95.25 371 ASN A CA 1
ATOM 2949 C C . ASN A 1 371 ? 6.210 17.615 1.161 1.00 95.25 371 ASN A C 1
ATOM 2951 O O . ASN A 1 371 ? 5.312 17.224 1.898 1.00 95.25 371 ASN A O 1
ATOM 2955 N N . ALA A 1 372 ? 6.979 16.763 0.477 1.00 95.94 372 ALA A N 1
ATOM 2956 C CA . ALA A 1 372 ? 6.835 15.315 0.604 1.00 95.94 372 ALA A CA 1
ATOM 2957 C C . ALA A 1 372 ? 7.215 14.820 2.009 1.00 95.94 372 ALA A C 1
ATOM 2959 O O . ALA A 1 372 ? 6.492 14.018 2.604 1.00 95.94 372 ALA A O 1
ATOM 2960 N N . LEU A 1 373 ? 8.311 15.338 2.573 1.00 97.00 373 LEU A N 1
ATOM 2961 C CA . LEU A 1 373 ? 8.724 15.033 3.945 1.00 97.00 373 LEU A CA 1
ATOM 2962 C C . LEU A 1 373 ? 7.710 15.565 4.962 1.00 97.00 373 LEU A C 1
ATOM 2964 O O . LEU A 1 373 ? 7.336 14.847 5.892 1.00 97.00 373 LEU A O 1
ATOM 2968 N N . PHE A 1 374 ? 7.210 16.785 4.761 1.00 96.81 374 PHE A N 1
ATOM 2969 C CA . PHE A 1 374 ? 6.154 17.356 5.591 1.00 96.81 374 PHE A CA 1
ATOM 2970 C C . PHE A 1 374 ? 4.849 16.559 5.498 1.00 96.81 374 PHE A C 1
ATOM 2972 O O . PHE A 1 374 ? 4.206 16.304 6.518 1.00 96.81 374 PHE A O 1
ATOM 2979 N N . ASP A 1 375 ? 4.467 16.101 4.306 1.00 95.75 375 ASP A N 1
ATOM 2980 C CA . ASP A 1 375 ? 3.277 15.272 4.122 1.00 95.75 375 ASP A CA 1
ATOM 2981 C C . ASP A 1 375 ? 3.409 13.950 4.903 1.00 95.75 375 ASP A C 1
ATOM 2983 O O . ASP A 1 375 ? 2.470 13.508 5.575 1.00 95.75 375 ASP A O 1
ATOM 2987 N N . ALA A 1 376 ? 4.598 13.338 4.875 1.00 96.19 376 ALA A N 1
ATOM 2988 C CA . ALA A 1 376 ? 4.891 12.089 5.573 1.00 96.19 376 ALA A CA 1
ATOM 2989 C C . ALA A 1 376 ? 4.949 12.250 7.103 1.00 96.19 376 ALA A C 1
ATOM 2991 O O . ALA A 1 376 ? 4.315 11.476 7.827 1.00 96.19 376 ALA A O 1
ATOM 2992 N N . PHE A 1 377 ? 5.664 13.256 7.610 1.00 96.31 377 PHE A N 1
ATOM 2993 C CA . PHE A 1 377 ? 6.027 13.345 9.032 1.00 96.31 377 PHE A CA 1
ATOM 2994 C C . PHE A 1 377 ? 5.336 14.480 9.796 1.00 96.31 377 PHE A C 1
ATOM 2996 O O . PHE A 1 377 ? 5.352 14.506 11.026 1.00 96.31 377 PHE A O 1
ATOM 3003 N N . GLY A 1 378 ? 4.640 15.379 9.101 1.00 94.31 378 GLY A N 1
ATOM 3004 C CA . GLY A 1 378 ? 4.085 16.593 9.695 1.00 94.31 378 GLY A CA 1
ATOM 3005 C C . GLY A 1 378 ? 5.182 17.518 10.222 1.00 94.31 378 GLY A C 1
ATOM 3006 O O . GLY A 1 378 ? 6.306 17.519 9.732 1.00 94.31 378 GLY A O 1
ATOM 3007 N N . ASN A 1 379 ? 4.861 18.293 11.258 1.00 92.56 379 ASN A N 1
ATOM 3008 C CA . ASN A 1 379 ? 5.770 19.282 11.837 1.00 92.56 379 ASN A CA 1
ATOM 3009 C C . ASN A 1 379 ? 6.735 18.681 12.883 1.00 92.56 379 ASN A C 1
ATOM 3011 O O . ASN A 1 379 ? 6.878 19.231 13.970 1.00 92.56 379 ASN A O 1
ATOM 3015 N N . ASN A 1 380 ? 7.335 17.517 12.608 1.00 92.44 380 ASN A N 1
ATOM 3016 C CA . ASN A 1 380 ? 8.318 16.886 13.497 1.00 92.44 380 ASN A CA 1
ATOM 3017 C C . ASN A 1 380 ? 9.747 17.201 13.009 1.00 92.44 380 ASN A C 1
ATOM 3019 O O . ASN A 1 380 ? 10.199 16.562 12.057 1.00 92.44 380 ASN A O 1
ATOM 3023 N N . PRO A 1 381 ? 10.491 18.129 13.646 1.00 90.69 381 PRO A N 1
ATOM 3024 C CA . PRO A 1 381 ? 11.790 18.567 13.136 1.00 90.69 381 PRO A CA 1
ATOM 3025 C C . PRO A 1 381 ? 12.825 17.443 13.041 1.00 90.69 381 PRO A C 1
ATOM 3027 O O . PRO A 1 381 ? 13.596 17.414 12.084 1.00 90.69 381 PRO A O 1
ATOM 3030 N N . GLN A 1 382 ? 12.830 16.491 13.985 1.00 92.06 382 GLN A N 1
ATOM 3031 C CA . GLN A 1 382 ? 13.782 15.377 13.950 1.00 92.06 382 GLN A CA 1
ATOM 3032 C C . GLN A 1 382 ? 13.506 14.437 12.773 1.00 92.06 382 GLN A C 1
ATOM 3034 O O . GLN A 1 382 ? 14.439 14.010 12.097 1.00 92.06 382 GLN A O 1
ATOM 3039 N N . GLN A 1 383 ? 12.235 14.129 12.502 1.00 91.25 383 GLN A N 1
ATOM 3040 C CA . GLN A 1 383 ? 11.863 13.267 11.377 1.00 91.25 383 GLN A CA 1
ATOM 3041 C C . GLN A 1 383 ? 12.037 13.966 10.025 1.00 91.25 383 GLN A C 1
ATOM 3043 O O . GLN A 1 383 ? 12.453 13.321 9.067 1.00 91.25 383 GLN A O 1
ATOM 3048 N N . LEU A 1 384 ? 11.773 15.274 9.950 1.00 92.25 384 LEU A N 1
ATOM 3049 C CA . LEU A 1 384 ? 12.018 16.069 8.744 1.00 92.25 384 LEU A CA 1
ATOM 3050 C C . LEU A 1 384 ? 13.512 16.110 8.403 1.00 92.25 384 LEU A C 1
ATOM 3052 O O . LEU A 1 384 ? 13.892 15.759 7.287 1.00 92.25 384 LEU A O 1
ATOM 3056 N N . ALA A 1 385 ? 14.362 16.452 9.377 1.00 89.81 385 ALA A N 1
ATOM 3057 C CA . ALA A 1 385 ? 15.812 16.470 9.192 1.00 89.81 385 ALA A CA 1
ATOM 3058 C C . ALA A 1 385 ? 16.366 15.071 8.874 1.00 89.81 385 ALA A C 1
ATOM 3060 O O . ALA A 1 385 ? 17.196 14.914 7.982 1.00 89.81 385 ALA A O 1
ATOM 3061 N N . GLY A 1 386 ? 15.867 14.040 9.564 1.00 94.19 386 GLY A N 1
ATOM 3062 C CA . GLY A 1 386 ? 16.288 12.656 9.360 1.00 94.19 386 GLY A CA 1
ATOM 3063 C C . GLY A 1 386 ? 15.780 12.012 8.067 1.00 94.19 386 GLY A C 1
ATOM 3064 O O . GLY A 1 386 ? 16.317 10.984 7.675 1.00 94.19 386 GLY A O 1
ATOM 3065 N N . GLY A 1 387 ? 14.763 12.575 7.406 1.00 94.94 387 GLY A N 1
ATOM 3066 C CA . GLY A 1 387 ? 14.152 12.000 6.201 1.00 94.94 387 GLY A CA 1
ATOM 3067 C C . GLY A 1 387 ? 14.742 12.494 4.877 1.00 94.94 387 GLY A C 1
ATOM 3068 O O . GLY A 1 387 ? 14.589 11.819 3.862 1.00 94.94 387 GLY A O 1
ATOM 3069 N N . ALA A 1 388 ? 15.438 13.634 4.877 1.00 94.94 388 ALA A N 1
ATOM 3070 C CA . ALA A 1 388 ? 15.952 14.277 3.667 1.00 94.94 388 ALA A CA 1
ATOM 3071 C C . ALA A 1 388 ? 16.959 13.404 2.897 1.00 94.94 388 ALA A C 1
ATOM 3073 O O . ALA A 1 388 ? 16.740 13.069 1.731 1.00 94.94 388 ALA A O 1
ATOM 3074 N N . GLU A 1 389 ? 18.041 12.987 3.555 1.00 96.50 389 GLU A N 1
ATOM 3075 C CA . GLU A 1 389 ? 19.063 12.155 2.911 1.00 96.50 389 GLU A CA 1
ATOM 3076 C C . GLU A 1 389 ? 18.541 10.749 2.551 1.00 96.50 389 GLU A C 1
ATOM 3078 O O . GLU A 1 389 ? 18.758 10.308 1.420 1.00 96.50 389 GLU A O 1
ATOM 3083 N N . PRO A 1 390 ? 17.764 10.055 3.412 1.00 97.88 390 PRO A N 1
ATOM 3084 C CA . PRO A 1 390 ? 17.137 8.790 3.031 1.00 97.88 390 PRO A CA 1
ATOM 3085 C C . PRO A 1 390 ? 16.194 8.886 1.828 1.00 97.88 390 PRO A C 1
ATOM 3087 O O . PRO A 1 390 ? 16.209 7.986 0.986 1.00 97.88 390 PRO A O 1
ATOM 3090 N N . LEU A 1 391 ? 15.410 9.967 1.705 1.00 98.12 391 LEU A N 1
ATOM 3091 C CA . LEU A 1 391 ? 14.563 10.200 0.534 1.00 98.12 391 LEU A CA 1
ATOM 3092 C C . LEU A 1 391 ? 15.413 10.367 -0.729 1.00 98.12 391 LEU A C 1
ATOM 3094 O O . LEU A 1 391 ? 15.150 9.707 -1.734 1.00 98.12 391 LEU A O 1
ATOM 3098 N N . ARG A 1 392 ? 16.465 11.192 -0.673 1.00 97.69 392 ARG A N 1
ATOM 3099 C CA . ARG A 1 392 ? 17.397 11.371 -1.794 1.00 97.69 392 ARG A CA 1
ATOM 3100 C C . ARG A 1 392 ? 18.016 10.040 -2.224 1.00 97.69 392 ARG A C 1
ATOM 3102 O O . ARG A 1 392 ? 18.006 9.704 -3.408 1.00 97.69 392 ARG A O 1
ATOM 3109 N N . ARG A 1 393 ? 18.516 9.262 -1.263 1.00 98.25 393 ARG A N 1
ATOM 3110 C CA . ARG A 1 393 ? 19.114 7.939 -1.485 1.00 98.25 393 ARG A CA 1
ATOM 3111 C C . ARG A 1 393 ? 18.118 6.956 -2.104 1.00 98.25 393 ARG A C 1
ATOM 3113 O O . ARG A 1 393 ? 18.476 6.265 -3.053 1.00 98.25 393 ARG A O 1
ATOM 3120 N N . LEU A 1 394 ? 16.873 6.928 -1.624 1.00 98.62 394 LEU A N 1
ATOM 3121 C CA . LEU A 1 394 ? 15.797 6.106 -2.190 1.00 98.62 394 LEU A CA 1
ATOM 3122 C C . LEU A 1 394 ? 15.528 6.451 -3.662 1.00 98.62 394 LEU A C 1
ATOM 3124 O O . LEU A 1 394 ? 15.407 5.546 -4.488 1.00 98.62 394 LEU A O 1
ATOM 3128 N N . LEU A 1 395 ? 15.447 7.741 -3.997 1.00 98.62 395 LEU A N 1
ATOM 3129 C CA . LEU A 1 395 ? 15.207 8.195 -5.370 1.00 98.62 395 LEU A CA 1
ATOM 3130 C C . LEU A 1 395 ? 16.382 7.846 -6.295 1.00 98.62 395 LEU A C 1
ATOM 3132 O O . LEU A 1 395 ? 16.161 7.349 -7.397 1.00 98.62 395 LEU A O 1
ATOM 3136 N N . LEU A 1 396 ? 17.626 8.029 -5.836 1.00 98.62 396 LEU A N 1
ATOM 3137 C CA . LEU A 1 396 ? 18.831 7.631 -6.579 1.00 98.62 396 LEU A CA 1
ATOM 3138 C C . LEU A 1 396 ? 18.905 6.114 -6.801 1.00 98.62 396 LEU A C 1
ATOM 3140 O O . LEU A 1 396 ? 19.245 5.665 -7.900 1.00 98.62 396 LEU A O 1
ATOM 3144 N N . ALA A 1 397 ? 18.563 5.324 -5.780 1.00 98.75 397 ALA A N 1
ATOM 3145 C CA . ALA A 1 397 ? 18.497 3.871 -5.885 1.00 98.75 397 ALA A CA 1
ATOM 3146 C C . ALA A 1 397 ? 17.446 3.452 -6.922 1.00 98.75 397 ALA A C 1
ATOM 3148 O O . ALA A 1 397 ? 17.770 2.719 -7.854 1.00 98.75 397 ALA A O 1
ATOM 3149 N N . HIS A 1 398 ? 16.228 3.998 -6.843 1.00 98.69 398 HIS A N 1
ATOM 3150 C CA . HIS A 1 398 ? 15.187 3.728 -7.833 1.00 98.69 398 HIS A CA 1
ATOM 3151 C C . HIS A 1 398 ? 15.603 4.139 -9.253 1.00 98.69 398 HIS A C 1
ATOM 3153 O O . HIS A 1 398 ? 15.424 3.348 -10.174 1.00 98.69 398 HIS A O 1
ATOM 3159 N N . GLN A 1 399 ? 16.203 5.322 -9.440 1.00 98.69 399 GLN A N 1
ATOM 3160 C CA . GLN A 1 399 ? 16.704 5.761 -10.747 1.00 98.69 399 GLN A CA 1
ATOM 3161 C C . GLN A 1 399 ? 17.735 4.774 -11.312 1.00 98.69 399 GLN A C 1
ATOM 3163 O O . GLN A 1 399 ? 17.692 4.433 -12.493 1.00 98.69 399 GLN A O 1
ATOM 3168 N N . THR A 1 400 ? 18.654 4.297 -10.472 1.00 98.69 400 THR A N 1
ATOM 3169 C CA . THR A 1 400 ? 19.692 3.339 -10.875 1.00 98.69 400 THR A CA 1
ATOM 3170 C C . THR A 1 400 ? 19.091 1.994 -11.276 1.00 98.69 400 THR A C 1
ATOM 3172 O O . THR A 1 400 ? 19.444 1.453 -12.323 1.00 98.69 400 THR A O 1
ATOM 3175 N N . GLU A 1 401 ? 18.178 1.460 -10.463 1.00 98.62 401 GLU A N 1
ATOM 3176 C CA . GLU A 1 401 ? 17.450 0.223 -10.758 1.00 98.62 401 GLU A CA 1
ATOM 3177 C C . GLU A 1 401 ? 16.664 0.349 -12.068 1.00 98.62 401 GLU A C 1
ATOM 3179 O O . GLU A 1 401 ? 16.777 -0.506 -12.946 1.00 98.62 401 GLU A O 1
ATOM 3184 N N . TRP A 1 402 ? 15.905 1.438 -12.222 1.00 98.44 402 TRP A N 1
ATOM 3185 C CA . TRP A 1 402 ? 15.033 1.673 -13.370 1.00 98.44 402 TRP A CA 1
ATOM 3186 C C . TRP A 1 402 ? 15.813 1.811 -14.679 1.00 98.44 402 TRP A C 1
ATOM 3188 O O . TRP A 1 402 ? 15.455 1.183 -15.674 1.00 98.44 402 TRP A O 1
ATOM 3198 N N . ARG A 1 403 ? 16.931 2.548 -14.677 1.00 98.25 403 ARG A N 1
ATOM 3199 C CA . ARG A 1 403 ? 17.808 2.682 -15.855 1.00 98.25 403 ARG A CA 1
ATOM 3200 C C . ARG A 1 403 ? 18.418 1.352 -16.285 1.00 98.25 403 ARG A C 1
ATOM 3202 O O . ARG A 1 403 ? 18.427 1.040 -17.469 1.00 98.25 403 ARG A O 1
ATOM 3209 N N . LYS A 1 404 ? 18.897 0.540 -15.336 1.00 98.25 404 LYS A N 1
ATOM 3210 C CA . LYS A 1 404 ? 19.421 -0.800 -15.653 1.00 98.25 404 LYS A CA 1
ATOM 3211 C C . LYS A 1 404 ? 18.325 -1.709 -16.211 1.00 98.25 404 LYS A C 1
ATOM 3213 O O . LYS A 1 404 ? 18.554 -2.423 -17.183 1.00 98.25 404 LYS A O 1
ATOM 3218 N N . PHE A 1 405 ? 17.138 -1.658 -15.608 1.00 98.12 405 PHE A N 1
ATOM 3219 C CA . PHE A 1 405 ? 15.993 -2.463 -16.018 1.00 98.12 405 PHE A CA 1
ATOM 3220 C C . PHE A 1 405 ? 15.482 -2.110 -17.416 1.00 98.12 405 PHE A C 1
ATOM 3222 O O . PHE A 1 405 ? 15.072 -3.002 -18.143 1.00 98.12 405 PHE A O 1
ATOM 3229 N N . THR A 1 406 ? 15.499 -0.835 -17.795 1.00 97.81 406 THR A N 1
ATOM 3230 C CA . THR A 1 406 ? 15.048 -0.363 -19.115 1.00 97.81 406 THR A CA 1
ATOM 3231 C C . THR A 1 406 ? 16.109 -0.579 -20.191 1.00 97.81 406 THR A C 1
ATOM 3233 O O . THR A 1 406 ? 15.779 -0.956 -21.314 1.00 97.81 406 THR A O 1
ATOM 3236 N N . GLN A 1 407 ? 17.395 -0.461 -19.843 1.00 97.50 407 GLN A N 1
ATOM 3237 C CA . GLN A 1 407 ? 18.506 -0.728 -20.760 1.00 97.50 407 GLN A CA 1
ATOM 3238 C C . GLN A 1 407 ? 18.487 -2.161 -21.321 1.00 97.50 407 GLN A C 1
ATOM 3240 O O . GLN A 1 407 ? 18.733 -2.348 -22.510 1.00 97.50 407 GLN A O 1
ATOM 3245 N N . GLN A 1 408 ? 18.165 -3.171 -20.504 1.00 96.38 408 GLN A N 1
ATOM 3246 C CA . GLN A 1 408 ? 18.091 -4.569 -20.966 1.00 96.38 408 GLN A CA 1
ATOM 3247 C C . GLN A 1 408 ? 16.926 -4.852 -21.931 1.00 96.38 408 GLN A C 1
ATOM 3249 O O . GLN A 1 408 ? 16.958 -5.867 -22.617 1.00 96.38 408 GLN A O 1
ATOM 3254 N N . LEU A 1 409 ? 15.901 -3.991 -21.987 1.00 96.81 409 LEU A N 1
ATOM 3255 C CA . LEU A 1 409 ? 14.738 -4.200 -22.860 1.00 96.81 409 LEU A CA 1
ATOM 3256 C C . LEU A 1 409 ? 15.036 -3.849 -24.322 1.00 96.81 409 LEU A C 1
ATOM 3258 O O . LEU A 1 409 ? 14.278 -4.229 -25.203 1.00 96.81 409 LEU A O 1
ATOM 3262 N N . GLY A 1 410 ? 16.133 -3.135 -24.586 1.00 95.19 410 GLY A N 1
ATOM 3263 C CA . GLY A 1 410 ? 16.490 -2.666 -25.922 1.00 95.19 410 GLY A CA 1
ATOM 3264 C C . GLY A 1 410 ? 15.738 -1.390 -26.334 1.00 95.19 410 GLY A C 1
ATOM 3265 O O . GLY A 1 410 ? 14.628 -1.129 -25.858 1.00 95.19 410 GLY A O 1
ATOM 3266 N N . PRO A 1 411 ? 16.342 -0.551 -27.196 1.00 94.81 411 PRO A N 1
ATOM 3267 C CA . PRO A 1 411 ? 15.814 0.775 -27.535 1.00 94.81 411 PRO A CA 1
ATOM 3268 C C . PRO A 1 411 ? 14.459 0.726 -28.251 1.00 94.81 411 PRO A C 1
ATOM 3270 O O . PRO A 1 411 ? 13.639 1.613 -28.047 1.00 94.81 411 PRO A O 1
ATOM 3273 N N . GLU A 1 412 ? 14.205 -0.334 -29.019 1.00 96.06 412 GLU A N 1
ATOM 3274 C CA . GLU A 1 412 ? 12.966 -0.516 -29.784 1.00 96.06 412 GLU A CA 1
ATOM 3275 C C . GLU A 1 412 ? 11.799 -1.056 -28.950 1.00 96.06 412 GLU A C 1
ATOM 3277 O O . GLU A 1 412 ? 10.693 -1.180 -29.468 1.00 96.06 412 GLU A O 1
ATOM 3282 N N . SER A 1 413 ? 12.015 -1.380 -27.670 1.00 97.94 413 SER A N 1
ATOM 3283 C CA . SER A 1 413 ? 10.933 -1.871 -26.815 1.00 97.94 413 SER A CA 1
ATOM 3284 C C . SER A 1 413 ? 9.840 -0.826 -26.633 1.00 97.94 413 SER A C 1
ATOM 3286 O O . SER A 1 413 ? 10.124 0.362 -26.445 1.00 97.94 413 SER A O 1
ATOM 3288 N N . TRP A 1 414 ? 8.581 -1.268 -26.580 1.00 96.88 414 TRP A N 1
ATOM 3289 C CA . TRP A 1 414 ? 7.449 -0.366 -26.352 1.00 96.88 414 TRP A CA 1
ATOM 3290 C C . TRP A 1 414 ? 7.618 0.445 -25.058 1.00 96.88 414 TRP A C 1
ATOM 3292 O O . TRP A 1 414 ? 7.190 1.596 -24.995 1.00 96.88 414 TRP A O 1
ATOM 3302 N N . VAL A 1 415 ? 8.284 -0.123 -24.040 1.00 97.44 415 VAL A N 1
ATOM 3303 C CA . VAL A 1 415 ? 8.623 0.564 -22.782 1.00 97.44 415 VAL A CA 1
ATOM 3304 C C . VAL A 1 415 ? 9.560 1.745 -23.036 1.00 97.44 415 VAL A C 1
ATOM 3306 O O . VAL A 1 415 ? 9.267 2.855 -22.594 1.00 97.44 415 VAL A O 1
ATOM 3309 N N . ASN A 1 416 ? 10.669 1.530 -23.752 1.00 97.44 416 ASN A N 1
ATOM 3310 C CA . ASN A 1 416 ? 11.655 2.582 -24.009 1.00 97.44 416 ASN A CA 1
ATOM 3311 C C . ASN A 1 416 ? 11.145 3.640 -24.990 1.00 97.44 416 ASN A C 1
ATOM 3313 O O . ASN A 1 416 ? 11.469 4.815 -24.821 1.00 97.44 416 ASN A O 1
ATOM 3317 N N . GLN A 1 417 ? 10.281 3.266 -25.935 1.00 95.56 417 GLN A N 1
ATOM 3318 C CA . GLN A 1 417 ? 9.575 4.232 -26.776 1.00 95.56 417 GLN A CA 1
ATOM 3319 C C . GLN A 1 417 ? 8.744 5.206 -25.925 1.00 95.56 417 GLN A C 1
ATOM 3321 O O . GLN A 1 417 ? 8.822 6.413 -26.136 1.00 95.56 417 GLN A O 1
ATOM 3326 N N . GLN A 1 418 ? 8.021 4.721 -24.903 1.00 94.12 418 GLN A N 1
ATOM 3327 C CA . GLN A 1 418 ? 7.275 5.616 -24.005 1.00 94.12 418 GLN A CA 1
ATOM 3328 C C . GLN A 1 418 ? 8.197 6.547 -23.212 1.00 94.12 418 GLN A C 1
ATOM 3330 O O . GLN A 1 418 ? 7.880 7.721 -23.056 1.00 94.12 418 GLN A O 1
ATOM 3335 N N . ILE A 1 419 ? 9.341 6.051 -22.732 1.00 94.81 419 ILE A N 1
ATOM 3336 C CA . ILE A 1 419 ? 10.316 6.871 -21.995 1.00 94.81 419 ILE A CA 1
ATOM 3337 C C . ILE A 1 419 ? 10.883 7.984 -22.883 1.00 94.81 419 ILE A C 1
ATOM 3339 O O . ILE A 1 419 ? 11.057 9.101 -22.408 1.00 94.81 419 ILE A O 1
ATOM 3343 N N . ALA A 1 420 ? 11.138 7.704 -24.164 1.00 91.44 420 ALA A N 1
ATOM 3344 C CA . ALA A 1 420 ? 11.668 8.682 -25.114 1.00 91.44 420 ALA A CA 1
ATOM 3345 C C . ALA A 1 420 ? 10.687 9.825 -25.439 1.00 91.44 420 ALA A C 1
ATOM 3347 O O . ALA A 1 420 ? 11.115 10.888 -25.886 1.00 91.44 420 ALA A O 1
ATOM 3348 N N . HIS A 1 421 ? 9.384 9.617 -25.228 1.00 86.19 421 HIS A N 1
ATOM 3349 C CA . HIS A 1 421 ? 8.353 10.636 -25.432 1.00 86.19 421 HIS A CA 1
ATOM 3350 C C . HIS A 1 421 ? 8.149 11.573 -24.229 1.00 86.19 421 HIS A C 1
ATOM 3352 O O . HIS A 1 421 ? 7.492 12.606 -24.384 1.00 86.19 421 HIS A O 1
ATOM 3358 N N . LEU A 1 422 ? 8.676 11.218 -23.052 1.00 81.88 422 LEU A N 1
ATOM 3359 C CA . LEU A 1 422 ? 8.588 11.995 -21.808 1.00 81.88 422 LEU A CA 1
ATOM 3360 C C . LEU A 1 422 ? 9.759 12.956 -21.670 1.00 81.88 422 LEU A C 1
ATOM 3362 O O . LEU A 1 422 ? 9.577 13.981 -20.977 1.00 81.88 422 LEU A O 1
#

Nearest PDB structures (foldseek):
  7k5z-assembly1_D  TM=5.455E-01  e=1.968E-02  Legionella pneumophila subsp. pneumophila str. Philadelphia 1
  7k5z-assembly1_C  TM=3.372E-01  e=3.352E-02  Legionella pneumophila subsp. pneumophila str. Philadelphia 1
  7k5z-assembly1_A  TM=3.338E-01  e=3.535E-02  Legionella pneumophila subsp. pneumophila str. Philadelphia 1
  8gqr-assembly1_A  TM=6.010E-01  e=1.470E+00  Duganella sp. ZLP-XI
  6su6-assembly2_B  TM=4.848E-01  e=9.105E-01  Persicaria tinctoria

Secondary structure (DSSP, 8-state):
--S-BSSPPPHHHHHHHHHHHHHHHHHHHS---GGG-S--EEEEEEEES-HHHHT-HHHHHHHHHHHHHHHS-EEEEEEEE-SSPPP---PPB----SSEEEEEE--SSHHHHHHHHHHHHH-TTEEEEEEEES-SS---EEEEEE-TT--EEEEEEE------SSPPPSS-TTHHHHHHHHHHHHHHHHT-S-EE----HHHHHHHHHS--TTPPPP-TT-HHHHHHHHHHHHHHHSS---EE-TTTTS-HHHHHHHHHHTT--TTGGG-----S-TTTS-BTT-S--B-SSSHHHHHHHHHHHHTTPPPPGGGBSS--SSSSSTTTTS-TTBSS---HHHHHHHHHHHHHHHHHHHGGGS-TTSHHHHHHHHHHH-S-HHHHHHHHHHHHHHHHHHHHHHHHHHHTT-TTSHHHHHHHH-

Foldseek 3Di:
DPEFAQDDDDQLLVQLLVVLLVLLQQQFADADDVVVFQEDEEEDEAAGQDQVLCPDCLLQVLVQVLCCQQRVYHYHYHYDHDPDDDPDDDYDHQHPDDFAEEEEAAALALLSLLVQLCCCVVPVRYAYEYEYEAPPVDDFDSDFDADPVRRTYGYHYDDRDHDYDDGTHLVSSSPLVSSLSRSLSRCVRVVHPAYELRDAQCVQQLQQLDPDDRYNRHHSSFLLSQVSSQSSSCSSVVDGHHYHYPRSLPQLLVSLLVCVVVVNCPPSLVGDQASDDVVQVDFPVRDDAHACQALSNVSVLLSCVSNVHDHDQRRHQQRAQLDLDSQVSGDPRDPDGDDPVSVVRRLVSLVSLLVLLVCLVPQLPPVSNLVSQCSRPNPDVVSSVVVSVSSNSSSPVSNVSSVVSVVVSDCSGPSNVSSVVD

pLDDT: mean 91.23, std 9.23, range [39.56, 98.75]

Sequence (422 aa):
MEAFCFKELTVRDEELVCLAGIVAFADRLVRRKASLGWSRNLEIVMPVAEPRFWQQPEIVDTLLEALRYLTGDAWRFKFIKRAGRLPRVRQAEMDLGQGEFQVIPFSNGMDSFAQSRLLRKERPHISPIRVTAWNHGLAGSRTWLTDADGTRYRRVAVPIKFSFKGNADQTYRTRGFLFSVLAGLAAHMSGAKSIVIPEAGQGALGPSLVPVGAESPHRGSHPGFSRRMAAFFRAFWQKTISFEHPQLWHTKGEVLTMLKKENLHEGWEKTFSCSRGQRDIRTERHKKIHCGICSGCMLRRLAVFSADLPEPADTYMWPDLSASSLEESLCEDARRPVSTNDWDIAVHAVMAMEDLARLANTPITHPKMENALFDAFGNNPQQLAGGAEPLRRLLLAHQTEWRKFTQQLGPESWVNQQIAHL

Solvent-accessible surface area (backbone atoms only — not comparable to full-atom values): 23196 Å² total; per-residue (Å²): 113,72,67,63,40,65,55,88,72,51,74,65,56,53,48,51,55,48,49,34,52,51,52,42,46,50,52,20,64,58,59,76,45,81,93,72,45,61,57,50,84,46,78,46,79,46,71,32,90,55,30,74,65,66,64,33,64,64,41,45,51,30,47,45,50,32,50,29,66,34,53,49,32,51,73,46,79,45,66,36,72,43,94,68,80,77,82,82,65,82,70,61,68,36,85,79,76,87,82,46,36,34,21,29,58,34,78,58,20,54,40,33,51,49,43,63,51,50,39,47,76,79,37,72,77,46,34,44,34,35,34,25,74,40,72,86,81,55,78,52,45,90,55,82,42,66,48,99,90,63,53,53,32,41,38,37,30,48,65,62,86,88,86,71,94,72,83,60,30,84,78,48,50,44,53,32,57,37,45,49,52,55,32,47,50,51,22,65,74,67,65,27,76,28,37,42,46,35,47,22,18,57,72,22,45,37,40,54,78,50,47,67,84,78,50,62,43,50,28,61,70,16,56,38,40,48,54,30,46,28,51,25,42,25,56,70,69,74,42,90,56,48,73,42,56,88,31,45,59,32,39,54,17,55,51,46,34,53,29,52,77,68,72,60,45,86,69,58,84,77,37,51,50,50,86,71,58,70,83,83,40,52,46,74,82,79,56,95,55,32,50,42,42,42,48,46,25,43,54,47,54,49,17,35,58,64,36,73,52,91,73,67,81,80,48,31,48,35,60,46,64,43,31,65,38,74,66,74,11,42,44,88,54,46,81,63,80,84,46,72,70,54,51,54,39,31,52,53,24,51,48,48,53,50,54,46,29,54,49,46,77,51,60,71,85,36,68,72,47,49,49,50,43,36,56,37,56,47,96,37,68,69,58,43,66,65,40,49,63,41,49,50,50,31,24,45,51,46,28,54,48,50,53,57,58,52,60,76,32,39,76,68,3,39,60,45,50,55,58,74,76,107

Mean predicted aligned error: 5.17 Å